Protein AF-A0A7S1D555-F1 (afdb_monomer_lite)

Foldseek 3Di:
DVVVVVVVVVVVVVVVVVVVVVVVVVVVVLVVVVVVLVVVVVVLVVVLVPDDDPPVCVVVVVVSVVVVVVSVVVVVVSVVVVVVVVVVVVVVVVVVVVVVVVVVVVVVVVVVVVVVVVVVVVVVVVVVVVVVVVVVVVVVVVVVVVVVVVVVVVVVVVVVVVVVVVVVVVVVVVVVVVVPDDDDDVPVVVVVVVVVVVVVVVVVVVVVVVVVVVVVVVVVVVVVVVVVVVVVVVVVVLVVVVVVLVVVLVVLVVVLVVLVVVLVVLVVVLVVLVVVLVVLVVVLVVLVVVLVVLVVVLVVLVVVLVVLVVVLVVLVVVLVVLVVVLVVCVVVVDDPVVNVVSVVVSVVSVVVSVVSVVVSVVSVVVSVVSVVVSVVSVVVSVVSVVVSVVSVVVSVVSVVVSVVSVVVVVVSVVVVVVSVVVVVVVVVVVVVVVVVVVVVVVVVVVVVVVVVVVVVVVVVVVVVVVVVVVVVVVVVVVVVVVVVVVVVVVVVVVVVVVVVVVVVVVVVVVVVVVVVVVVVVVVVVVVVVVVVVVVVVVVVVVVVVVVVVVVVVVVVVVVVVVVVVVVVVVVVVVVVVPPVVPDDDDDDPPPPPPVVVVVVVVVVVVVVVVVVVVVVVVVVVVVVVVVVVVVVVVVVVVVVVVVVVVVVPPPDDDD

Structure (mmCIF, N/CA/C/O backbone):
data_AF-A0A7S1D555-F1
#
_entry.id   AF-A0A7S1D555-F1
#
loop_
_atom_site.group_PDB
_atom_site.id
_atom_site.type_symbol
_atom_site.label_atom_id
_atom_site.label_alt_id
_atom_site.label_comp_id
_atom_site.label_asym_id
_atom_site.label_entity_id
_atom_site.label_seq_id
_atom_site.pdbx_PDB_ins_code
_atom_site.Cartn_x
_atom_site.Cartn_y
_atom_site.Cartn_z
_atom_site.occupancy
_atom_site.B_iso_or_equiv
_atom_site.auth_seq_id
_atom_site.auth_comp_id
_atom_site.auth_asym_id
_atom_site.auth_atom_id
_atom_site.pdbx_PDB_model_num
ATOM 1 N N . ASP A 1 1 ? -3.298 30.293 -10.293 1.00 52.56 1 ASP A N 1
ATOM 2 C CA . ASP A 1 1 ? -2.768 29.158 -11.080 1.00 52.56 1 ASP A CA 1
ATOM 3 C C . ASP A 1 1 ? -3.428 28.951 -12.444 1.00 52.56 1 ASP A C 1
ATOM 5 O O . ASP A 1 1 ? -2.694 28.779 -13.409 1.00 52.56 1 ASP A O 1
ATOM 9 N N . ASN A 1 2 ? -4.753 29.093 -12.602 1.00 42.31 2 ASN A N 1
ATOM 10 C CA . ASN A 1 2 ? -5.395 28.994 -13.931 1.00 42.31 2 ASN A CA 1
ATOM 11 C C . ASN A 1 2 ? -4.954 30.061 -14.965 1.00 42.31 2 ASN A C 1
ATOM 13 O O . ASN A 1 2 ? -4.858 29.750 -16.149 1.00 42.31 2 ASN A O 1
ATOM 17 N N . GLU A 1 3 ? -4.616 31.291 -14.555 1.00 51.00 3 GLU A N 1
ATOM 18 C CA . GLU A 1 3 ? -4.101 32.316 -15.491 1.00 51.00 3 GLU A CA 1
ATOM 19 C C . GLU A 1 3 ? -2.676 32.020 -15.989 1.00 51.00 3 GLU A C 1
ATOM 21 O O . GLU A 1 3 ? -2.351 32.311 -17.139 1.00 51.00 3 GLU A O 1
ATOM 26 N N . ALA A 1 4 ? -1.837 31.385 -15.165 1.00 55.16 4 ALA A N 1
ATOM 27 C CA . ALA A 1 4 ? -0.470 31.028 -15.547 1.00 55.16 4 ALA A CA 1
ATOM 28 C C . ALA A 1 4 ? -0.450 29.879 -16.572 1.00 55.16 4 ALA A C 1
ATOM 30 O O . ALA A 1 4 ? 0.319 29.913 -17.530 1.00 55.16 4 ALA A O 1
ATOM 31 N N . LEU A 1 5 ? -1.350 28.901 -16.423 1.00 53.78 5 LEU A N 1
ATOM 32 C CA . LEU A 1 5 ? -1.509 27.801 -17.380 1.00 53.78 5 LEU A CA 1
ATOM 33 C C . LEU A 1 5 ? -2.116 28.271 -18.711 1.00 53.78 5 LEU A C 1
ATOM 35 O O . LEU A 1 5 ? -1.695 27.808 -19.771 1.00 53.78 5 LEU A O 1
ATOM 39 N N . SER A 1 6 ? -3.037 29.243 -18.679 1.00 62.00 6 SER A N 1
ATOM 40 C CA . SER A 1 6 ? -3.586 29.859 -19.895 1.00 62.00 6 SER A CA 1
ATOM 41 C C . SER A 1 6 ? -2.532 30.631 -20.696 1.00 62.00 6 SER A C 1
ATOM 43 O O . SER A 1 6 ? -2.601 30.632 -21.925 1.00 62.00 6 SER A O 1
ATOM 45 N N . GLY A 1 7 ? -1.572 31.282 -20.030 1.00 65.38 7 GLY A N 1
ATOM 46 C CA . GLY A 1 7 ? -0.470 31.979 -20.701 1.00 65.38 7 GLY A CA 1
ATOM 47 C C . GLY A 1 7 ? 0.475 31.013 -21.417 1.00 65.38 7 GLY A C 1
ATOM 48 O O . GLY A 1 7 ? 0.781 31.203 -22.590 1.00 65.38 7 GLY A O 1
ATOM 49 N N . ILE A 1 8 ? 0.847 29.917 -20.748 1.00 68.00 8 ILE A N 1
ATOM 50 C CA . ILE A 1 8 ? 1.756 28.904 -21.306 1.00 68.00 8 ILE A CA 1
ATOM 51 C C . ILE A 1 8 ? 1.126 28.177 -22.502 1.00 68.00 8 ILE A C 1
ATOM 53 O O . ILE A 1 8 ? 1.821 27.901 -23.477 1.00 68.00 8 ILE A O 1
ATOM 57 N N . ALA A 1 9 ? -0.180 27.888 -22.459 1.00 66.44 9 ALA A N 1
ATOM 58 C CA . ALA A 1 9 ? -0.886 27.282 -23.589 1.00 66.44 9 ALA A CA 1
ATOM 59 C C . ALA A 1 9 ? -0.871 28.196 -24.828 1.00 66.44 9 ALA A C 1
ATOM 61 O O . ALA A 1 9 ? -0.586 27.737 -25.932 1.00 66.44 9 ALA A O 1
ATOM 62 N N . LYS A 1 10 ? -1.087 29.501 -24.631 1.00 74.81 10 LYS A N 1
ATOM 63 C CA . LYS A 1 10 ? -1.104 30.487 -25.715 1.00 74.81 10 LYS A CA 1
ATOM 64 C C . LYS A 1 10 ? 0.275 30.695 -26.349 1.00 74.81 10 LYS A C 1
ATOM 66 O O . LYS A 1 10 ? 0.386 30.698 -27.570 1.00 74.81 10 LYS A O 1
ATOM 71 N N . ASP A 1 11 ? 1.328 30.775 -25.538 1.00 72.00 11 ASP A N 1
ATOM 72 C CA . ASP A 1 11 ? 2.705 30.916 -26.037 1.00 72.00 11 ASP A CA 1
ATOM 73 C C . ASP A 1 11 ? 3.169 29.677 -26.828 1.00 72.00 11 ASP A C 1
ATOM 75 O O . ASP A 1 11 ? 3.977 29.774 -27.763 1.00 72.00 11 ASP A O 1
ATOM 79 N N . ARG A 1 12 ? 2.636 28.496 -26.482 1.00 73.56 12 ARG A N 1
ATOM 80 C CA . ARG A 1 12 ? 2.872 27.254 -27.226 1.00 73.56 12 ARG A CA 1
ATOM 81 C C . ARG A 1 12 ? 2.139 27.243 -28.564 1.00 73.56 12 ARG A C 1
ATOM 83 O O . ARG A 1 12 ? 2.769 26.923 -29.571 1.00 73.56 12 ARG A O 1
ATOM 90 N N . ASP A 1 13 ? 0.869 27.638 -28.593 1.00 74.62 13 ASP A N 1
ATOM 91 C CA . ASP A 1 13 ? 0.081 27.715 -29.831 1.00 74.62 13 ASP A CA 1
ATOM 92 C C . ASP A 1 13 ? 0.644 28.760 -30.809 1.00 74.62 13 ASP A C 1
ATOM 94 O O . ASP A 1 13 ? 0.722 28.511 -32.019 1.00 74.62 13 ASP A O 1
ATOM 98 N N . ASP A 1 14 ? 1.136 29.890 -30.294 1.00 75.88 14 ASP A N 1
ATOM 99 C CA . ASP A 1 14 ? 1.807 30.916 -31.097 1.00 75.88 14 ASP A CA 1
ATOM 100 C C . ASP A 1 14 ? 3.153 30.406 -31.654 1.00 75.88 14 ASP A C 1
ATOM 102 O O . ASP A 1 14 ? 3.489 30.661 -32.816 1.00 75.88 14 ASP A O 1
ATOM 106 N N . SER A 1 15 ? 3.905 29.614 -30.877 1.00 75.75 15 SER A N 1
ATOM 107 C CA . SER A 1 15 ? 5.146 28.976 -31.349 1.00 75.75 15 SER A CA 1
ATOM 108 C C . SER A 1 15 ? 4.895 27.911 -32.417 1.00 75.75 15 SER A C 1
ATOM 110 O O . SER A 1 15 ? 5.623 27.862 -33.410 1.00 75.75 15 SER A O 1
ATOM 112 N N . ILE A 1 16 ? 3.857 27.085 -32.255 1.00 72.19 16 ILE A N 1
ATOM 113 C CA . ILE A 1 16 ? 3.468 26.070 -33.246 1.00 72.19 16 ILE A CA 1
ATOM 114 C C . ILE A 1 16 ? 3.024 26.750 -34.546 1.00 72.19 16 ILE A C 1
ATOM 116 O O . ILE A 1 16 ? 3.472 26.368 -35.628 1.00 72.19 16 ILE A O 1
ATOM 120 N N . SER A 1 17 ? 2.215 27.807 -34.451 1.00 76.50 17 SER A N 1
ATOM 121 C CA . SER A 1 17 ? 1.748 28.571 -35.616 1.00 76.50 17 SER A CA 1
ATOM 122 C C . SER A 1 17 ? 2.904 29.204 -36.393 1.00 76.50 17 SER A C 1
ATOM 124 O O . SER A 1 17 ? 2.916 29.184 -37.626 1.00 76.50 17 SER A O 1
ATOM 126 N N . LYS A 1 18 ? 3.915 29.714 -35.682 1.00 79.44 18 LYS A N 1
ATOM 127 C CA . LYS A 1 18 ? 5.124 30.274 -36.292 1.00 79.44 18 LYS A CA 1
ATOM 128 C C . LYS A 1 18 ? 5.961 29.206 -37.000 1.00 79.44 18 LYS A C 1
ATOM 130 O O . LYS A 1 18 ? 6.375 29.418 -38.135 1.00 79.44 18 LYS A O 1
ATOM 135 N N . LEU A 1 19 ? 6.121 28.033 -36.385 1.00 76.25 19 LEU A N 1
ATOM 136 C CA . LEU A 1 19 ? 6.849 26.912 -36.985 1.00 76.2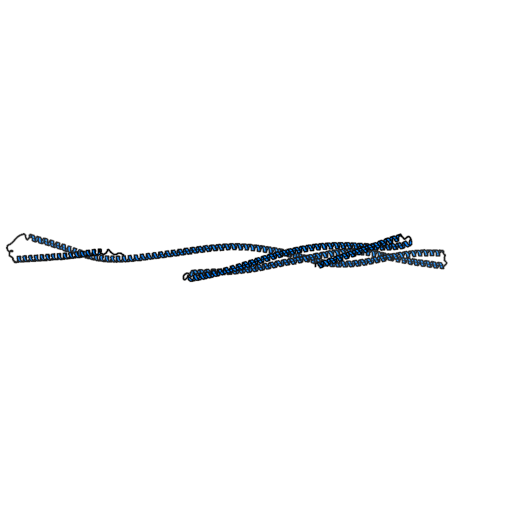5 19 LEU A CA 1
ATOM 137 C C . LEU A 1 19 ? 6.174 26.416 -38.277 1.00 76.25 19 LEU A C 1
ATOM 139 O O . LEU A 1 19 ? 6.846 26.156 -39.273 1.00 76.25 19 LEU A O 1
ATOM 143 N N . ILE A 1 20 ? 4.839 26.333 -38.285 1.00 73.50 20 ILE A N 1
ATOM 144 C CA . ILE A 1 20 ? 4.059 25.957 -39.475 1.00 73.50 20 ILE A CA 1
ATOM 145 C C . ILE A 1 20 ? 4.230 26.996 -40.593 1.00 73.50 20 ILE A C 1
ATOM 147 O O . ILE A 1 20 ? 4.342 26.628 -41.765 1.00 73.50 20 ILE A O 1
ATOM 151 N N . HIS A 1 21 ? 4.263 28.288 -40.259 1.00 79.50 21 HIS A N 1
ATOM 152 C CA . HIS A 1 21 ? 4.492 29.345 -41.244 1.00 79.50 21 HIS A CA 1
ATOM 153 C C . HIS A 1 21 ? 5.890 29.249 -41.874 1.00 79.50 21 HIS A C 1
ATOM 155 O O . HIS A 1 21 ? 6.007 29.260 -43.100 1.00 79.50 21 HIS A O 1
ATOM 161 N N . ASP A 1 22 ? 6.925 29.057 -41.053 1.00 75.62 22 ASP A N 1
ATOM 162 C CA . ASP A 1 22 ? 8.315 28.950 -41.510 1.00 75.62 22 ASP A CA 1
ATOM 163 C C . ASP A 1 22 ? 8.549 27.692 -42.373 1.00 75.62 22 ASP A C 1
ATOM 165 O O . ASP A 1 22 ? 9.278 27.736 -43.368 1.00 75.62 22 ASP A O 1
ATOM 169 N N . LEU A 1 23 ? 7.887 26.573 -42.049 1.00 73.06 23 LEU A N 1
ATOM 170 C CA . LEU A 1 23 ? 7.924 25.351 -42.863 1.00 73.06 23 LEU A CA 1
ATOM 171 C C . LEU A 1 23 ? 7.256 25.545 -44.231 1.00 73.06 23 LEU A C 1
ATOM 173 O O . LEU A 1 23 ? 7.789 25.097 -45.249 1.00 73.06 23 LEU A O 1
ATOM 177 N N . ASN A 1 24 ? 6.120 26.244 -44.280 1.00 74.19 24 ASN A N 1
ATOM 178 C CA . ASN A 1 24 ? 5.433 26.528 -45.540 1.00 74.19 24 ASN A CA 1
ATOM 179 C C . ASN A 1 24 ? 6.241 27.474 -46.440 1.00 74.19 24 ASN A C 1
ATOM 181 O O . ASN A 1 24 ? 6.320 27.235 -47.645 1.00 74.19 24 ASN A O 1
ATOM 185 N N . LEU A 1 25 ? 6.895 28.486 -45.860 1.00 78.25 25 LEU A N 1
ATOM 186 C CA . LEU A 1 25 ? 7.749 29.415 -46.602 1.00 78.25 25 LEU A CA 1
ATOM 187 C C . LEU A 1 25 ? 8.942 28.684 -47.246 1.00 78.25 25 LEU A C 1
ATOM 189 O O . LEU A 1 25 ? 9.183 28.811 -48.445 1.00 78.25 25 LEU A O 1
ATOM 193 N N . ASN A 1 26 ? 9.624 27.823 -46.485 1.00 71.06 26 ASN A N 1
ATOM 194 C CA . ASN A 1 26 ? 10.733 27.006 -46.996 1.00 71.06 26 ASN A CA 1
ATOM 195 C C . ASN A 1 26 ? 10.299 26.012 -48.089 1.00 71.06 26 ASN A C 1
ATOM 197 O O . ASN A 1 26 ? 11.055 25.720 -49.026 1.00 71.06 26 ASN A O 1
ATOM 201 N N . ARG A 1 27 ? 9.078 25.471 -47.985 1.00 74.19 27 ARG A N 1
ATOM 202 C CA . ARG A 1 27 ? 8.504 24.593 -49.011 1.00 74.19 27 ARG A CA 1
ATOM 203 C C . ARG A 1 27 ? 8.246 25.353 -50.312 1.00 74.19 27 ARG A C 1
ATOM 205 O O . ARG A 1 27 ? 8.573 24.839 -51.380 1.00 74.19 27 ARG A O 1
ATOM 212 N N . GLU A 1 28 ? 7.704 26.566 -50.239 1.00 77.19 28 GLU A N 1
ATOM 213 C CA . GLU A 1 28 ? 7.514 27.429 -51.412 1.00 77.19 28 GLU A CA 1
ATOM 214 C C . GLU A 1 28 ? 8.842 27.802 -52.075 1.00 77.19 28 GLU A C 1
ATOM 216 O O . GLU A 1 28 ? 8.953 27.725 -53.300 1.00 77.19 28 GLU A O 1
ATOM 221 N N . GLU A 1 29 ? 9.873 28.122 -51.292 1.00 76.44 29 GLU A N 1
ATOM 222 C CA . GLU A 1 29 ? 11.212 28.404 -51.819 1.00 76.44 29 GLU A CA 1
ATOM 223 C C . GLU A 1 29 ? 11.819 27.191 -52.542 1.00 76.44 29 GLU A C 1
ATOM 225 O O . GLU A 1 29 ? 12.373 27.333 -53.636 1.00 76.44 29 GLU A O 1
ATOM 230 N N . SER A 1 30 ? 11.639 25.983 -51.997 1.00 71.56 30 SER A N 1
ATOM 231 C CA . SER A 1 30 ? 12.105 24.737 -52.626 1.00 71.56 30 SER A CA 1
ATOM 232 C C . SER A 1 30 ? 11.363 24.432 -53.933 1.00 71.56 30 SER A C 1
ATOM 234 O O . SER A 1 30 ? 11.979 24.043 -54.927 1.00 71.56 30 SER A O 1
ATOM 236 N N . ILE A 1 31 ? 10.046 24.669 -53.979 1.00 73.81 31 ILE A N 1
ATOM 237 C CA . ILE A 1 31 ? 9.245 24.525 -55.207 1.00 73.81 31 ILE A CA 1
ATOM 238 C C . ILE A 1 31 ? 9.694 25.540 -56.266 1.00 73.81 31 ILE A C 1
ATOM 240 O O . ILE A 1 31 ? 9.842 25.188 -57.437 1.00 73.81 31 ILE A O 1
ATOM 244 N N . GLN A 1 32 ? 9.959 26.790 -55.877 1.00 77.75 32 GLN A N 1
ATOM 245 C CA . GLN A 1 32 ? 10.463 27.805 -56.804 1.00 77.75 32 GLN A CA 1
ATOM 246 C C . GLN A 1 32 ? 11.861 27.468 -57.337 1.00 77.75 32 GLN A C 1
ATOM 248 O O . GLN A 1 32 ? 12.139 27.729 -58.509 1.00 77.75 32 GLN A O 1
ATOM 253 N N . ALA A 1 33 ? 12.739 26.886 -56.515 1.00 69.81 33 ALA A N 1
ATOM 254 C CA . ALA A 1 33 ? 14.056 26.425 -56.950 1.00 69.81 33 ALA A CA 1
ATOM 255 C C . ALA A 1 33 ? 13.948 25.294 -57.987 1.00 69.81 33 ALA A C 1
ATOM 257 O O . ALA A 1 33 ? 14.587 25.372 -59.038 1.00 69.81 33 ALA A O 1
ATOM 258 N N . LEU A 1 34 ? 13.068 24.313 -57.754 1.00 70.00 34 LEU A N 1
ATOM 259 C CA . LEU A 1 34 ? 12.789 23.236 -58.710 1.00 70.00 34 LEU A CA 1
ATOM 260 C C . LEU A 1 34 ? 12.239 23.771 -60.040 1.00 70.00 34 LEU A C 1
ATOM 262 O O . LEU A 1 34 ? 12.720 23.388 -61.102 1.00 70.00 34 LEU A O 1
ATOM 266 N N . GLN A 1 35 ? 11.310 24.730 -60.001 1.00 79.25 35 GLN A N 1
ATOM 267 C CA . GLN A 1 35 ? 10.787 25.367 -61.217 1.00 79.25 35 GLN A CA 1
ATOM 268 C C . GLN A 1 35 ? 11.852 26.155 -61.996 1.00 79.25 35 GLN A C 1
ATOM 270 O O . GLN A 1 35 ? 11.745 26.292 -63.215 1.00 79.25 35 GLN A O 1
ATOM 275 N N . ARG A 1 36 ? 12.871 26.714 -61.327 1.00 75.88 36 ARG A N 1
ATOM 276 C CA . ARG A 1 36 ? 14.001 27.375 -62.008 1.00 75.88 36 ARG A CA 1
ATOM 277 C C . ARG A 1 36 ? 14.922 26.358 -62.674 1.00 75.88 36 ARG A C 1
ATOM 279 O O . ARG A 1 36 ? 15.332 26.598 -63.806 1.00 75.88 36 ARG A O 1
ATOM 286 N N . ALA A 1 37 ? 15.201 25.239 -62.006 1.00 69.56 37 ALA A N 1
ATOM 287 C CA . ALA A 1 37 ? 15.995 24.150 -62.570 1.00 69.56 37 ALA A CA 1
ATOM 288 C C . ALA A 1 37 ? 15.322 23.553 -63.818 1.00 69.56 37 ALA A C 1
ATOM 290 O O . ALA A 1 37 ? 15.959 23.437 -64.859 1.00 69.56 37 ALA A O 1
ATOM 291 N N . GLU A 1 38 ? 14.010 23.308 -63.761 1.00 75.75 38 GLU A N 1
ATOM 292 C CA . GLU A 1 38 ? 13.235 22.791 -64.897 1.00 75.75 38 GLU A CA 1
ATOM 293 C C . GLU A 1 38 ? 13.230 23.762 -66.096 1.00 75.75 38 GLU A C 1
ATOM 295 O O . GLU A 1 38 ? 13.299 23.351 -67.254 1.00 75.75 38 GLU A O 1
ATOM 300 N N . ARG A 1 39 ? 13.201 25.082 -65.858 1.00 76.38 39 ARG A N 1
ATOM 301 C CA . ARG A 1 39 ? 13.339 26.075 -66.943 1.00 76.38 39 ARG A CA 1
ATOM 302 C C . ARG A 1 39 ? 14.735 26.072 -67.562 1.00 76.38 39 ARG A C 1
ATOM 304 O O . ARG A 1 39 ? 14.834 26.165 -68.782 1.00 76.38 39 ARG A O 1
ATOM 311 N N . ALA A 1 40 ? 15.782 25.951 -66.747 1.00 72.81 40 ALA A N 1
ATOM 312 C CA . ALA A 1 40 ? 17.159 25.879 -67.230 1.00 72.81 40 ALA A CA 1
ATOM 313 C C . ALA A 1 40 ? 17.400 24.609 -68.065 1.00 72.81 40 ALA A C 1
ATOM 315 O O . ALA A 1 40 ? 18.040 24.674 -69.112 1.00 72.81 40 ALA A O 1
ATOM 316 N N . GLU A 1 41 ? 16.825 23.474 -67.659 1.00 73.19 41 GLU A N 1
ATOM 317 C CA . GLU A 1 41 ? 16.871 22.223 -68.424 1.00 73.19 41 GLU A CA 1
ATOM 318 C C . GLU A 1 41 ? 16.165 22.363 -69.783 1.00 73.19 41 GLU A C 1
ATOM 320 O O . GLU A 1 41 ? 16.711 21.976 -70.817 1.00 73.19 41 GLU A O 1
ATOM 325 N N . ASN A 1 42 ? 14.994 23.008 -69.814 1.00 76.38 42 ASN A N 1
ATOM 326 C CA . ASN A 1 42 ? 14.274 23.286 -71.059 1.00 76.38 42 ASN A CA 1
ATOM 327 C C . ASN A 1 42 ? 15.024 24.267 -71.986 1.00 76.38 42 ASN A C 1
ATOM 329 O O . ASN A 1 42 ? 14.969 24.121 -73.210 1.00 76.38 42 ASN A O 1
ATOM 333 N N . GLU A 1 43 ? 15.743 25.255 -71.442 1.00 75.69 43 GLU A N 1
ATOM 334 C CA . GLU A 1 43 ? 16.607 26.150 -72.229 1.00 75.69 43 GLU A CA 1
ATOM 335 C C . GLU A 1 43 ? 17.839 25.429 -72.789 1.00 75.69 43 GLU A C 1
ATOM 337 O O . GLU A 1 43 ? 18.183 25.632 -73.955 1.00 75.69 43 GLU A O 1
ATOM 342 N N . LEU A 1 44 ? 18.462 24.541 -72.008 1.00 68.38 44 LEU A N 1
ATOM 343 C CA . LEU A 1 44 ? 19.571 23.700 -72.467 1.00 68.38 44 LEU A CA 1
ATOM 344 C C . LEU A 1 44 ? 19.126 22.744 -73.578 1.00 68.38 44 LEU A C 1
ATOM 346 O O . LEU A 1 44 ? 19.797 22.647 -74.604 1.00 68.38 44 LEU A O 1
ATOM 350 N N . ALA A 1 45 ? 17.961 22.105 -73.433 1.00 70.19 45 ALA A N 1
ATOM 351 C CA . ALA A 1 45 ? 17.388 21.245 -74.468 1.00 70.19 45 ALA A CA 1
ATOM 352 C C . ALA A 1 45 ? 17.114 22.009 -75.777 1.00 70.19 45 ALA A C 1
ATOM 354 O O . ALA A 1 45 ? 17.293 21.466 -76.869 1.00 70.19 45 ALA A O 1
ATOM 355 N N . ARG A 1 46 ? 16.731 23.288 -75.682 1.00 71.62 46 ARG A N 1
ATOM 356 C CA . ARG A 1 46 ? 16.521 24.162 -76.842 1.00 71.62 46 ARG A CA 1
ATOM 357 C C . ARG A 1 46 ? 17.838 24.587 -77.503 1.00 71.62 46 ARG A C 1
ATOM 359 O O . ARG A 1 46 ? 17.928 24.546 -78.724 1.00 71.62 46 ARG A O 1
ATOM 366 N N . LEU A 1 47 ? 18.865 24.924 -76.720 1.00 66.69 47 LEU A N 1
ATOM 367 C CA . LEU A 1 47 ? 20.207 25.247 -77.228 1.00 66.69 47 LEU A CA 1
ATOM 368 C C . LEU A 1 47 ? 20.873 24.051 -77.924 1.00 66.69 47 LEU A C 1
ATOM 370 O O . LEU A 1 47 ? 21.547 24.229 -78.934 1.00 66.69 47 LEU A O 1
ATOM 374 N N . VAL A 1 48 ? 20.639 22.832 -77.430 1.00 62.97 48 VAL A N 1
ATOM 375 C CA . VAL A 1 48 ? 21.097 21.586 -78.070 1.00 62.97 48 VAL A CA 1
ATOM 376 C C . VAL A 1 48 ? 20.413 21.354 -79.425 1.00 62.97 48 VAL A C 1
ATOM 378 O O . VAL A 1 48 ? 21.035 20.806 -80.331 1.00 62.97 48 VAL A O 1
ATOM 381 N N . ALA A 1 49 ? 19.162 21.794 -79.600 1.00 63.75 49 ALA A N 1
ATOM 382 C CA . ALA A 1 49 ? 18.422 21.631 -80.854 1.00 63.75 49 ALA A CA 1
ATOM 383 C C . ALA A 1 49 ? 18.859 22.603 -81.973 1.00 63.75 49 ALA A C 1
ATOM 385 O O . ALA A 1 49 ? 18.681 22.282 -83.149 1.00 63.75 49 ALA A O 1
ATOM 386 N N . ASP A 1 50 ? 19.440 23.757 -81.628 1.00 60.03 50 ASP A N 1
ATOM 387 C CA . ASP A 1 50 ? 19.781 24.829 -82.580 1.00 60.03 50 ASP A CA 1
ATOM 388 C C . ASP A 1 50 ? 21.219 24.740 -83.147 1.00 60.03 50 ASP A C 1
ATOM 390 O O . ASP A 1 50 ? 21.584 25.507 -84.041 1.00 60.03 50 ASP A O 1
ATOM 394 N N . LEU A 1 51 ? 22.054 23.806 -82.678 1.00 56.00 51 LEU A N 1
ATOM 395 C CA . LEU A 1 51 ? 23.458 23.699 -83.091 1.00 56.00 51 LEU A CA 1
ATOM 396 C C . LEU A 1 51 ? 23.647 22.656 -84.208 1.00 56.00 51 LEU A C 1
ATOM 398 O O . LEU A 1 51 ? 23.487 21.459 -83.992 1.00 56.00 51 LEU A O 1
ATOM 402 N N . GLN A 1 52 ? 24.020 23.120 -85.409 1.00 52.50 52 GLN A N 1
ATOM 403 C CA . GLN A 1 52 ? 24.441 22.315 -86.568 1.00 52.50 52 GLN A CA 1
ATOM 404 C C . GLN A 1 52 ? 25.850 22.757 -87.020 1.00 52.50 52 GLN A C 1
ATOM 406 O O . GLN A 1 52 ? 26.009 23.828 -87.598 1.00 52.50 52 GLN A O 1
ATOM 411 N N . GLY A 1 53 ? 26.872 21.938 -86.753 1.00 55.31 53 GLY A N 1
ATOM 412 C CA . GLY A 1 53 ? 28.290 22.198 -87.054 1.00 55.31 53 GLY A CA 1
ATOM 413 C C . GLY A 1 53 ? 29.228 21.232 -86.310 1.00 55.31 53 GLY A C 1
ATOM 414 O O . GLY A 1 53 ? 29.489 21.424 -85.129 1.00 55.31 53 GLY A O 1
ATOM 415 N N . GLU A 1 54 ? 29.705 20.186 -86.995 1.00 53.50 54 GLU A N 1
ATOM 416 C CA . GLU A 1 54 ? 30.152 18.900 -86.412 1.00 53.50 54 GLU A CA 1
ATOM 417 C C . GLU A 1 54 ? 31.359 18.934 -85.446 1.00 53.50 54 GLU A C 1
ATOM 419 O O . GLU A 1 54 ? 31.404 18.097 -84.547 1.00 53.50 54 GLU A O 1
ATOM 424 N N . ASP A 1 55 ? 32.278 19.903 -85.528 1.00 54.47 55 ASP A N 1
ATOM 425 C CA . ASP A 1 55 ? 33.504 19.884 -84.699 1.00 54.47 55 ASP A CA 1
ATOM 426 C C . ASP A 1 55 ? 33.438 20.775 -83.443 1.00 54.47 55 ASP A C 1
ATOM 428 O O . ASP A 1 55 ? 33.937 20.395 -82.382 1.00 54.47 55 ASP A O 1
ATOM 432 N N . GLU A 1 56 ? 32.754 21.923 -83.499 1.00 56.03 56 GLU A N 1
ATOM 433 C CA . GLU A 1 56 ? 32.443 22.707 -82.290 1.00 56.03 56 GLU A CA 1
ATOM 434 C C . GLU A 1 56 ? 31.332 22.031 -81.466 1.00 56.03 56 GLU A C 1
ATOM 436 O O . GLU A 1 56 ? 31.305 22.155 -80.240 1.00 56.03 56 GLU A O 1
ATOM 441 N N . LEU A 1 57 ? 30.481 21.222 -82.116 1.00 55.84 57 LEU A N 1
ATOM 442 C CA . LEU A 1 57 ? 29.466 20.389 -81.469 1.00 55.84 57 LEU A CA 1
ATOM 443 C C . LEU A 1 57 ? 30.053 19.335 -80.540 1.00 55.84 57 LEU A C 1
ATOM 445 O O . LEU A 1 57 ? 29.447 19.077 -79.513 1.00 55.84 57 LEU A O 1
ATOM 449 N N . ALA A 1 58 ? 31.200 18.726 -80.848 1.00 61.53 58 ALA A N 1
ATOM 450 C CA . ALA A 1 58 ? 31.760 17.684 -79.985 1.00 61.53 58 ALA A CA 1
ATOM 451 C C . ALA A 1 58 ? 32.246 18.262 -78.643 1.00 61.53 58 ALA A C 1
ATOM 453 O O . ALA A 1 58 ? 31.949 17.716 -77.578 1.00 61.53 58 ALA A O 1
ATOM 454 N N . ALA A 1 59 ? 32.929 19.411 -78.684 1.00 65.19 59 ALA A N 1
ATOM 455 C CA . ALA A 1 59 ? 33.390 20.106 -77.485 1.00 65.19 59 ALA A CA 1
ATOM 456 C C . ALA A 1 59 ? 32.220 20.706 -76.687 1.00 65.19 59 ALA A C 1
ATOM 458 O O . ALA A 1 59 ? 32.175 20.571 -75.461 1.00 65.19 59 ALA A O 1
ATOM 459 N N . LEU A 1 60 ? 31.240 21.316 -77.369 1.00 65.06 60 LEU A N 1
ATOM 460 C CA . LEU A 1 60 ? 30.051 21.845 -76.703 1.00 65.06 60 LEU A CA 1
ATOM 461 C C . LEU A 1 60 ? 29.161 20.722 -76.154 1.00 65.06 60 LEU A C 1
ATOM 463 O O . LEU A 1 60 ? 28.646 20.861 -75.054 1.00 65.06 60 LEU A O 1
ATOM 467 N N . SER A 1 61 ? 29.032 19.596 -76.862 1.00 70.75 61 SER A N 1
ATOM 468 C CA . SER A 1 61 ? 28.285 18.411 -76.420 1.00 70.75 61 SER A CA 1
ATOM 469 C C . SER A 1 61 ? 28.930 17.762 -75.203 1.00 70.75 61 SER A C 1
ATOM 471 O O . SER A 1 61 ? 28.205 17.369 -74.299 1.00 70.75 61 SER A O 1
ATOM 473 N N . SER A 1 62 ? 30.264 17.678 -75.138 1.00 74.38 62 SER A N 1
ATOM 474 C CA . SER A 1 62 ? 30.961 17.179 -73.944 1.00 74.38 62 SER A CA 1
ATOM 475 C C . SER A 1 62 ? 30.750 18.112 -72.750 1.00 74.38 62 SER A C 1
ATOM 477 O O . SER A 1 62 ? 30.421 17.650 -71.663 1.00 74.38 62 SER A O 1
ATOM 479 N N . SER A 1 63 ? 30.870 19.428 -72.957 1.00 76.50 63 SER A N 1
ATOM 480 C CA . SER A 1 63 ? 30.619 20.435 -71.916 1.00 76.50 63 SER A CA 1
ATOM 481 C C . SER A 1 63 ? 29.160 20.418 -71.438 1.00 76.50 63 SER A C 1
ATOM 483 O O . SER A 1 63 ? 28.891 20.471 -70.239 1.00 76.50 63 SER A O 1
ATOM 485 N N . LEU A 1 64 ? 28.205 20.275 -72.362 1.00 75.25 64 LEU A N 1
ATOM 486 C CA . LEU A 1 64 ? 26.780 20.143 -72.060 1.00 75.25 64 LEU A CA 1
ATOM 487 C C . LEU A 1 64 ? 26.462 18.815 -71.368 1.00 75.25 64 LEU A C 1
ATOM 489 O O . LEU A 1 64 ? 25.631 18.806 -70.468 1.00 75.25 64 LEU A O 1
ATOM 493 N N . GLN A 1 65 ? 27.130 17.711 -71.721 1.00 74.81 65 GLN A N 1
ATOM 494 C CA . GLN A 1 65 ? 26.994 16.436 -71.011 1.00 74.81 65 GLN A CA 1
ATOM 495 C C . GLN A 1 65 ? 27.523 16.518 -69.581 1.00 74.81 65 GLN A C 1
ATOM 497 O O . GLN A 1 65 ? 26.856 16.017 -68.679 1.00 74.81 65 GLN A O 1
ATOM 502 N N . ASP A 1 66 ? 28.657 17.181 -69.355 1.00 76.81 66 ASP A N 1
ATOM 503 C CA . ASP A 1 66 ? 29.192 17.395 -68.007 1.00 76.81 66 ASP A CA 1
ATOM 504 C C . ASP A 1 66 ? 28.281 18.315 -67.182 1.00 76.81 66 ASP A C 1
ATOM 506 O O . ASP A 1 66 ? 28.005 18.036 -66.013 1.00 76.81 66 ASP A O 1
ATOM 510 N N . GLN A 1 67 ? 27.748 19.385 -67.785 1.00 77.31 67 GLN A N 1
ATOM 511 C CA . GLN A 1 67 ? 26.768 20.259 -67.132 1.00 77.31 67 GLN A CA 1
ATOM 512 C C . GLN A 1 67 ? 25.454 19.531 -66.829 1.00 77.31 67 GLN A C 1
ATOM 514 O O . GLN A 1 67 ? 24.905 19.704 -65.742 1.00 77.31 67 GLN A O 1
ATOM 519 N N . LEU A 1 68 ? 24.976 18.680 -67.738 1.00 77.50 68 LEU A N 1
ATOM 520 C CA . LEU A 1 68 ? 23.784 17.860 -67.537 1.00 77.50 68 LEU A CA 1
ATOM 521 C C . LEU A 1 68 ? 24.013 16.807 -66.448 1.00 77.50 68 LEU A C 1
ATOM 523 O O . LEU A 1 68 ? 23.154 16.622 -65.593 1.00 77.50 68 LEU A O 1
ATOM 527 N N . ALA A 1 69 ? 25.175 16.149 -66.427 1.00 77.75 69 ALA A N 1
ATOM 528 C CA . ALA A 1 69 ? 25.537 15.190 -65.387 1.00 77.75 69 ALA A CA 1
ATOM 529 C C . ALA A 1 69 ? 25.628 15.865 -64.013 1.00 77.75 69 ALA A C 1
ATOM 531 O O . ALA A 1 69 ? 25.120 15.328 -63.028 1.00 77.75 69 ALA A O 1
ATOM 532 N N . LYS A 1 70 ? 26.207 17.070 -63.953 1.00 82.81 70 LYS A N 1
ATOM 533 C CA . LYS A 1 70 ? 26.269 17.873 -62.729 1.00 82.81 70 LYS A CA 1
ATOM 534 C C . LYS A 1 70 ? 24.880 18.311 -62.264 1.00 82.81 70 LYS A C 1
ATOM 536 O O . LYS A 1 70 ? 24.546 18.108 -61.103 1.00 82.81 70 LYS A O 1
ATOM 541 N N . SER A 1 71 ? 24.054 18.839 -63.167 1.00 75.50 71 SER A N 1
ATOM 542 C CA . SER A 1 71 ? 22.675 19.236 -62.858 1.00 75.50 71 SER A CA 1
ATOM 543 C C . SER A 1 71 ? 21.827 18.041 -62.412 1.00 75.50 71 SER A C 1
ATOM 545 O O . SER A 1 71 ? 21.052 18.159 -61.466 1.00 75.50 71 SER A O 1
ATOM 547 N N . LYS A 1 72 ? 22.026 16.866 -63.017 1.00 82.38 72 LYS A N 1
ATOM 548 C CA . LYS A 1 72 ? 21.355 15.627 -62.619 1.00 82.38 72 LYS A CA 1
ATOM 549 C C . LYS A 1 72 ? 21.790 15.154 -61.231 1.00 82.38 72 LYS A C 1
ATOM 551 O O . LYS A 1 72 ? 20.935 14.782 -60.437 1.00 82.38 72 LYS A O 1
ATOM 556 N N . ALA A 1 73 ? 23.083 15.215 -60.912 1.00 81.31 73 ALA A N 1
ATOM 557 C CA . ALA A 1 73 ? 23.583 14.891 -59.576 1.00 81.31 73 ALA A CA 1
ATOM 558 C C . ALA A 1 73 ? 23.053 15.870 -58.511 1.00 81.31 73 ALA A C 1
ATOM 560 O O . ALA A 1 73 ? 22.676 15.454 -57.416 1.00 81.31 73 ALA A O 1
ATOM 561 N N . GLU A 1 74 ? 22.969 17.164 -58.837 1.00 82.94 74 GLU A N 1
ATOM 562 C CA . GLU A 1 74 ? 22.352 18.178 -57.975 1.00 82.94 74 GLU A CA 1
ATOM 563 C C . GLU A 1 74 ? 20.853 17.899 -57.772 1.00 82.94 74 GLU A C 1
ATOM 565 O O . GLU A 1 74 ? 20.373 17.933 -56.639 1.00 82.94 74 GLU A O 1
ATOM 570 N N . TYR A 1 75 ? 20.122 17.538 -58.831 1.00 81.75 75 TYR A N 1
ATOM 571 C CA . TYR A 1 75 ? 18.712 17.155 -58.744 1.00 81.75 75 TYR A CA 1
ATOM 572 C C . TYR A 1 75 ? 18.505 15.896 -57.892 1.00 81.75 75 TYR A C 1
ATOM 574 O O . TYR A 1 75 ? 17.647 15.890 -57.014 1.00 81.75 75 TYR A O 1
ATOM 582 N N . GLU A 1 76 ? 19.310 14.849 -58.093 1.00 84.81 76 GLU A N 1
ATOM 583 C CA . GLU A 1 76 ? 19.264 13.619 -57.291 1.00 84.81 76 GLU A CA 1
ATOM 584 C C . GLU A 1 76 ? 19.585 13.895 -55.812 1.00 84.81 76 GLU A C 1
ATOM 586 O O . GLU A 1 76 ? 18.918 13.355 -54.927 1.00 84.81 76 GLU A O 1
ATOM 591 N N . SER A 1 77 ? 20.531 14.798 -55.527 1.00 85.38 77 SER A N 1
ATOM 592 C CA . SER A 1 77 ? 20.833 15.253 -54.165 1.00 85.38 77 SER A CA 1
ATOM 593 C C . SER A 1 77 ? 19.653 15.994 -53.529 1.00 85.38 77 SER A C 1
ATOM 595 O O . SER A 1 77 ? 19.302 15.713 -52.382 1.00 85.38 77 SER A O 1
ATOM 597 N N . VAL A 1 78 ? 19.014 16.917 -54.257 1.00 82.38 78 VAL A N 1
ATOM 598 C CA . VAL A 1 78 ? 17.827 17.649 -53.777 1.00 82.38 78 VAL A CA 1
ATOM 599 C C . VAL A 1 78 ? 16.651 16.697 -53.557 1.00 82.38 78 VAL A C 1
ATOM 601 O O . VAL A 1 78 ? 15.931 16.826 -52.567 1.00 82.38 78 VAL A O 1
ATOM 604 N N . LEU A 1 79 ? 16.469 15.707 -54.433 1.00 82.94 79 LEU A N 1
ATOM 605 C CA . LEU A 1 79 ? 15.420 14.699 -54.298 1.00 82.94 79 LEU A CA 1
ATOM 606 C C . LEU A 1 79 ? 15.629 13.834 -53.046 1.00 82.94 79 LEU A C 1
ATOM 608 O O . LEU A 1 79 ? 14.679 13.586 -52.304 1.00 82.94 79 LEU A O 1
ATOM 612 N N . ALA A 1 80 ? 16.872 13.424 -52.774 1.00 84.00 80 ALA A N 1
ATOM 613 C CA . ALA A 1 80 ? 17.223 12.687 -51.563 1.00 84.00 80 ALA A CA 1
ATOM 614 C C . ALA A 1 80 ? 17.026 13.535 -50.293 1.00 84.00 80 ALA A C 1
ATOM 616 O O . ALA A 1 80 ? 16.563 13.026 -49.271 1.00 84.00 80 ALA A O 1
ATOM 617 N N . GLU A 1 81 ? 17.337 14.834 -50.342 1.00 85.38 81 GLU A N 1
ATOM 618 C CA . GLU A 1 81 ? 17.079 15.742 -49.221 1.00 85.38 81 GLU A CA 1
ATOM 619 C C . GLU A 1 81 ? 15.574 15.932 -48.980 1.00 85.38 81 GLU A C 1
ATOM 621 O O . GLU A 1 81 ? 15.126 15.876 -47.834 1.00 85.38 81 GLU A O 1
ATOM 626 N N . LEU A 1 82 ? 14.775 16.074 -50.043 1.00 81.69 82 LEU A N 1
ATOM 627 C CA . LEU A 1 82 ? 13.315 16.126 -49.953 1.00 81.69 82 LEU A CA 1
ATOM 628 C C . LEU A 1 82 ? 12.734 14.843 -49.354 1.00 81.69 82 LEU A C 1
ATOM 630 O O . LEU A 1 82 ? 11.869 14.936 -48.488 1.00 81.69 82 LEU A O 1
ATOM 634 N N . GLN A 1 83 ? 13.236 13.667 -49.745 1.00 88.69 83 GLN A N 1
ATOM 635 C CA . GLN A 1 83 ? 12.816 12.388 -49.162 1.00 88.69 83 GLN A CA 1
ATOM 636 C C . GLN A 1 83 ? 13.105 12.323 -47.658 1.00 88.69 83 GLN A C 1
ATOM 638 O O . GLN A 1 83 ? 12.203 12.040 -46.867 1.00 88.69 83 GLN A O 1
ATOM 643 N N . ARG A 1 84 ? 14.324 12.686 -47.239 1.00 86.56 84 ARG A N 1
ATOM 644 C CA . ARG A 1 84 ? 14.678 12.754 -45.811 1.00 86.56 84 ARG A CA 1
ATOM 645 C C . ARG A 1 84 ? 13.798 13.738 -45.046 1.00 86.56 84 ARG A C 1
ATOM 647 O O . ARG A 1 84 ? 13.407 13.457 -43.916 1.00 86.56 84 ARG A O 1
ATOM 654 N N . ARG A 1 85 ? 13.463 14.885 -45.650 1.00 84.06 85 ARG A N 1
ATOM 655 C CA . ARG A 1 85 ? 12.536 15.852 -45.044 1.00 84.06 85 ARG A CA 1
ATOM 656 C C . ARG A 1 85 ? 11.131 15.280 -44.917 1.00 84.06 85 ARG A C 1
ATOM 658 O O . ARG A 1 85 ? 10.547 15.420 -43.852 1.00 84.06 85 ARG A O 1
ATOM 665 N N . THR A 1 86 ? 10.607 14.597 -45.934 1.00 86.25 86 THR A N 1
ATOM 666 C CA . THR A 1 86 ? 9.278 13.970 -45.844 1.00 86.25 86 THR A CA 1
ATOM 667 C C . THR A 1 86 ? 9.218 12.871 -44.785 1.00 86.25 86 THR A C 1
ATOM 669 O O . THR A 1 86 ? 8.242 12.803 -44.045 1.00 86.25 86 THR A O 1
ATOM 672 N N . GLU A 1 87 ? 10.274 12.066 -44.639 1.00 88.94 87 GLU A N 1
ATOM 673 C CA . GLU A 1 87 ? 10.371 11.062 -43.570 1.00 88.94 87 GLU A CA 1
ATOM 674 C C . GLU A 1 87 ? 10.429 11.719 -42.183 1.00 88.94 87 GLU A C 1
ATOM 676 O O . GLU A 1 87 ? 9.763 11.272 -41.247 1.00 88.94 87 GLU A O 1
ATOM 681 N N . ALA A 1 88 ? 11.184 12.815 -42.048 1.00 86.56 88 ALA A N 1
ATOM 682 C CA . ALA A 1 88 ? 11.239 13.592 -40.814 1.00 86.56 88 ALA A CA 1
ATOM 683 C C . ALA A 1 88 ? 9.887 14.250 -40.480 1.00 86.56 88 ALA A C 1
ATOM 685 O O . ALA A 1 88 ? 9.470 14.223 -39.325 1.00 86.56 88 ALA A O 1
ATOM 686 N N . GLU A 1 89 ? 9.177 14.794 -41.472 1.00 85.12 89 GLU A N 1
ATOM 687 C CA . GLU A 1 89 ? 7.827 15.345 -41.304 1.00 85.12 89 GLU A CA 1
ATOM 688 C C . GLU A 1 89 ? 6.817 14.267 -40.896 1.00 85.12 89 GLU A C 1
ATOM 690 O O . GLU A 1 89 ? 5.987 14.509 -40.021 1.00 85.12 89 GLU A O 1
ATOM 695 N N . GLU A 1 90 ? 6.880 13.072 -41.488 1.00 90.00 90 GLU A N 1
ATOM 696 C CA . GLU A 1 90 ? 6.006 11.960 -41.108 1.00 90.00 90 GLU A CA 1
ATOM 697 C C . GLU A 1 90 ? 6.290 11.490 -39.677 1.00 90.00 90 GLU A C 1
ATOM 699 O O . GLU A 1 90 ? 5.358 11.222 -38.916 1.00 90.00 90 GLU A O 1
ATOM 704 N N . LYS A 1 91 ? 7.567 11.449 -39.279 1.00 90.06 91 LYS A N 1
ATOM 705 C CA . LYS A 1 91 ? 7.956 11.150 -37.899 1.00 90.06 91 LYS A CA 1
ATOM 706 C C . LYS A 1 91 ? 7.418 12.204 -36.928 1.00 90.06 91 LYS A C 1
ATOM 708 O O . LYS A 1 91 ? 6.773 11.841 -35.953 1.00 90.06 91 LYS A O 1
ATOM 713 N N . LEU A 1 92 ? 7.597 13.491 -37.234 1.00 88.12 92 LEU A N 1
ATOM 714 C CA . LEU A 1 92 ? 7.071 14.583 -36.409 1.00 88.12 92 LEU A CA 1
ATOM 715 C C . LEU A 1 92 ? 5.542 14.550 -36.307 1.00 88.12 92 LEU A C 1
ATOM 717 O O . LEU A 1 92 ? 5.005 14.829 -35.243 1.00 88.12 92 LEU A O 1
ATOM 721 N N . ARG A 1 93 ? 4.830 14.183 -37.380 1.00 89.19 93 ARG A N 1
ATOM 722 C CA . ARG A 1 93 ? 3.371 13.992 -37.334 1.00 89.19 93 ARG A CA 1
ATOM 723 C C . ARG A 1 93 ? 2.976 12.870 -36.378 1.00 89.19 93 ARG A C 1
ATOM 725 O O . ARG A 1 93 ? 2.096 13.084 -35.558 1.00 89.19 93 ARG A O 1
ATOM 732 N N . LYS A 1 94 ? 3.655 11.718 -36.439 1.00 90.31 94 LYS A N 1
ATOM 733 C CA . LYS A 1 94 ? 3.413 10.602 -35.507 1.00 90.31 94 LYS A CA 1
ATOM 734 C C . LYS A 1 94 ? 3.686 11.005 -34.058 1.00 90.31 94 LYS A C 1
ATOM 736 O O . LYS A 1 94 ? 2.894 10.668 -33.185 1.00 90.31 94 LYS A O 1
ATOM 741 N N . ASP A 1 95 ? 4.758 11.757 -33.819 1.00 88.81 95 ASP A N 1
ATOM 742 C CA . ASP A 1 95 ? 5.088 12.265 -32.484 1.00 88.81 95 ASP A CA 1
ATOM 743 C C . ASP A 1 95 ? 4.022 13.264 -31.987 1.00 88.81 95 ASP A C 1
ATOM 745 O O . ASP A 1 95 ? 3.614 13.205 -30.830 1.00 88.81 95 ASP A O 1
ATOM 749 N N . ILE A 1 96 ? 3.513 14.149 -32.856 1.00 88.06 96 ILE A N 1
ATOM 750 C CA . ILE A 1 96 ? 2.412 15.073 -32.528 1.00 88.06 96 ILE A CA 1
ATOM 751 C C . ILE A 1 96 ? 1.123 14.308 -32.205 1.00 88.06 96 ILE A C 1
ATOM 753 O O . ILE A 1 96 ? 0.477 14.625 -31.210 1.00 88.06 96 ILE A O 1
ATOM 757 N N . ASP A 1 97 ? 0.757 13.303 -33.002 1.00 89.75 97 ASP A N 1
ATOM 758 C CA . ASP A 1 97 ? -0.446 12.498 -32.766 1.00 89.75 97 ASP A CA 1
ATOM 759 C C . ASP A 1 97 ? -0.352 11.728 -31.437 1.00 89.75 97 ASP A C 1
ATOM 761 O O . ASP A 1 97 ? -1.318 11.692 -30.675 1.00 89.75 97 ASP A O 1
ATOM 765 N N . ALA A 1 98 ? 0.826 11.183 -31.110 1.00 87.50 98 ALA A N 1
ATOM 766 C CA . ALA A 1 98 ? 1.076 10.533 -29.824 1.00 87.50 98 ALA A CA 1
ATOM 767 C C . ALA A 1 98 ? 0.951 11.516 -28.645 1.00 87.50 98 ALA A C 1
ATOM 769 O O . ALA A 1 98 ? 0.304 11.203 -27.648 1.00 87.50 98 ALA A O 1
ATOM 770 N N . LEU A 1 99 ? 1.501 12.729 -28.773 1.00 87.25 99 LEU A N 1
ATOM 771 C CA . LEU A 1 99 ? 1.374 13.775 -27.751 1.00 87.25 99 LEU A CA 1
ATOM 772 C C . LEU A 1 99 ? -0.070 14.276 -27.593 1.00 87.25 99 LEU A C 1
ATOM 774 O O . LEU A 1 99 ? -0.474 14.660 -26.496 1.00 87.25 99 LEU A O 1
ATOM 778 N N . LEU A 1 100 ? -0.858 14.297 -28.671 1.00 88.31 100 LEU A N 1
ATOM 779 C CA . LEU A 1 100 ? -2.279 14.641 -28.604 1.00 88.31 100 LEU A CA 1
ATOM 780 C C . LEU A 1 100 ? -3.085 13.563 -27.876 1.00 88.31 100 LEU A C 1
ATOM 782 O O . LEU A 1 100 ? -3.925 13.921 -27.054 1.00 88.31 100 LEU A O 1
ATOM 786 N N . GLN A 1 101 ? -2.789 12.282 -28.115 1.00 89.94 101 GLN A N 1
ATOM 787 C CA . GLN A 1 101 ? -3.385 11.176 -27.358 1.00 89.94 101 GLN A CA 1
ATOM 788 C C . GLN A 1 101 ? -3.009 11.242 -25.875 1.00 89.94 101 GLN A C 1
ATOM 790 O O . GLN A 1 101 ? -3.888 11.151 -25.028 1.00 89.94 101 GLN A O 1
ATOM 795 N N . GLU A 1 102 ? -1.735 11.484 -25.551 1.00 88.44 102 GLU A N 1
ATOM 796 C CA . GLU A 1 102 ? -1.282 11.649 -24.160 1.00 88.44 102 GLU A CA 1
ATOM 797 C C . GLU A 1 102 ? -1.977 12.836 -23.470 1.00 88.44 102 GLU A C 1
ATOM 799 O O . GLU A 1 102 ? -2.367 12.773 -22.304 1.00 88.44 102 GLU A O 1
ATOM 804 N N . ARG A 1 103 ? -2.186 13.940 -24.195 1.00 88.06 103 ARG A N 1
ATOM 805 C CA . ARG A 1 103 ? -2.947 15.081 -23.678 1.00 88.06 103 ARG A CA 1
ATOM 806 C C . ARG A 1 103 ? -4.406 14.713 -23.407 1.00 88.06 103 ARG A C 1
ATOM 808 O O . ARG A 1 103 ? -4.949 15.181 -22.411 1.00 88.06 103 ARG A O 1
ATOM 815 N N . GLU A 1 104 ? -5.043 13.946 -24.287 1.00 91.38 104 GLU A N 1
ATOM 816 C CA . GLU A 1 104 ? -6.431 13.502 -24.121 1.00 91.38 104 GLU A CA 1
ATOM 817 C C . GLU A 1 104 ? -6.567 12.600 -22.888 1.00 91.38 104 GLU A C 1
ATOM 819 O O . GLU A 1 104 ? -7.399 12.886 -22.029 1.00 91.38 104 GLU A O 1
ATOM 824 N N . THR A 1 105 ? -5.658 11.635 -22.707 1.00 89.81 105 THR A N 1
ATOM 825 C CA . THR A 1 105 ? -5.643 10.773 -21.514 1.00 89.81 105 THR A CA 1
ATOM 826 C C . THR A 1 105 ? -5.424 11.569 -20.227 1.00 89.81 105 THR A C 1
ATOM 828 O O . THR A 1 105 ? -6.126 11.351 -19.247 1.00 89.81 105 THR A O 1
ATOM 831 N N . ILE A 1 106 ? -4.519 12.557 -20.225 1.00 86.56 106 ILE A N 1
ATOM 832 C CA . ILE A 1 106 ? -4.301 13.428 -19.053 1.00 86.56 106 ILE A CA 1
ATOM 833 C C . ILE A 1 106 ? -5.551 14.264 -18.728 1.00 86.56 106 ILE A C 1
ATOM 835 O O . ILE A 1 106 ? -5.832 14.536 -17.560 1.00 86.56 106 ILE A O 1
ATOM 839 N N . VAL A 1 107 ? -6.296 14.716 -19.741 1.00 89.06 107 VAL A N 1
ATOM 840 C CA . VAL A 1 107 ? -7.541 15.472 -19.533 1.00 89.06 107 VAL A CA 1
ATOM 841 C C . VAL A 1 107 ? -8.627 14.578 -18.935 1.00 89.06 107 VAL A C 1
ATOM 843 O O . VAL A 1 107 ? -9.300 15.016 -18.004 1.00 89.06 107 VAL A O 1
ATOM 846 N N . GLU A 1 108 ? -8.764 13.341 -19.414 1.00 90.62 108 GLU A N 1
ATOM 847 C CA . GLU A 1 108 ? -9.693 12.353 -18.852 1.00 90.62 108 GLU A CA 1
ATOM 848 C C . GLU A 1 108 ? -9.334 11.998 -17.402 1.00 90.62 108 GLU A C 1
ATOM 850 O O . GLU A 1 108 ? -10.192 12.066 -16.524 1.00 90.62 108 GLU A O 1
ATOM 855 N N . GLU A 1 109 ? -8.060 11.710 -17.116 1.00 88.19 109 GLU A N 1
ATOM 856 C CA . GLU A 1 109 ? -7.575 11.446 -15.753 1.00 88.19 109 GLU A CA 1
ATOM 857 C C . GLU A 1 109 ? -7.850 12.622 -14.815 1.00 88.19 109 GLU A C 1
ATOM 859 O O . GLU A 1 109 ? -8.301 12.441 -13.684 1.00 88.19 109 GLU A O 1
ATOM 864 N N . ARG A 1 110 ? -7.618 13.852 -15.285 1.00 90.06 110 ARG A N 1
ATOM 865 C CA . ARG A 1 110 ? -7.916 15.050 -14.504 1.00 90.06 110 ARG A CA 1
ATOM 866 C C . ARG A 1 110 ? -9.412 15.180 -14.217 1.00 90.06 110 ARG A C 1
ATOM 868 O O . ARG A 1 110 ? -9.759 15.565 -13.106 1.00 90.06 110 ARG A O 1
ATOM 875 N N . GLN A 1 111 ? -10.275 14.885 -15.187 1.00 91.06 111 GLN A N 1
ATOM 876 C CA . GLN A 1 111 ? -11.721 14.940 -14.986 1.00 91.06 111 GLN A CA 1
ATOM 877 C C . GLN A 1 111 ? -12.173 13.911 -13.941 1.00 91.06 111 GLN A C 1
ATOM 879 O O . GLN A 1 111 ? -12.930 14.261 -13.041 1.00 91.06 111 GLN A O 1
ATOM 884 N N . ILE A 1 112 ? -11.645 12.685 -13.998 1.00 89.31 112 ILE A N 1
ATOM 885 C CA . ILE A 1 112 ? -11.921 11.644 -12.996 1.00 89.31 112 ILE A CA 1
ATOM 886 C C . ILE A 1 112 ? -11.485 12.109 -11.602 1.00 89.31 112 ILE A C 1
ATOM 888 O O . ILE A 1 112 ? -12.248 12.002 -10.649 1.00 89.31 112 ILE A O 1
ATOM 892 N N . LEU A 1 113 ? -10.291 12.695 -11.476 1.00 87.94 113 LEU A N 1
ATOM 893 C CA . LEU A 1 113 ? -9.810 13.226 -10.196 1.00 87.94 113 LEU A CA 1
ATOM 894 C C . LEU A 1 113 ? -10.647 14.410 -9.684 1.00 87.94 113 LEU A C 1
ATOM 896 O O . LEU A 1 113 ? -10.769 14.598 -8.474 1.00 87.94 113 LEU A O 1
ATOM 900 N N . GLU A 1 114 ? -11.194 15.245 -10.570 1.00 88.88 114 GLU A N 1
ATOM 901 C CA . GLU A 1 114 ? -12.128 16.312 -10.189 1.00 88.88 114 GLU A CA 1
ATOM 902 C C . GLU A 1 114 ? -13.449 15.716 -9.664 1.00 88.88 114 GLU A C 1
ATOM 904 O O . GLU A 1 114 ? -13.903 16.126 -8.595 1.00 88.88 114 GLU A O 1
ATOM 909 N N . GLU A 1 115 ? -13.995 14.690 -10.326 1.00 90.50 115 GLU A N 1
ATOM 910 C CA . GLU A 1 115 ? -15.196 13.958 -9.887 1.00 90.50 115 GLU A CA 1
ATOM 911 C C . GLU A 1 115 ? -14.980 13.240 -8.536 1.00 90.50 115 GLU A C 1
ATOM 913 O O . GLU A 1 115 ? -15.801 13.368 -7.626 1.00 90.50 115 GLU A O 1
ATOM 918 N N . GLU A 1 116 ? -13.843 12.561 -8.345 1.00 89.50 116 GLU A N 1
ATOM 919 C CA . GLU A 1 116 ? -13.481 11.910 -7.075 1.00 89.50 116 GLU A CA 1
ATOM 920 C C . GLU A 1 116 ? -13.304 12.921 -5.929 1.00 89.50 116 GLU A C 1
ATOM 922 O O . GLU A 1 116 ? -13.702 12.663 -4.788 1.00 89.50 116 GLU A O 1
ATOM 927 N N . ASN A 1 117 ? -12.728 14.095 -6.210 1.00 88.38 117 ASN A N 1
ATOM 928 C CA . ASN A 1 117 ? -12.603 15.163 -5.216 1.00 88.38 117 ASN A CA 1
ATOM 929 C C . ASN A 1 117 ? -13.969 15.740 -4.820 1.00 88.38 117 ASN A C 1
ATOM 931 O O . ASN A 1 117 ? -14.186 16.024 -3.639 1.00 88.38 117 ASN A O 1
ATOM 935 N N . GLU A 1 118 ? -14.892 15.909 -5.771 1.00 91.56 118 GLU A N 1
ATOM 936 C CA . GLU A 1 118 ? -16.270 16.315 -5.473 1.00 91.56 118 GLU A CA 1
ATOM 937 C C . GLU A 1 118 ? -16.985 15.269 -4.607 1.00 91.56 118 GLU A C 1
ATOM 939 O O . GLU A 1 118 ? -17.607 15.630 -3.603 1.00 91.56 118 GLU A O 1
ATOM 944 N N . GLU A 1 119 ? -16.838 13.978 -4.917 1.00 89.81 119 GLU A N 1
ATOM 945 C CA . GLU A 1 119 ? -17.404 12.896 -4.105 1.00 89.81 119 GLU A CA 1
ATOM 946 C C . GLU A 1 119 ? -16.829 12.895 -2.680 1.00 89.81 119 GLU A C 1
ATOM 948 O O . GLU A 1 119 ? -17.576 12.809 -1.700 1.00 89.81 119 GLU A O 1
ATOM 953 N N . MET A 1 120 ? -15.514 13.072 -2.538 1.00 91.56 120 MET A N 1
ATOM 954 C CA . MET A 1 120 ? -14.856 13.145 -1.233 1.00 91.56 120 MET A CA 1
ATOM 955 C C . MET A 1 120 ? -15.338 14.348 -0.412 1.00 91.56 120 MET A C 1
ATOM 957 O O . MET A 1 120 ? -15.566 14.223 0.793 1.00 91.56 120 MET A O 1
ATOM 961 N N . LEU A 1 121 ? -15.541 15.509 -1.045 1.00 90.19 121 LEU A N 1
ATOM 962 C CA . LEU A 1 121 ? -16.103 16.691 -0.385 1.00 90.19 121 LEU A CA 1
ATOM 963 C C . LEU A 1 121 ? -17.538 16.450 0.096 1.00 90.19 121 LEU A C 1
ATOM 965 O O . LEU A 1 121 ? -17.886 16.874 1.201 1.00 90.19 121 LEU A O 1
ATOM 969 N N . ILE A 1 122 ? -18.356 15.740 -0.686 1.00 91.56 122 ILE A N 1
ATOM 970 C CA . ILE A 1 122 ? -19.712 15.347 -0.281 1.00 91.56 122 ILE A CA 1
ATOM 971 C C . ILE A 1 122 ? -19.657 14.393 0.918 1.00 91.56 122 ILE A C 1
ATOM 973 O O . ILE A 1 122 ? -20.365 14.613 1.902 1.00 91.56 122 ILE A O 1
ATOM 977 N N . GLN A 1 123 ? -18.791 13.374 0.885 1.00 87.75 123 GLN A N 1
ATOM 978 C CA . GLN A 1 123 ? -18.621 12.436 2.001 1.00 87.75 123 GLN A CA 1
ATOM 979 C C . GLN A 1 123 ? -18.139 13.137 3.279 1.00 87.75 123 GLN A C 1
ATOM 981 O O . GLN A 1 123 ? -18.655 12.866 4.363 1.00 87.75 123 GLN A O 1
ATOM 986 N N . LEU A 1 124 ? -17.197 14.080 3.171 1.00 88.00 124 LEU A N 1
ATOM 987 C CA . LEU A 1 124 ? -16.755 14.901 4.301 1.00 88.00 124 LEU A CA 1
ATOM 988 C C . LEU A 1 124 ? -17.885 15.783 4.848 1.00 88.00 124 LEU A C 1
ATOM 990 O O . LEU A 1 124 ? -18.008 15.920 6.065 1.00 88.00 124 LEU A O 1
ATOM 994 N N . GLY A 1 125 ? -18.725 16.344 3.974 1.00 91.56 125 GLY A N 1
ATOM 995 C CA . GLY A 1 125 ? -19.919 17.093 4.368 1.00 91.56 125 GLY A CA 1
ATOM 996 C C . GLY A 1 125 ? -20.912 16.241 5.163 1.00 91.56 125 GLY A C 1
ATOM 997 O O . GLY A 1 125 ? -21.341 16.653 6.238 1.00 91.56 125 GLY A O 1
ATOM 998 N N . LEU A 1 126 ? -21.209 15.029 4.685 1.00 88.75 126 LEU A N 1
ATOM 999 C CA . LEU A 1 126 ? -22.099 14.079 5.365 1.00 88.75 126 LEU A CA 1
ATOM 1000 C C . LEU A 1 126 ? -21.529 13.600 6.706 1.00 88.75 126 LEU A C 1
ATOM 1002 O O . LEU A 1 126 ? -22.254 13.543 7.695 1.00 88.75 126 LEU A O 1
ATOM 1006 N N . ASN A 1 127 ? -20.232 13.291 6.765 1.00 85.75 127 ASN A N 1
ATOM 1007 C CA . ASN A 1 127 ? -19.577 12.898 8.015 1.00 85.75 127 ASN A CA 1
ATOM 1008 C C . ASN A 1 127 ? -19.601 14.028 9.046 1.00 85.75 127 ASN A C 1
ATOM 1010 O O . ASN A 1 127 ? -19.799 13.772 10.231 1.00 85.75 127 ASN A O 1
ATOM 1014 N N . LYS A 1 128 ? -19.426 15.279 8.605 1.00 92.19 128 LYS A N 1
ATOM 1015 C CA . LYS A 1 128 ? -19.561 16.438 9.485 1.00 92.19 128 LYS A CA 1
ATOM 1016 C C . LYS A 1 128 ? -20.987 16.566 10.019 1.00 92.19 128 LYS A C 1
ATOM 1018 O O . LYS A 1 128 ? -21.154 16.740 11.216 1.00 92.19 128 LYS A O 1
ATOM 1023 N N . GLU A 1 129 ? -21.999 16.421 9.168 1.00 91.12 129 GLU A N 1
ATOM 1024 C CA . GLU A 1 129 ? -23.403 16.469 9.597 1.00 91.12 129 GLU A CA 1
ATOM 1025 C C . GLU A 1 129 ? -23.737 15.351 10.602 1.00 91.12 129 GLU A C 1
ATOM 1027 O O . GLU A 1 129 ? -24.438 15.589 11.583 1.00 91.12 129 GLU A O 1
ATOM 1032 N N . GLN A 1 130 ? -23.180 14.148 10.417 1.00 89.00 130 GLN A N 1
ATOM 1033 C CA . GLN A 1 130 ? -23.297 13.053 11.389 1.00 89.00 130 GLN A CA 1
ATOM 1034 C C . GLN A 1 130 ? -22.586 13.359 12.711 1.00 89.00 130 GLN A C 1
ATOM 1036 O O . GLN A 1 130 ? -23.125 13.052 13.773 1.00 89.00 130 GLN A O 1
ATOM 1041 N N . MET A 1 131 ? -21.395 13.963 12.665 1.00 88.31 131 MET A N 1
ATOM 1042 C CA . MET A 1 131 ? -20.694 14.406 13.871 1.00 88.31 131 MET A CA 1
ATOM 1043 C C . MET A 1 131 ? -21.487 15.473 14.622 1.00 88.31 131 MET A C 1
ATOM 1045 O O . MET A 1 131 ? -21.687 15.317 15.822 1.00 88.31 131 MET A O 1
ATOM 1049 N N . ASP A 1 132 ? -21.984 16.495 13.926 1.00 90.25 132 ASP A N 1
ATOM 1050 C CA . ASP A 1 132 ? -22.788 17.569 14.517 1.00 90.25 132 ASP A CA 1
ATOM 1051 C C . ASP A 1 132 ? -24.084 16.994 15.139 1.00 90.25 132 ASP A C 1
ATOM 1053 O O . ASP A 1 132 ? -24.500 17.398 16.227 1.00 90.25 132 ASP A O 1
ATOM 1057 N N . ALA A 1 133 ? -24.705 15.995 14.495 1.00 89.62 133 ALA A N 1
ATOM 1058 C CA . ALA A 1 133 ? -25.863 15.287 15.043 1.00 89.62 133 ALA A CA 1
ATOM 1059 C C . ALA A 1 133 ? -25.519 14.493 16.315 1.00 89.62 133 ALA A C 1
ATOM 1061 O O . ALA A 1 133 ? -26.251 14.575 17.301 1.00 89.62 133 ALA A O 1
ATOM 1062 N N . HIS A 1 134 ? -24.402 13.760 16.324 1.00 86.56 134 HIS A N 1
ATOM 1063 C CA . HIS A 1 134 ? -23.942 13.033 17.509 1.00 86.56 134 HIS A CA 1
ATOM 1064 C C . HIS A 1 134 ? -23.531 13.962 18.653 1.00 86.56 134 HIS A C 1
ATOM 1066 O O . HIS A 1 134 ? -23.810 13.652 19.810 1.00 86.56 134 HIS A O 1
ATOM 1072 N N . GLU A 1 135 ? -22.905 15.100 18.355 1.00 90.62 135 GLU A N 1
ATOM 1073 C CA . GLU A 1 135 ? -22.578 16.126 19.347 1.00 90.62 135 GLU A CA 1
ATOM 1074 C C . GLU A 1 135 ? -23.861 16.678 19.981 1.00 90.62 135 GLU A C 1
ATOM 1076 O O . GLU A 1 135 ? -23.979 16.699 21.205 1.00 90.62 135 GLU A O 1
ATOM 1081 N N . SER A 1 136 ? -24.879 16.982 19.169 1.00 91.75 136 SER A N 1
ATOM 1082 C CA . SER A 1 136 ? -26.188 17.423 19.664 1.00 91.75 136 SER A CA 1
ATOM 1083 C C . SER A 1 136 ? -26.913 16.353 20.497 1.00 91.75 136 SER A C 1
ATOM 1085 O O . SER A 1 136 ? -27.520 16.667 21.524 1.00 91.75 136 SER A O 1
ATOM 1087 N N . GLU A 1 137 ? -26.830 15.073 20.113 1.00 91.06 137 GLU A N 1
ATOM 1088 C CA . GLU A 1 137 ? -27.338 13.967 20.936 1.00 91.06 137 GLU A CA 1
ATOM 1089 C C . GLU A 1 137 ? -26.596 13.872 22.275 1.00 91.06 137 GLU A C 1
ATOM 1091 O O . GLU A 1 137 ? -27.225 13.667 23.315 1.00 91.06 137 GLU A O 1
ATOM 1096 N N . MET A 1 138 ? -25.272 14.044 22.271 1.00 87.56 138 MET A N 1
ATOM 1097 C CA . MET A 1 138 ? -24.452 13.995 23.480 1.00 87.56 138 MET A CA 1
ATOM 1098 C C . MET A 1 138 ? -24.773 15.154 24.430 1.00 87.56 138 MET A C 1
ATOM 1100 O O . MET A 1 138 ? -24.916 14.929 25.630 1.00 87.56 138 MET A O 1
ATOM 1104 N N . GLU A 1 139 ? -24.960 16.366 23.904 1.00 89.81 139 GLU A N 1
ATOM 1105 C CA . GLU A 1 139 ? -25.434 17.521 24.674 1.00 89.81 139 GLU A CA 1
ATOM 1106 C C . GLU A 1 139 ? -26.810 17.255 25.300 1.00 89.81 139 GLU A C 1
ATOM 1108 O O . GLU A 1 139 ? -27.027 17.552 26.475 1.00 89.81 139 GLU A O 1
ATOM 1113 N N . ALA A 1 140 ? -27.730 16.625 24.564 1.00 89.50 140 ALA A N 1
ATOM 1114 C CA . ALA A 1 140 ? -29.036 16.250 25.101 1.00 89.50 140 ALA A CA 1
ATOM 1115 C C . ALA A 1 140 ? -28.935 15.189 26.215 1.00 89.50 140 ALA A C 1
ATOM 1117 O O . ALA A 1 140 ? -29.696 15.241 27.185 1.00 89.50 140 ALA A O 1
ATOM 1118 N N . TYR A 1 141 ? -28.011 14.229 26.102 1.00 89.62 141 TYR A N 1
ATOM 1119 C CA . TYR A 1 141 ? -27.741 13.265 27.174 1.00 89.62 141 TYR A CA 1
ATOM 1120 C C . TYR A 1 141 ? -27.130 13.927 28.407 1.00 89.62 141 TYR A C 1
ATOM 1122 O O . TYR A 1 141 ? -27.534 13.586 29.517 1.00 89.62 141 TYR A O 1
ATOM 1130 N N . LEU A 1 142 ? -26.203 14.870 28.222 1.00 87.31 142 LEU A N 1
ATOM 1131 C CA . LEU A 1 142 ? -25.622 15.644 29.318 1.00 87.31 142 LEU A CA 1
ATOM 1132 C C . LEU A 1 142 ? -26.693 16.460 30.045 1.00 87.31 142 LEU A C 1
ATOM 1134 O O . LEU A 1 142 ? -26.779 16.361 31.263 1.00 87.31 142 LEU A O 1
ATOM 1138 N N . GLY A 1 143 ? -27.576 17.149 29.317 1.00 89.56 143 GLY A N 1
ATOM 1139 C CA . GLY A 1 143 ? -28.690 17.879 29.931 1.00 89.56 143 GLY A CA 1
ATOM 1140 C C . GLY A 1 143 ? -29.618 16.970 30.746 1.00 89.56 143 GLY A C 1
ATOM 1141 O O . GLY A 1 143 ? -29.955 17.283 31.881 1.00 89.56 143 GLY A O 1
ATOM 1142 N N . ARG A 1 144 ? -29.961 15.780 30.230 1.00 90.25 144 ARG A N 1
ATOM 1143 C CA . ARG A 1 144 ? -30.742 14.796 31.008 1.00 90.25 144 ARG A CA 1
ATOM 1144 C C . ARG A 1 144 ? -29.998 14.295 32.240 1.00 90.25 144 ARG A C 1
ATOM 1146 O O . ARG A 1 144 ? -30.633 13.993 33.243 1.00 90.25 144 ARG A O 1
ATOM 1153 N N . PHE A 1 145 ? -28.682 14.132 32.146 1.00 87.56 145 PHE A N 1
ATOM 1154 C CA . PHE A 1 145 ? -27.871 13.706 33.277 1.00 87.56 145 PHE A CA 1
ATOM 1155 C C . PHE A 1 145 ? -27.885 14.771 34.378 1.00 87.56 145 PHE A C 1
ATOM 1157 O O . PHE A 1 145 ? -28.140 14.426 35.529 1.00 87.56 145 PHE A O 1
ATOM 1164 N N . GLU A 1 146 ? -27.711 16.044 34.014 1.00 89.31 146 GLU A N 1
ATOM 1165 C CA . GLU A 1 146 ? -27.830 17.187 34.928 1.00 89.31 146 GLU A CA 1
ATOM 1166 C C . GLU A 1 146 ? -29.213 17.230 35.595 1.00 89.31 146 GLU A C 1
ATOM 1168 O O . GLU A 1 146 ? -29.287 17.284 36.822 1.00 89.31 146 GLU A O 1
ATOM 1173 N N . ASP A 1 147 ? -30.300 17.078 34.826 1.00 89.94 147 ASP A N 1
ATOM 1174 C CA . ASP A 1 147 ? -31.665 17.012 35.371 1.00 89.94 147 ASP A CA 1
ATOM 1175 C C . ASP A 1 147 ? -31.809 15.869 36.398 1.00 89.94 147 ASP A C 1
ATOM 1177 O O . ASP A 1 147 ? -32.338 16.056 37.494 1.00 89.94 147 ASP A O 1
ATOM 1181 N N . THR A 1 148 ? -31.305 14.669 36.079 1.00 87.50 148 THR A N 1
ATOM 1182 C CA . THR A 1 148 ? -31.366 13.528 37.010 1.00 87.50 148 THR A CA 1
ATOM 1183 C C . THR A 1 148 ? -30.481 13.711 38.240 1.00 87.50 148 THR A C 1
ATOM 1185 O O . THR A 1 148 ? -30.795 13.183 39.308 1.00 87.50 148 THR A O 1
ATOM 1188 N N . GLU A 1 149 ? -29.373 14.440 38.115 1.00 88.50 149 GLU A N 1
ATOM 1189 C CA . GLU A 1 149 ? -28.506 14.778 39.238 1.00 88.50 149 GLU A CA 1
ATOM 1190 C C . GLU A 1 149 ? -29.200 15.781 40.167 1.00 88.50 149 GLU A C 1
ATOM 1192 O O . GLU A 1 149 ? -29.183 15.584 41.384 1.00 88.50 149 GLU A O 1
ATOM 1197 N N . GLU A 1 150 ? -29.894 16.782 39.619 1.00 88.94 150 GLU A N 1
ATOM 1198 C CA . GLU A 1 150 ? -30.741 17.694 40.395 1.00 88.94 150 GLU A CA 1
ATOM 1199 C C . GLU A 1 150 ? -31.879 16.952 41.115 1.00 88.94 150 GLU A C 1
ATOM 1201 O O . GLU A 1 150 ? -32.080 17.156 42.316 1.00 88.94 150 GLU A O 1
ATOM 1206 N N . GLU A 1 151 ? -32.583 16.041 40.433 1.00 89.12 151 GLU A N 1
ATOM 1207 C CA . GLU A 1 151 ? -33.616 15.195 41.054 1.00 89.12 151 GLU A CA 1
ATOM 1208 C C . GLU A 1 151 ? -33.040 14.333 42.190 1.00 89.12 151 GLU A C 1
ATOM 1210 O O . GLU A 1 151 ? -33.652 14.187 43.252 1.00 89.12 151 GLU A O 1
ATOM 1215 N N . LEU A 1 152 ? -31.836 13.781 42.006 1.00 85.88 152 LEU A N 1
ATOM 1216 C CA . LEU A 1 152 ? -31.149 12.995 43.030 1.00 85.88 152 LEU A CA 1
ATOM 1217 C C . LEU A 1 152 ? -30.771 13.853 44.246 1.00 85.88 152 LEU A C 1
ATOM 1219 O O . LEU A 1 152 ? -30.858 13.381 45.382 1.00 85.88 152 LEU A O 1
ATOM 1223 N N . VAL A 1 153 ? -30.330 15.093 44.026 1.00 88.62 153 VAL A N 1
ATOM 1224 C CA . VAL A 1 153 ? -30.033 16.044 45.105 1.00 88.62 153 VAL A CA 1
ATOM 1225 C C . VAL A 1 153 ? -31.303 16.363 45.891 1.00 88.62 153 VAL A C 1
ATOM 1227 O O . VAL A 1 153 ? -31.286 16.232 47.114 1.00 88.62 153 VAL A O 1
ATOM 1230 N N . GLN A 1 154 ? -32.417 16.664 45.219 1.00 86.56 154 GLN A N 1
ATOM 1231 C CA . GLN A 1 154 ? -33.705 16.906 45.884 1.00 86.56 154 GLN A CA 1
ATOM 1232 C C . GLN A 1 154 ? -34.165 15.692 46.698 1.00 86.56 154 GLN A C 1
ATOM 1234 O O . GLN A 1 154 ? -34.521 15.826 47.867 1.00 86.56 154 GLN A O 1
ATOM 1239 N N . ALA A 1 155 ? -34.079 14.486 46.131 1.00 84.12 155 ALA A N 1
ATOM 1240 C CA . ALA A 1 155 ? -34.434 13.264 46.847 1.00 84.12 155 ALA A CA 1
ATOM 1241 C C . ALA A 1 155 ? -33.558 13.042 48.095 1.00 84.12 155 ALA A C 1
ATOM 1243 O O . ALA A 1 155 ? -34.045 12.572 49.123 1.00 84.12 155 ALA A O 1
ATOM 1244 N N . LYS A 1 156 ? -32.265 13.392 48.040 1.00 86.50 156 LYS A N 1
ATOM 1245 C CA . LYS A 1 156 ? -31.372 13.332 49.210 1.00 86.50 156 LYS A CA 1
ATOM 1246 C C . LYS A 1 156 ? -31.752 14.351 50.282 1.00 86.50 156 LYS A C 1
ATOM 1248 O O . LYS A 1 156 ? -31.684 14.016 51.461 1.00 86.50 156 LYS A O 1
ATOM 1253 N N . GLU A 1 157 ? -32.147 15.560 49.893 1.00 87.81 157 GLU A N 1
ATOM 1254 C CA . GLU A 1 157 ? -32.635 16.580 50.829 1.00 87.81 157 GLU A CA 1
ATOM 1255 C C . GLU A 1 157 ? -33.941 16.142 51.509 1.00 87.81 157 GLU A C 1
ATOM 1257 O O . GLU A 1 157 ? -34.071 16.278 52.725 1.00 87.81 157 GLU A O 1
ATOM 1262 N N . GLU A 1 158 ? -34.872 15.537 50.764 1.00 87.88 158 GLU A N 1
ATOM 1263 C CA . GLU A 1 158 ? -36.104 14.966 51.326 1.00 87.88 158 GLU A CA 1
ATOM 1264 C C . GLU A 1 158 ? -35.815 13.830 52.314 1.00 87.88 158 GLU A C 1
ATOM 1266 O O . GLU A 1 158 ? -36.400 13.784 53.396 1.00 87.88 158 GLU A O 1
ATOM 1271 N N . ILE A 1 159 ? -34.886 12.927 51.978 1.00 84.56 159 ILE A N 1
ATOM 1272 C CA . ILE A 1 159 ? -34.458 11.855 52.886 1.00 84.56 159 ILE A CA 1
ATOM 1273 C C . ILE A 1 159 ? -33.864 12.444 54.167 1.00 84.56 159 ILE A C 1
ATOM 1275 O O . ILE A 1 159 ? -34.248 12.014 55.252 1.00 84.56 159 ILE A O 1
ATOM 1279 N N . ALA A 1 160 ? -32.986 13.445 54.062 1.00 84.94 160 ALA A N 1
ATOM 1280 C CA . ALA A 1 160 ? -32.388 14.094 55.227 1.00 84.94 160 ALA A CA 1
ATOM 1281 C C . ALA A 1 160 ? -33.449 14.750 56.131 1.00 84.94 160 ALA A C 1
ATOM 1283 O O . ALA A 1 160 ? -33.380 14.626 57.353 1.00 84.94 160 ALA A O 1
ATOM 1284 N N . ALA A 1 161 ? -34.469 15.386 55.546 1.00 84.69 161 ALA A N 1
ATOM 1285 C CA . ALA A 1 161 ? -35.587 15.954 56.299 1.00 84.69 161 ALA A CA 1
ATOM 1286 C C . ALA A 1 161 ? -36.415 14.875 57.024 1.00 84.69 161 ALA A C 1
ATOM 1288 O O . ALA A 1 161 ? -36.792 15.053 58.183 1.00 84.69 161 ALA A O 1
ATOM 1289 N N . PHE A 1 162 ? -36.670 13.731 56.378 1.00 85.19 162 PHE A N 1
ATOM 1290 C CA . PHE A 1 162 ? -37.349 12.605 57.027 1.00 85.19 162 PHE A CA 1
ATOM 1291 C C . PHE A 1 162 ? -36.500 11.956 58.124 1.00 85.19 162 PHE A C 1
ATOM 1293 O O . PHE A 1 162 ? -37.045 11.517 59.137 1.00 85.19 162 PHE A O 1
ATOM 1300 N N . GLU A 1 163 ? -35.180 11.887 57.953 1.00 85.81 163 GLU A N 1
ATOM 1301 C CA . GLU A 1 163 ? -34.265 11.396 58.985 1.00 85.81 163 GLU A CA 1
ATOM 1302 C C . GLU A 1 163 ? -34.295 12.291 60.231 1.00 85.81 163 GLU A C 1
ATOM 1304 O O . GLU A 1 163 ? -34.372 11.767 61.344 1.00 85.81 163 GLU A O 1
ATOM 1309 N N . GLU A 1 164 ? -34.327 13.616 60.056 1.00 86.38 164 GLU A N 1
ATOM 1310 C CA . GLU A 1 164 ? -34.488 14.580 61.152 1.00 86.38 164 GLU A CA 1
ATOM 1311 C C . GLU A 1 164 ? -35.840 14.395 61.870 1.00 86.38 164 GLU A C 1
ATOM 1313 O O . GLU A 1 164 ? -35.882 14.304 63.098 1.00 86.38 164 GLU A O 1
ATOM 1318 N N . GLU A 1 165 ? -36.941 14.215 61.130 1.00 87.50 165 GLU A N 1
ATOM 1319 C CA . GLU A 1 165 ? -38.267 13.955 61.716 1.00 87.50 165 GLU A CA 1
ATOM 1320 C C . GLU A 1 165 ? -38.307 12.636 62.511 1.00 87.50 165 GLU A C 1
ATOM 1322 O O . GLU A 1 165 ? -38.874 12.562 63.607 1.00 87.50 165 GLU A O 1
ATOM 1327 N N . VAL A 1 166 ? -37.678 11.579 61.992 1.00 79.31 166 VAL A N 1
ATOM 1328 C CA . VAL A 1 166 ? -37.546 10.297 62.698 1.00 79.31 166 VAL A CA 1
ATOM 1329 C C . VAL A 1 166 ? -36.692 10.454 63.956 1.00 79.31 166 VAL A C 1
ATOM 1331 O O . VAL A 1 166 ? -37.002 9.845 64.984 1.00 79.31 166 VAL A O 1
ATOM 1334 N N . GLN A 1 167 ? -35.637 11.266 63.907 1.00 83.88 167 GLN A N 1
ATOM 1335 C CA . GLN A 1 167 ? -34.784 11.545 65.057 1.00 83.88 167 GLN A CA 1
ATOM 1336 C C . GLN A 1 167 ? -35.549 12.299 66.157 1.00 83.88 167 GLN A C 1
ATOM 1338 O O . GLN A 1 167 ? -35.505 11.878 67.315 1.00 83.88 167 GLN A O 1
ATOM 1343 N N . ASP A 1 168 ? -36.339 13.310 65.793 1.00 81.75 168 ASP A N 1
ATOM 1344 C CA . ASP A 1 168 ? -37.233 14.036 66.703 1.00 81.75 168 ASP A CA 1
ATOM 1345 C C . ASP A 1 168 ? -38.291 13.115 67.331 1.00 81.75 168 ASP A C 1
ATOM 1347 O O . ASP A 1 168 ? -38.543 13.154 68.541 1.00 81.75 168 ASP A O 1
ATOM 1351 N N . LEU A 1 169 ? -38.911 12.242 66.530 1.00 78.38 169 LEU A N 1
ATOM 1352 C CA . LEU A 1 169 ? -39.880 11.259 67.020 1.00 78.38 169 LEU A CA 1
ATOM 1353 C C . LEU A 1 169 ? -39.236 10.253 67.978 1.00 78.38 169 LEU A C 1
ATOM 1355 O O . LEU A 1 169 ? -39.839 9.919 69.000 1.00 78.38 169 LEU A O 1
ATOM 1359 N N . ASN A 1 170 ? -38.017 9.798 67.687 1.00 77.31 170 ASN A N 1
ATOM 1360 C CA . ASN A 1 170 ? -37.265 8.906 68.565 1.00 77.31 170 ASN A CA 1
ATOM 1361 C C . ASN A 1 170 ? -36.892 9.589 69.882 1.00 77.31 170 ASN A C 1
ATOM 1363 O O . ASN A 1 170 ? -37.086 8.989 70.938 1.00 77.31 170 ASN A O 1
ATOM 1367 N N . GLN A 1 171 ? -36.460 10.851 69.850 1.00 77.00 171 GLN A N 1
ATOM 1368 C CA . GLN A 1 171 ? -36.199 11.631 71.059 1.00 77.00 171 GLN A CA 1
ATOM 1369 C C . GLN A 1 171 ? -37.472 11.780 71.908 1.00 77.00 171 GLN A C 1
ATOM 1371 O O . GLN A 1 171 ? -37.450 11.611 73.126 1.00 77.00 171 GLN A O 1
ATOM 1376 N N . LYS A 1 172 ? -38.625 11.979 71.263 1.00 75.31 172 LYS A N 1
ATOM 1377 C CA . LYS A 1 172 ? -39.935 12.054 71.926 1.00 75.31 172 LYS A CA 1
ATOM 1378 C C . LYS A 1 172 ? -40.388 10.719 72.521 1.00 75.31 172 LYS A C 1
ATOM 1380 O O . LYS A 1 172 ? -41.008 10.689 73.584 1.00 75.31 172 LYS A O 1
ATOM 1385 N N . ILE A 1 173 ? -40.083 9.606 71.853 1.00 70.06 173 ILE A N 1
ATOM 1386 C CA . ILE A 1 173 ? -40.289 8.253 72.386 1.00 70.06 173 ILE A CA 1
ATOM 1387 C C . ILE A 1 173 ? -39.381 8.029 73.598 1.00 70.06 173 ILE A C 1
ATOM 1389 O O . ILE A 1 173 ? -39.842 7.495 74.604 1.00 70.06 173 ILE A O 1
ATOM 1393 N N . GLU A 1 174 ? -38.127 8.466 73.548 1.00 70.25 174 GLU A N 1
ATOM 1394 C CA . GLU A 1 174 ? -37.162 8.333 74.641 1.00 70.25 174 GLU A CA 1
ATOM 1395 C C . GLU A 1 174 ? -37.571 9.166 75.870 1.00 70.25 174 GLU A C 1
ATOM 1397 O O . GLU A 1 174 ? -37.559 8.657 76.994 1.00 70.25 174 GLU A O 1
ATOM 1402 N N . GLU A 1 175 ? -38.079 10.385 75.669 1.00 67.38 175 GLU A N 1
ATOM 1403 C CA . GLU A 1 175 ? -38.701 11.217 76.712 1.00 67.38 175 GLU A CA 1
ATOM 1404 C C . GLU A 1 175 ? -39.959 10.562 77.315 1.00 67.38 175 GLU A C 1
ATOM 1406 O O . GLU A 1 175 ? -40.163 10.581 78.533 1.00 67.38 175 GLU A O 1
ATOM 1411 N N . LEU A 1 176 ? -40.800 9.920 76.497 1.00 58.16 176 LEU A N 1
ATOM 1412 C CA . LEU A 1 176 ? -41.976 9.178 76.971 1.00 58.16 176 LEU A CA 1
ATOM 1413 C C . LEU A 1 176 ? -41.595 7.893 77.725 1.00 58.16 176 LEU A C 1
ATOM 1415 O O . LEU A 1 176 ? -42.263 7.525 78.695 1.00 58.16 176 LEU A O 1
ATOM 1419 N N . THR A 1 177 ? -40.507 7.237 77.322 1.00 55.50 177 THR A N 1
ATOM 1420 C CA . THR A 1 177 ? -40.021 5.983 77.918 1.00 55.50 177 THR A CA 1
ATOM 1421 C C . THR A 1 177 ? -39.319 6.244 79.254 1.00 55.50 177 THR A C 1
ATOM 1423 O O . THR A 1 177 ? -39.571 5.542 80.236 1.00 55.50 177 THR A O 1
ATOM 1426 N N . THR A 1 178 ? -38.546 7.329 79.354 1.00 52.06 178 THR A N 1
ATOM 1427 C CA . THR A 1 178 ? -37.936 7.791 80.616 1.00 52.06 178 THR A CA 1
ATOM 1428 C C . THR A 1 178 ? -38.959 8.355 81.611 1.00 52.06 178 THR A C 1
ATOM 1430 O O . THR A 1 178 ? -38.722 8.326 82.819 1.00 52.06 178 THR A O 1
ATOM 1433 N N . SER A 1 179 ? -40.143 8.770 81.148 1.00 48.62 179 SER A N 1
ATOM 1434 C CA . SER A 1 179 ? -41.224 9.284 82.004 1.00 48.62 179 SER A CA 1
ATOM 1435 C C . SER A 1 179 ? -42.152 8.211 82.603 1.00 48.62 179 SER A C 1
ATOM 1437 O O . SER A 1 179 ? -42.935 8.533 83.501 1.00 48.62 179 SER A O 1
ATOM 1439 N N . GLN A 1 180 ? -42.115 6.948 82.146 1.00 43.06 180 GLN A N 1
ATOM 1440 C CA . GLN A 1 180 ? -43.090 5.924 82.578 1.00 43.06 180 GLN A CA 1
ATOM 1441 C C . GLN A 1 180 ? -42.550 4.545 82.986 1.00 43.06 180 GLN A C 1
ATOM 1443 O O . GLN A 1 180 ? -43.350 3.705 83.398 1.00 43.06 180 GLN A O 1
ATOM 1448 N N . ALA A 1 181 ? -41.242 4.299 83.004 1.00 37.78 181 ALA A N 1
ATOM 1449 C CA . ALA A 1 181 ? -40.709 3.007 83.449 1.00 37.78 181 ALA A CA 1
ATOM 1450 C C . ALA A 1 181 ? -39.756 3.148 84.643 1.00 37.78 181 ALA A C 1
ATOM 1452 O O . ALA A 1 181 ? -38.558 2.906 84.559 1.00 37.78 181 ALA A O 1
ATOM 1453 N N . SER A 1 182 ? -40.322 3.500 85.799 1.00 45.00 182 SER A N 1
ATOM 1454 C CA . SER A 1 182 ? -39.703 3.195 87.088 1.00 45.00 182 SER A CA 1
ATOM 1455 C C . SER A 1 182 ? -40.094 1.769 87.490 1.00 45.00 182 SER A C 1
ATOM 1457 O O . SER A 1 182 ? -41.269 1.459 87.691 1.00 45.00 182 SER A O 1
ATOM 1459 N N . ASN A 1 183 ? -39.058 0.937 87.620 1.00 45.94 183 ASN A N 1
ATOM 1460 C CA . ASN A 1 183 ? -39.000 -0.370 88.273 1.00 45.94 183 ASN A CA 1
ATOM 1461 C C . ASN A 1 183 ? -39.666 -1.561 87.562 1.00 45.94 183 ASN A C 1
ATOM 1463 O O . ASN A 1 183 ? -40.868 -1.791 87.692 1.00 45.94 183 ASN A O 1
ATOM 1467 N N . GLY A 1 184 ? -38.829 -2.436 86.978 1.00 42.09 184 GLY A N 1
ATOM 1468 C CA . GLY A 1 184 ? -39.139 -3.871 86.999 1.00 42.09 184 GLY A CA 1
ATOM 1469 C C . GLY A 1 184 ? -38.589 -4.815 85.926 1.00 42.09 184 GLY A C 1
ATOM 1470 O O . GLY A 1 184 ? -39.030 -5.959 85.957 1.00 42.09 184 GLY A O 1
ATOM 1471 N N . PHE A 1 185 ? -37.689 -4.435 85.005 1.00 42.47 185 PHE A N 1
ATOM 1472 C CA . PHE A 1 185 ? -37.320 -5.334 83.884 1.00 42.47 185 PHE A CA 1
ATOM 1473 C C . PHE A 1 185 ? -35.829 -5.376 83.473 1.00 42.47 185 PHE A C 1
ATOM 1475 O O . PHE A 1 185 ? -35.503 -5.705 82.338 1.00 42.47 185 PHE A O 1
ATOM 1482 N N . HIS A 1 186 ? -34.901 -5.172 84.411 1.00 45.91 186 HIS A N 1
ATOM 1483 C CA . HIS A 1 186 ? -33.460 -5.083 84.114 1.00 45.91 186 HIS A CA 1
ATOM 1484 C C . HIS A 1 186 ? -32.756 -6.367 83.624 1.00 45.91 186 HIS A C 1
ATOM 1486 O O . HIS A 1 186 ? -31.595 -6.292 83.274 1.00 45.91 186 HIS A O 1
ATOM 1492 N N . HIS A 1 187 ? -33.393 -7.544 83.560 1.00 47.09 187 HIS A N 1
ATOM 1493 C CA . HIS A 1 187 ? -32.687 -8.765 83.112 1.00 47.09 187 HIS A CA 1
ATOM 1494 C C . HIS A 1 187 ? -32.983 -9.181 81.663 1.00 47.09 187 HIS A C 1
ATOM 1496 O O . HIS A 1 187 ? -32.146 -9.797 81.013 1.00 47.09 187 HIS A O 1
ATOM 1502 N N . THR A 1 188 ? -34.161 -8.844 81.137 1.00 51.91 188 THR A N 1
ATOM 1503 C CA . THR A 1 188 ? -34.497 -9.069 79.719 1.00 51.91 188 THR A CA 1
ATOM 1504 C C . THR A 1 188 ? -34.067 -7.902 78.841 1.00 51.91 188 THR A C 1
ATOM 1506 O O . THR A 1 188 ? -33.846 -8.088 77.652 1.00 51.91 188 THR A O 1
ATOM 1509 N N . GLU A 1 189 ? -33.951 -6.710 79.425 1.00 51.75 189 GLU A N 1
ATOM 1510 C CA . GLU A 1 189 ? -33.409 -5.527 78.764 1.00 51.75 189 GLU A CA 1
ATOM 1511 C C . GLU A 1 189 ? -31.914 -5.708 78.483 1.00 51.75 189 GLU A C 1
ATOM 1513 O O . GLU A 1 189 ? -31.530 -5.568 77.331 1.00 51.75 189 GLU A O 1
ATOM 1518 N N . ASP A 1 190 ? -31.135 -6.189 79.464 1.00 55.09 190 ASP A N 1
ATOM 1519 C CA . ASP A 1 190 ? -29.703 -6.500 79.311 1.00 55.09 190 ASP A CA 1
ATOM 1520 C C . ASP A 1 190 ? -29.425 -7.579 78.240 1.00 55.09 190 ASP A C 1
ATOM 1522 O O . ASP A 1 190 ? -28.482 -7.476 77.464 1.00 55.09 190 ASP A O 1
ATOM 1526 N N . GLN A 1 191 ? -30.281 -8.602 78.121 1.00 56.78 191 GLN A N 1
ATOM 1527 C CA . GLN A 1 191 ? -30.132 -9.631 77.076 1.00 56.78 191 GLN A CA 1
ATOM 1528 C C . GLN A 1 191 ? -30.507 -9.124 75.674 1.00 56.78 191 GLN A C 1
ATOM 1530 O O . GLN A 1 191 ? -29.967 -9.601 74.675 1.00 56.78 191 GLN A O 1
ATOM 1535 N N . LEU A 1 192 ? -31.441 -8.173 75.581 1.00 59.41 192 LEU A N 1
ATOM 1536 C CA . LEU A 1 192 ? -31.837 -7.556 74.315 1.00 59.41 192 LEU A CA 1
ATOM 1537 C C . LEU A 1 192 ? -30.869 -6.448 73.889 1.00 59.41 192 LEU A C 1
ATOM 1539 O O . LEU A 1 192 ? -30.678 -6.257 72.690 1.00 59.41 192 LEU A O 1
ATOM 1543 N N . THR A 1 193 ? -30.246 -5.734 74.827 1.00 69.88 193 THR A N 1
ATOM 1544 C CA . THR A 1 193 ? -29.179 -4.770 74.533 1.00 69.88 193 THR A CA 1
ATOM 1545 C C . THR A 1 193 ? -27.903 -5.474 74.101 1.00 69.88 193 THR A C 1
ATOM 1547 O O . THR A 1 193 ? -27.320 -5.042 73.110 1.00 69.88 193 THR A O 1
ATOM 1550 N N . ASP A 1 194 ? -27.527 -6.588 74.736 1.00 69.75 194 ASP A N 1
ATOM 1551 C CA . ASP A 1 194 ? -26.382 -7.401 74.304 1.00 69.75 194 ASP A CA 1
ATOM 1552 C C . ASP A 1 194 ? -26.614 -7.994 72.901 1.00 69.75 194 ASP A C 1
ATOM 1554 O O . ASP A 1 194 ? -25.761 -7.865 72.022 1.00 69.75 194 ASP A O 1
ATOM 1558 N N . GLY A 1 195 ? -27.805 -8.546 72.631 1.00 71.00 195 GLY A N 1
ATOM 1559 C CA . GLY A 1 195 ? -28.161 -9.047 71.296 1.00 71.00 195 GLY A CA 1
ATOM 1560 C C . GLY A 1 195 ? -28.253 -7.950 70.223 1.00 71.00 195 GLY A C 1
ATOM 1561 O O . GLY A 1 195 ? -27.850 -8.162 69.080 1.00 71.00 195 GLY A O 1
ATOM 1562 N N . ASN A 1 196 ? -28.735 -6.752 70.574 1.00 73.69 196 ASN A N 1
ATOM 1563 C CA . ASN A 1 196 ? -28.729 -5.598 69.665 1.00 73.69 196 ASN A CA 1
ATOM 1564 C C . ASN A 1 196 ? -27.320 -5.049 69.424 1.00 73.69 196 ASN A C 1
ATOM 1566 O O . ASN A 1 196 ? -27.047 -4.571 68.325 1.00 73.69 196 ASN A O 1
ATOM 1570 N N . ALA A 1 197 ? -26.434 -5.095 70.419 1.00 74.88 197 ALA A N 1
ATOM 1571 C CA . ALA A 1 197 ? -25.037 -4.715 70.249 1.00 74.88 197 ALA A CA 1
ATOM 1572 C C . ALA A 1 197 ? -24.331 -5.675 69.282 1.00 74.88 197 ALA A C 1
ATOM 1574 O O . ALA A 1 197 ? -23.633 -5.224 68.378 1.00 74.88 197 ALA A O 1
ATOM 1575 N N . GLU A 1 198 ? -24.594 -6.978 69.402 1.00 78.56 198 GLU A N 1
ATOM 1576 C CA . GLU A 1 198 ? -24.038 -8.005 68.517 1.00 78.56 198 GLU A CA 1
ATOM 1577 C C . GLU A 1 198 ? -24.572 -7.880 67.076 1.00 78.56 198 GLU A C 1
ATOM 1579 O O . GLU A 1 198 ? -23.803 -7.950 66.117 1.00 78.56 198 GLU A O 1
ATOM 1584 N N . LEU A 1 199 ? -25.868 -7.591 66.902 1.00 78.62 199 LEU A N 1
ATOM 1585 C CA . LEU A 1 199 ? -26.459 -7.314 65.586 1.00 78.62 199 LEU A CA 1
ATOM 1586 C C . LEU A 1 199 ? -25.943 -6.013 64.960 1.00 78.62 199 LEU A C 1
ATOM 1588 O O . LEU A 1 199 ? -25.713 -5.976 63.754 1.00 78.62 199 LEU A O 1
ATOM 1592 N N . ARG A 1 200 ? -25.745 -4.951 65.752 1.00 80.06 200 ARG A N 1
ATOM 1593 C CA . ARG A 1 200 ? -25.132 -3.700 65.272 1.00 80.06 200 ARG A CA 1
ATOM 1594 C C . ARG A 1 200 ? -23.699 -3.928 64.824 1.00 80.06 200 ARG A C 1
ATOM 1596 O O . ARG A 1 200 ? -23.330 -3.461 63.757 1.00 80.06 200 ARG A O 1
ATOM 1603 N N . GLN A 1 201 ? -22.938 -4.714 65.579 1.00 83.88 201 GLN A N 1
ATOM 1604 C CA . GLN A 1 201 ? -21.574 -5.061 65.210 1.00 83.88 201 GLN A CA 1
ATOM 1605 C C . GLN A 1 201 ? -21.522 -5.880 63.911 1.00 83.88 201 GLN A C 1
ATOM 1607 O O . GLN A 1 201 ? -20.720 -5.578 63.035 1.00 83.88 201 GLN A O 1
ATOM 1612 N N . GLN A 1 202 ? -22.441 -6.832 63.718 1.00 84.12 202 GLN A N 1
ATOM 1613 C CA . GLN A 1 202 ? -22.579 -7.535 62.435 1.00 84.12 202 GLN A CA 1
ATOM 1614 C C . GLN A 1 202 ? -22.983 -6.603 61.284 1.00 84.12 202 GLN A C 1
ATOM 1616 O O . GLN A 1 202 ? -22.539 -6.797 60.153 1.00 84.12 202 GLN A O 1
ATOM 1621 N N . LEU A 1 203 ? -23.827 -5.601 61.547 1.00 83.38 203 LEU A N 1
ATOM 1622 C CA . LEU A 1 203 ? -24.239 -4.617 60.548 1.00 83.38 203 LEU A CA 1
ATOM 1623 C C . LEU A 1 203 ? -23.074 -3.702 60.143 1.00 83.38 203 LEU A C 1
ATOM 1625 O O . LEU A 1 203 ? -22.908 -3.421 58.957 1.00 83.38 203 LEU A O 1
ATOM 1629 N N . ASP A 1 204 ? -22.259 -3.284 61.110 1.00 85.25 204 ASP A N 1
ATOM 1630 C CA . ASP A 1 204 ? -21.062 -2.471 60.890 1.00 85.25 204 ASP A CA 1
ATOM 1631 C C . ASP A 1 204 ? -19.993 -3.258 60.121 1.00 85.25 204 ASP A C 1
ATOM 1633 O O . ASP A 1 204 ? -19.421 -2.736 59.163 1.00 85.25 204 ASP A O 1
ATOM 1637 N N . ASP A 1 205 ? -19.786 -4.535 60.458 1.00 85.56 205 ASP A N 1
ATOM 1638 C CA . ASP A 1 205 ? -18.872 -5.426 59.734 1.00 85.56 205 ASP A CA 1
ATOM 1639 C C . ASP A 1 205 ? -19.335 -5.652 58.283 1.00 85.56 205 ASP A C 1
ATOM 1641 O O . ASP A 1 205 ? -18.532 -5.580 57.349 1.00 85.56 205 ASP A O 1
ATOM 1645 N N . LEU A 1 206 ? -20.639 -5.867 58.062 1.00 85.38 206 LEU A N 1
ATOM 1646 C CA . LEU A 1 206 ? -21.215 -5.987 56.717 1.00 85.38 206 LEU A CA 1
ATOM 1647 C C . LEU A 1 206 ? -21.136 -4.671 55.937 1.00 85.38 206 LEU A C 1
ATOM 1649 O O . LEU A 1 206 ? -20.855 -4.691 54.741 1.00 85.38 206 LEU A O 1
ATOM 1653 N N . SER A 1 207 ? -21.365 -3.533 56.591 1.00 89.44 207 SER A N 1
ATOM 1654 C CA . SER A 1 207 ? -21.224 -2.200 55.998 1.00 89.44 207 SER A CA 1
ATOM 1655 C C . SER A 1 207 ? -19.779 -1.937 55.568 1.00 89.44 207 SER A C 1
ATOM 1657 O O . SER A 1 207 ? -19.534 -1.500 54.440 1.00 89.44 207 SER A O 1
ATOM 1659 N N . ALA A 1 208 ? -18.810 -2.290 56.418 1.00 84.19 208 ALA A N 1
ATOM 1660 C CA . ALA A 1 208 ? -17.388 -2.183 56.122 1.00 84.19 208 ALA A CA 1
ATOM 1661 C C . ALA A 1 208 ? -16.968 -3.097 54.956 1.00 84.19 208 ALA A C 1
ATOM 1663 O O . ALA A 1 208 ? -16.271 -2.635 54.047 1.00 84.19 208 ALA A O 1
ATOM 1664 N N . ASP A 1 209 ? -17.435 -4.352 54.923 1.00 87.94 209 ASP A N 1
ATOM 1665 C CA . ASP A 1 209 ? -17.195 -5.278 53.803 1.00 87.94 209 ASP A CA 1
ATOM 1666 C C . ASP A 1 209 ? -17.811 -4.752 52.495 1.00 87.94 209 ASP A C 1
ATOM 1668 O O . ASP A 1 209 ? -17.182 -4.792 51.435 1.00 87.94 209 ASP A O 1
ATOM 1672 N N . ASN A 1 210 ? -19.012 -4.172 52.557 1.00 83.38 210 ASN A N 1
ATOM 1673 C CA . ASN A 1 210 ? -19.687 -3.616 51.385 1.00 83.38 210 ASN A CA 1
ATOM 1674 C C . ASN A 1 210 ? -18.980 -2.352 50.861 1.00 83.38 210 ASN A C 1
ATOM 1676 O O . ASN A 1 210 ? -18.783 -2.195 49.653 1.00 83.38 210 ASN A O 1
ATOM 1680 N N . ALA A 1 211 ? -18.504 -1.482 51.756 1.00 86.25 211 ALA A N 1
ATOM 1681 C CA . ALA A 1 211 ? -17.678 -0.329 51.398 1.00 86.25 211 ALA A CA 1
ATOM 1682 C C . ALA A 1 211 ? -16.338 -0.759 50.770 1.00 86.25 211 ALA A C 1
ATOM 1684 O O . ALA A 1 211 ? -15.881 -0.159 49.791 1.00 86.25 211 ALA A O 1
ATOM 1685 N N . GLN A 1 212 ? -15.723 -1.829 51.283 1.00 88.38 212 GLN A N 1
ATOM 1686 C CA . GLN A 1 212 ? -14.499 -2.403 50.725 1.00 88.38 212 GLN A CA 1
ATOM 1687 C C . GLN A 1 212 ? -14.725 -3.005 49.331 1.00 88.38 212 GLN A C 1
ATOM 1689 O O . GLN A 1 212 ? -13.936 -2.746 48.419 1.00 88.38 212 GLN A O 1
ATOM 1694 N N . LYS A 1 213 ? -15.814 -3.754 49.127 1.00 87.81 213 LYS A N 1
ATOM 1695 C CA . LYS A 1 213 ? -16.192 -4.285 47.807 1.00 87.81 213 LYS A CA 1
ATOM 1696 C C . LYS A 1 213 ? -16.507 -3.178 46.810 1.00 87.81 213 LYS A C 1
ATOM 1698 O O . LYS A 1 213 ? -16.072 -3.258 45.667 1.00 87.81 213 LYS A O 1
ATOM 1703 N N . THR A 1 214 ? -17.174 -2.111 47.244 1.00 87.31 214 THR A N 1
ATOM 1704 C CA . THR A 1 214 ? -17.446 -0.937 46.396 1.00 87.31 214 THR A CA 1
ATOM 1705 C C . THR A 1 214 ? -16.144 -0.277 45.935 1.00 87.31 214 THR A C 1
ATOM 1707 O O . THR A 1 214 ? -15.993 0.028 44.753 1.00 87.31 214 THR A O 1
ATOM 1710 N N . LYS A 1 215 ? -15.153 -0.140 46.830 1.00 88.81 215 LYS A N 1
ATOM 1711 C CA . LYS A 1 215 ? -13.803 0.312 46.450 1.00 88.81 215 LYS A CA 1
ATOM 1712 C C . LYS A 1 215 ? -13.133 -0.620 45.439 1.00 88.81 215 LYS A C 1
ATOM 1714 O O . LYS A 1 215 ? -12.559 -0.129 44.473 1.00 88.81 215 LYS A O 1
ATOM 1719 N N . GLN A 1 216 ? -13.220 -1.938 45.629 1.00 88.31 216 GLN A N 1
ATOM 1720 C CA . GLN A 1 216 ? -12.666 -2.902 44.671 1.00 88.31 216 GLN A CA 1
ATOM 1721 C C . GLN A 1 216 ? -13.343 -2.820 43.299 1.00 88.31 216 GLN A C 1
ATOM 1723 O O . GLN A 1 216 ? -12.652 -2.883 42.287 1.00 88.31 216 GLN A O 1
ATOM 1728 N N . ILE A 1 217 ? -14.667 -2.649 43.248 1.00 87.00 217 ILE A N 1
ATOM 1729 C CA . ILE A 1 217 ? -15.409 -2.459 41.993 1.00 87.00 217 ILE A CA 1
ATOM 1730 C C . ILE A 1 217 ? -14.919 -1.198 41.278 1.00 87.00 217 ILE A C 1
ATOM 1732 O O . ILE A 1 217 ? -14.608 -1.262 40.092 1.00 87.00 217 ILE A O 1
ATOM 1736 N N . PHE A 1 218 ? -14.771 -0.087 42.003 1.00 88.12 218 PHE A N 1
ATOM 1737 C CA . PHE A 1 218 ? -14.286 1.169 41.430 1.00 88.12 218 PHE A CA 1
ATOM 1738 C C . PHE A 1 218 ? -12.845 1.046 40.901 1.00 88.12 218 PHE A C 1
ATOM 1740 O O . PHE A 1 218 ? -12.549 1.474 39.789 1.00 88.12 218 PHE A O 1
ATOM 1747 N N . GLU A 1 219 ? -11.950 0.387 41.647 1.00 88.38 219 GLU A N 1
ATOM 1748 C CA . GLU A 1 219 ? -10.585 0.100 41.181 1.00 88.38 219 GLU A CA 1
ATOM 1749 C C . GLU A 1 219 ? -10.558 -0.803 39.940 1.00 88.38 219 GLU A C 1
ATOM 1751 O O . GLU A 1 219 ? -9.716 -0.617 39.059 1.00 88.38 219 GLU A O 1
ATOM 1756 N N . LEU A 1 220 ? -11.452 -1.792 39.860 1.00 86.25 220 LEU A N 1
ATOM 1757 C CA . LEU A 1 220 ? -11.578 -2.655 38.686 1.00 86.25 220 LEU A CA 1
ATOM 1758 C C . LEU A 1 220 ? -12.137 -1.893 37.479 1.00 86.25 220 LEU A C 1
ATOM 1760 O O . LEU A 1 220 ? -11.647 -2.107 36.373 1.00 86.25 220 LEU A O 1
ATOM 1764 N N . GLN A 1 221 ? -13.090 -0.980 37.683 1.00 87.00 221 GLN A N 1
ATOM 1765 C CA . GLN A 1 221 ? -13.608 -0.097 36.634 1.00 87.00 221 GLN A CA 1
ATOM 1766 C C . GLN A 1 221 ? -12.518 0.810 36.068 1.00 87.00 221 GLN A C 1
ATOM 1768 O O . GLN A 1 221 ? -12.341 0.839 34.854 1.00 87.00 221 GLN A O 1
ATOM 1773 N N . ILE A 1 222 ? -11.724 1.459 36.928 1.00 88.56 222 ILE A N 1
ATOM 1774 C CA . ILE A 1 222 ? -10.592 2.286 36.482 1.00 88.56 222 ILE A CA 1
ATOM 1775 C C . ILE A 1 222 ? -9.614 1.452 35.646 1.00 88.56 222 ILE A C 1
ATOM 1777 O O . ILE A 1 222 ? -9.225 1.860 34.555 1.00 88.56 222 ILE A O 1
ATOM 1781 N N . LYS A 1 223 ? -9.252 0.247 36.107 1.00 87.31 223 LYS A N 1
ATOM 1782 C CA . LYS A 1 223 ? -8.344 -0.643 35.361 1.00 87.31 223 LYS A CA 1
ATOM 1783 C C . LYS A 1 223 ? -8.925 -1.092 34.019 1.00 87.31 223 LYS A C 1
ATOM 1785 O O . LYS A 1 223 ? -8.182 -1.204 33.043 1.00 87.31 223 LYS A O 1
ATOM 1790 N N . LEU A 1 224 ? -10.226 -1.375 33.960 1.00 84.06 224 LEU A N 1
ATOM 1791 C CA . LEU A 1 224 ? -10.913 -1.753 32.724 1.00 84.06 224 LEU A CA 1
ATOM 1792 C C . LEU A 1 224 ? -10.936 -0.588 31.725 1.00 84.06 224 LEU A C 1
ATOM 1794 O O . LEU A 1 224 ? -10.739 -0.783 30.527 1.00 84.06 224 LEU A O 1
ATOM 1798 N N . GLU A 1 225 ? -11.140 0.628 32.216 1.00 88.69 225 GLU A N 1
ATOM 1799 C CA . GLU A 1 225 ? -11.174 1.822 31.382 1.00 88.69 225 GLU A CA 1
ATOM 1800 C C . GLU A 1 225 ? -9.777 2.203 30.874 1.00 88.69 225 GLU A C 1
ATOM 1802 O O . GLU A 1 225 ? -9.607 2.471 29.685 1.00 88.69 225 GLU A O 1
ATOM 1807 N N . ASP A 1 226 ? -8.751 2.114 31.724 1.00 86.44 226 ASP A N 1
ATOM 1808 C CA . ASP A 1 226 ? -7.353 2.312 31.323 1.00 86.44 226 ASP A CA 1
ATOM 1809 C C . ASP A 1 226 ? -6.907 1.285 30.273 1.00 86.44 226 ASP A C 1
ATOM 1811 O O . ASP A 1 226 ? -6.258 1.639 29.284 1.00 86.44 226 ASP A O 1
ATOM 1815 N N . THR A 1 227 ? -7.281 0.011 30.443 1.00 85.19 227 THR A N 1
ATOM 1816 C CA . THR A 1 227 ? -6.977 -1.034 29.452 1.00 85.19 227 THR A CA 1
ATOM 1817 C C . THR A 1 227 ? -7.732 -0.822 28.144 1.00 85.19 227 THR A C 1
ATOM 1819 O O . THR A 1 227 ? -7.126 -0.961 27.083 1.00 85.19 227 THR A O 1
ATOM 1822 N N . SER A 1 228 ? -9.001 -0.404 28.192 1.00 83.00 228 SER A N 1
ATOM 1823 C CA . SER A 1 228 ? -9.792 -0.084 26.993 1.00 83.00 228 SER A CA 1
ATOM 1824 C C . SER A 1 228 ? -9.193 1.092 26.218 1.00 83.00 228 SER A C 1
ATOM 1826 O O . SER A 1 228 ? -8.950 0.973 25.019 1.00 83.00 228 SER A O 1
ATOM 1828 N N . ARG A 1 229 ? -8.836 2.184 26.909 1.00 84.06 229 ARG A N 1
ATOM 1829 C CA . ARG A 1 229 ? -8.166 3.346 26.299 1.00 84.06 229 ARG A CA 1
ATOM 1830 C C . ARG A 1 229 ? -6.802 2.986 25.711 1.00 84.06 229 ARG A C 1
ATOM 1832 O O . ARG A 1 229 ? -6.431 3.498 24.658 1.00 84.06 229 ARG A O 1
ATOM 1839 N N . SER A 1 230 ? -6.030 2.120 26.373 1.00 81.69 230 SER A N 1
ATOM 1840 C CA . SER A 1 230 ? -4.740 1.666 25.835 1.00 81.69 230 SER A CA 1
ATOM 1841 C C . SER A 1 230 ? -4.913 0.792 24.591 1.00 81.69 230 SER A C 1
ATOM 1843 O O . SER A 1 230 ? -4.082 0.863 23.686 1.00 81.69 230 SER A O 1
ATOM 1845 N N . LEU A 1 231 ? -5.979 -0.011 24.532 1.00 80.81 231 LEU A N 1
ATOM 1846 C CA . LEU A 1 231 ? -6.297 -0.839 23.371 1.00 80.81 231 LEU A CA 1
ATOM 1847 C C . LEU A 1 231 ? -6.750 0.023 22.183 1.00 80.81 231 LEU A C 1
ATOM 1849 O O . LEU A 1 231 ? -6.298 -0.199 21.064 1.00 80.81 231 LEU A O 1
ATOM 1853 N N . GLU A 1 232 ? -7.584 1.038 22.428 1.00 80.62 232 GLU A N 1
ATOM 1854 C CA . GLU A 1 232 ? -8.011 1.998 21.401 1.00 80.62 232 GLU A CA 1
ATOM 1855 C C . GLU A 1 232 ? -6.822 2.748 20.801 1.00 80.62 232 GLU A C 1
ATOM 1857 O O . GLU A 1 232 ? -6.689 2.779 19.581 1.00 80.62 232 GLU A O 1
ATOM 1862 N N . ARG A 1 233 ? -5.904 3.254 21.638 1.00 82.25 233 ARG A N 1
ATOM 1863 C CA . ARG A 1 233 ? -4.664 3.897 21.165 1.00 82.25 233 ARG A CA 1
ATOM 1864 C C . ARG A 1 233 ? -3.803 2.950 20.327 1.00 82.25 233 ARG A C 1
ATOM 1866 O O . ARG A 1 233 ? -3.330 3.322 19.262 1.00 82.25 233 ARG A O 1
ATOM 1873 N N . SER A 1 234 ? -3.646 1.700 20.765 1.00 76.75 234 SER A N 1
ATOM 1874 C CA . SER A 1 234 ? -2.925 0.684 19.986 1.00 76.75 234 SER A CA 1
ATOM 1875 C C . SER A 1 234 ? -3.597 0.398 18.639 1.00 76.75 234 SER A C 1
ATOM 1877 O O . SER A 1 234 ? -2.905 0.142 17.654 1.00 76.75 234 SER A O 1
ATOM 1879 N N . SER A 1 235 ? -4.930 0.413 18.583 1.00 79.62 235 SER A N 1
ATOM 1880 C CA . SER A 1 235 ? -5.689 0.200 17.350 1.00 79.62 235 SER A CA 1
ATOM 1881 C C . SER A 1 235 ? -5.544 1.379 16.387 1.00 79.62 235 SER A C 1
ATOM 1883 O O . SER A 1 235 ? -5.386 1.167 15.183 1.00 79.62 235 SER A O 1
ATOM 1885 N N . THR A 1 236 ? -5.586 2.617 16.891 1.00 80.56 236 THR A N 1
ATOM 1886 C CA . THR A 1 236 ? -5.396 3.818 16.065 1.00 80.56 236 THR A CA 1
ATOM 1887 C C . THR A 1 236 ? -3.974 3.889 15.522 1.00 80.56 236 THR A C 1
ATOM 1889 O O . THR A 1 236 ? -3.806 4.054 14.313 1.00 80.56 236 THR A O 1
ATOM 1892 N N . ASP A 1 237 ? -2.970 3.640 16.367 1.00 78.62 237 ASP A N 1
ATOM 1893 C CA . ASP A 1 237 ? -1.559 3.621 15.970 1.00 78.62 237 ASP A CA 1
ATOM 1894 C C . ASP A 1 237 ? -1.292 2.519 14.929 1.00 78.62 237 ASP A C 1
ATOM 1896 O O . ASP A 1 237 ? -0.581 2.738 13.945 1.00 78.62 237 ASP A O 1
ATOM 1900 N N . GLY A 1 238 ? -1.914 1.343 15.088 1.00 78.38 238 GLY A N 1
ATOM 1901 C CA . GLY A 1 238 ? -1.845 0.251 14.112 1.00 78.38 238 GLY A CA 1
ATOM 1902 C C . GLY A 1 238 ? -2.468 0.610 12.756 1.00 78.38 238 GLY A C 1
ATOM 1903 O O . GLY A 1 238 ? -1.898 0.300 11.709 1.00 78.38 238 GLY A O 1
ATOM 1904 N N . SER A 1 239 ? -3.607 1.311 12.759 1.00 77.19 239 SER A N 1
ATOM 1905 C CA . SER A 1 239 ? -4.265 1.824 11.546 1.00 77.19 239 SER A CA 1
ATOM 1906 C C . SER A 1 239 ? -3.411 2.875 10.828 1.00 77.19 239 SER A C 1
ATOM 1908 O O . SER A 1 239 ? -3.227 2.804 9.609 1.00 77.19 239 SER A O 1
ATOM 1910 N N . GLU A 1 240 ? -2.852 3.838 11.565 1.00 78.38 240 GLU A N 1
ATOM 1911 C CA . GLU A 1 240 ? -1.976 4.866 10.996 1.00 78.38 240 GLU A CA 1
ATOM 1912 C C . GLU A 1 240 ? -0.682 4.263 10.444 1.00 78.38 240 GLU A C 1
ATOM 1914 O O . GLU A 1 240 ? -0.274 4.589 9.326 1.00 78.38 240 GLU A O 1
ATOM 1919 N N . SER A 1 241 ? -0.084 3.311 11.166 1.00 77.50 241 SER A N 1
ATOM 1920 C CA . SER A 1 241 ? 1.084 2.561 10.703 1.00 77.50 241 SER A CA 1
ATOM 1921 C C . SER A 1 241 ? 0.787 1.773 9.421 1.00 77.50 241 SER A C 1
ATOM 1923 O O . SER A 1 241 ? 1.578 1.823 8.477 1.00 77.50 241 SER A O 1
ATOM 1925 N N . LYS A 1 242 ? -0.386 1.128 9.313 1.00 75.38 242 LYS A N 1
ATOM 1926 C CA . LYS A 1 242 ? -0.839 0.472 8.072 1.00 75.38 242 LYS A CA 1
ATOM 1927 C C . LYS A 1 242 ? -0.978 1.446 6.911 1.00 75.38 242 LYS A C 1
ATOM 1929 O O . LYS A 1 242 ? -0.489 1.152 5.823 1.00 75.38 242 LYS A O 1
ATOM 1934 N N . LYS A 1 243 ? -1.609 2.606 7.120 1.00 78.31 243 LYS A N 1
ATOM 1935 C CA . LYS A 1 243 ? -1.733 3.633 6.071 1.00 78.31 243 LYS A CA 1
ATOM 1936 C C . LYS A 1 243 ? -0.360 4.129 5.616 1.00 78.31 243 LYS A C 1
ATOM 1938 O O . LYS A 1 243 ? -0.122 4.236 4.414 1.00 78.31 243 LYS A O 1
ATOM 1943 N N . ALA A 1 244 ? 0.561 4.361 6.552 1.00 77.31 244 ALA A N 1
ATOM 1944 C CA . ALA A 1 244 ? 1.928 4.771 6.244 1.00 77.31 244 ALA A CA 1
ATOM 1945 C C . ALA A 1 244 ? 2.699 3.693 5.456 1.00 77.31 244 ALA A C 1
ATOM 1947 O O . ALA A 1 244 ? 3.312 4.008 4.433 1.00 77.31 244 ALA A O 1
ATOM 1948 N N . MET A 1 245 ? 2.627 2.423 5.878 1.00 77.25 245 MET A N 1
ATOM 1949 C CA . MET A 1 245 ? 3.254 1.300 5.167 1.00 77.25 245 MET A CA 1
ATOM 1950 C C . MET A 1 245 ? 2.642 1.091 3.779 1.00 77.25 245 MET A C 1
ATOM 1952 O O . MET A 1 245 ? 3.379 0.951 2.808 1.00 77.25 245 MET A O 1
ATOM 1956 N N . SER A 1 246 ? 1.314 1.153 3.648 1.00 78.00 246 SER A N 1
ATOM 1957 C CA . SER A 1 246 ? 0.626 1.062 2.353 1.00 78.00 246 SER A CA 1
ATOM 1958 C C . SER A 1 246 ? 1.060 2.183 1.402 1.00 78.00 246 SER A C 1
ATOM 1960 O O . SER A 1 246 ? 1.299 1.931 0.221 1.00 78.00 246 SER A O 1
ATOM 1962 N N . GLY A 1 247 ? 1.217 3.412 1.907 1.00 79.75 247 GLY A N 1
ATOM 1963 C CA . GLY A 1 247 ? 1.748 4.533 1.129 1.00 79.75 247 GLY A CA 1
ATOM 1964 C C . GLY A 1 247 ? 3.195 4.309 0.675 1.00 79.75 247 GLY A C 1
ATOM 1965 O O . GLY A 1 247 ? 3.533 4.583 -0.478 1.00 79.75 247 GLY A O 1
ATOM 1966 N N . GLN A 1 248 ? 4.052 3.757 1.542 1.00 79.81 248 GLN A N 1
ATOM 1967 C CA . GLN A 1 248 ? 5.426 3.392 1.176 1.00 79.81 248 GLN A CA 1
ATOM 1968 C C . GLN A 1 248 ? 5.481 2.283 0.119 1.00 79.81 248 GLN A C 1
ATOM 1970 O O . GLN A 1 248 ? 6.236 2.419 -0.844 1.00 79.81 248 GLN A O 1
ATOM 1975 N N . VAL A 1 249 ? 4.663 1.234 0.250 1.00 76.38 249 VAL A N 1
ATOM 1976 C CA . VAL A 1 249 ? 4.560 0.155 -0.748 1.00 76.38 249 VAL A CA 1
ATOM 1977 C C . VAL A 1 249 ? 4.129 0.718 -2.105 1.00 76.38 249 VAL A C 1
ATOM 1979 O O . VAL A 1 249 ? 4.747 0.395 -3.120 1.00 76.38 249 VAL A O 1
ATOM 1982 N N . GLY A 1 250 ? 3.152 1.631 -2.137 1.00 79.88 250 GLY A N 1
ATOM 1983 C CA . GLY A 1 250 ? 2.734 2.307 -3.370 1.00 79.88 250 GLY A CA 1
ATOM 1984 C C . GLY A 1 250 ? 3.856 3.124 -4.025 1.00 79.88 250 GLY A C 1
ATOM 1985 O O . GLY A 1 250 ? 4.094 3.014 -5.228 1.00 79.88 250 GLY A O 1
ATOM 1986 N N . MET A 1 251 ? 4.611 3.901 -3.239 1.00 79.69 251 MET A N 1
ATOM 1987 C CA . MET A 1 251 ? 5.750 4.675 -3.756 1.00 79.69 251 MET A CA 1
ATOM 1988 C C . MET A 1 251 ? 6.880 3.789 -4.294 1.00 79.69 251 MET A C 1
ATOM 1990 O O . MET A 1 251 ? 7.457 4.102 -5.338 1.00 79.69 251 MET A O 1
ATOM 1994 N N . LEU A 1 252 ? 7.207 2.698 -3.595 1.00 75.44 252 LEU A N 1
ATOM 1995 C CA . LEU A 1 252 ? 8.239 1.755 -4.028 1.00 75.44 252 LEU A CA 1
ATOM 1996 C C . LEU A 1 252 ? 7.827 1.027 -5.312 1.00 75.44 252 LEU A C 1
ATOM 1998 O O . LEU A 1 252 ? 8.631 0.956 -6.237 1.00 75.44 252 LEU A O 1
ATOM 2002 N N . THR A 1 253 ? 6.567 0.602 -5.413 1.00 79.75 253 THR A N 1
ATOM 2003 C CA . THR A 1 253 ? 6.015 -0.044 -6.616 1.00 79.75 253 THR A CA 1
ATOM 2004 C C . THR A 1 253 ? 6.109 0.879 -7.835 1.00 79.75 253 THR A C 1
ATOM 2006 O O . THR A 1 253 ? 6.671 0.506 -8.863 1.00 79.75 253 THR A O 1
ATOM 2009 N N . ASN A 1 254 ? 5.674 2.137 -7.703 1.00 77.19 254 ASN A N 1
ATOM 2010 C CA . ASN A 1 254 ? 5.775 3.125 -8.784 1.00 77.19 254 ASN A CA 1
ATOM 2011 C C . ASN A 1 254 ? 7.226 3.394 -9.205 1.00 77.19 254 ASN A C 1
ATOM 2013 O O . ASN A 1 254 ? 7.517 3.615 -10.383 1.00 77.19 254 ASN A O 1
ATOM 2017 N N . ARG A 1 255 ? 8.155 3.389 -8.245 1.00 79.44 255 ARG A N 1
ATOM 2018 C CA . ARG A 1 255 ? 9.582 3.540 -8.530 1.00 79.44 255 ARG A CA 1
ATOM 2019 C C . ARG A 1 255 ? 10.144 2.321 -9.265 1.00 79.44 255 ARG A C 1
ATOM 2021 O O . ARG A 1 255 ? 10.958 2.527 -10.162 1.00 79.44 255 ARG A O 1
ATOM 2028 N N . CYS A 1 256 ? 9.712 1.103 -8.932 1.00 73.44 256 CYS A N 1
ATOM 2029 C CA . CYS A 1 256 ? 10.120 -0.102 -9.652 1.00 73.44 256 CYS A CA 1
ATOM 2030 C C . CYS A 1 256 ? 9.673 -0.064 -11.117 1.00 73.44 256 CYS A C 1
ATOM 2032 O O . CYS A 1 256 ? 10.514 -0.210 -12.001 1.00 73.44 256 CYS A O 1
ATOM 2034 N N . ASN A 1 257 ? 8.407 0.267 -11.375 1.00 78.88 257 ASN A N 1
ATOM 2035 C CA . ASN A 1 257 ? 7.869 0.341 -12.738 1.00 78.88 257 ASN A CA 1
ATOM 2036 C C . ASN A 1 257 ? 8.640 1.349 -13.609 1.00 78.88 257 ASN A C 1
ATOM 2038 O O . ASN A 1 257 ? 9.020 1.054 -14.740 1.00 78.88 257 ASN A O 1
ATOM 2042 N N . ARG A 1 258 ? 8.966 2.530 -13.061 1.00 81.94 258 ARG A N 1
ATOM 2043 C CA . ARG A 1 258 ? 9.765 3.540 -13.783 1.00 81.94 258 ARG A CA 1
ATOM 2044 C C . ARG A 1 258 ? 11.171 3.049 -14.127 1.00 81.94 258 ARG A C 1
ATOM 2046 O O . ARG A 1 258 ? 11.697 3.390 -15.183 1.00 81.94 258 ARG A O 1
ATOM 2053 N N . LEU A 1 259 ? 11.802 2.291 -13.233 1.00 77.12 259 LEU A N 1
ATOM 2054 C CA . LEU A 1 259 ? 13.134 1.735 -13.477 1.00 77.12 259 LEU A CA 1
ATOM 2055 C C . LEU A 1 259 ? 13.098 0.639 -14.551 1.00 77.12 259 LEU A C 1
ATOM 2057 O O . LEU A 1 259 ? 13.994 0.596 -15.394 1.00 77.12 259 LEU A O 1
ATOM 2061 N N . GLU A 1 260 ? 12.047 -0.184 -14.584 1.00 78.94 260 GLU A N 1
ATOM 2062 C CA . GLU A 1 260 ? 11.843 -1.177 -15.645 1.00 78.94 260 GLU A CA 1
ATOM 2063 C C . GLU A 1 260 ? 11.645 -0.533 -17.020 1.00 78.94 260 GLU A C 1
ATOM 2065 O O . GLU A 1 260 ? 12.273 -0.959 -17.992 1.00 78.94 260 GLU A O 1
ATOM 2070 N N . GLU A 1 261 ? 10.849 0.535 -17.112 1.00 81.38 261 GLU A N 1
ATOM 2071 C CA . GLU A 1 261 ? 10.667 1.276 -18.365 1.00 81.38 261 GLU A CA 1
ATOM 2072 C C . GLU A 1 261 ? 11.984 1.862 -18.891 1.00 81.38 261 GLU A C 1
ATOM 2074 O O . GLU A 1 261 ? 12.287 1.758 -20.083 1.00 81.38 261 GLU A O 1
ATOM 2079 N N . VAL A 1 262 ? 12.791 2.464 -18.009 1.00 79.38 262 VAL A N 1
ATOM 2080 C CA . VAL A 1 262 ? 14.108 3.010 -18.376 1.00 79.38 262 VAL A CA 1
ATOM 2081 C C . VAL A 1 262 ? 15.033 1.894 -18.863 1.00 79.38 262 VAL A C 1
ATOM 2083 O O . VAL A 1 262 ? 15.668 2.043 -19.909 1.00 79.38 262 VAL A O 1
ATOM 2086 N N . ARG A 1 263 ? 15.064 0.755 -18.160 1.00 77.62 263 ARG A N 1
ATOM 2087 C CA . ARG A 1 263 ? 15.852 -0.419 -18.556 1.00 77.62 263 ARG A CA 1
ATOM 2088 C C . ARG A 1 263 ? 15.436 -0.938 -19.933 1.00 77.62 263 ARG A C 1
ATOM 2090 O O . ARG A 1 263 ? 16.301 -1.193 -20.769 1.00 77.62 263 ARG A O 1
ATOM 2097 N N . ALA A 1 264 ? 14.134 -1.056 -20.195 1.00 79.25 264 ALA A N 1
ATOM 2098 C CA . ALA A 1 264 ? 13.615 -1.519 -21.480 1.00 79.25 264 ALA A CA 1
ATOM 2099 C C . ALA A 1 264 ? 14.022 -0.589 -22.637 1.00 79.25 264 ALA A C 1
ATOM 2101 O O . ALA A 1 264 ? 14.474 -1.064 -23.680 1.00 79.25 264 ALA A O 1
ATOM 2102 N N . ARG A 1 265 ? 13.937 0.736 -22.447 1.00 82.44 265 ARG A N 1
ATOM 2103 C CA . ARG A 1 265 ? 14.360 1.720 -23.462 1.00 82.44 265 ARG A CA 1
ATOM 2104 C C . ARG A 1 265 ? 15.849 1.604 -23.791 1.00 82.44 265 ARG A C 1
ATOM 2106 O O . ARG A 1 265 ? 16.214 1.577 -24.964 1.00 82.44 265 ARG A O 1
ATOM 2113 N N . GLN A 1 266 ? 16.701 1.486 -22.776 1.00 80.88 266 GLN A N 1
ATOM 2114 C CA . GLN A 1 266 ? 18.146 1.372 -22.982 1.00 80.88 266 GLN A CA 1
ATOM 2115 C C . GLN A 1 266 ? 18.562 0.039 -23.618 1.00 80.88 266 GLN A C 1
ATOM 2117 O O . GLN A 1 266 ? 19.489 0.004 -24.428 1.00 80.88 266 GLN A O 1
ATOM 2122 N N . GLN A 1 267 ? 17.863 -1.055 -23.304 1.00 83.88 267 GLN A N 1
ATOM 2123 C CA . GLN A 1 267 ? 18.070 -2.351 -23.957 1.00 83.88 267 GLN A CA 1
ATOM 2124 C C . GLN A 1 267 ? 17.846 -2.246 -25.478 1.00 83.88 267 GLN A C 1
ATOM 2126 O O . GLN A 1 267 ? 18.676 -2.707 -26.263 1.00 83.88 267 GLN A O 1
ATOM 2131 N N . ILE A 1 268 ? 16.765 -1.579 -25.897 1.00 83.50 268 ILE A N 1
ATOM 2132 C CA . ILE A 1 268 ? 16.445 -1.345 -27.315 1.00 83.50 268 ILE A CA 1
ATOM 2133 C C . ILE A 1 268 ? 17.522 -0.476 -27.987 1.00 83.50 268 ILE A C 1
ATOM 2135 O O . ILE A 1 268 ? 17.935 -0.743 -29.122 1.00 83.50 268 ILE A O 1
ATOM 2139 N N . GLU A 1 269 ? 18.013 0.553 -27.295 1.00 83.38 269 GLU A N 1
ATOM 2140 C CA . GLU A 1 269 ? 19.082 1.419 -27.801 1.00 83.38 269 GLU A CA 1
ATOM 2141 C C . GLU A 1 269 ? 20.394 0.643 -28.014 1.00 83.38 269 GLU A C 1
ATOM 2143 O O . GLU A 1 269 ? 21.027 0.766 -29.066 1.00 83.38 269 GLU A O 1
ATOM 2148 N N . LEU A 1 270 ? 20.760 -0.241 -27.080 1.00 78.38 270 LEU A N 1
ATOM 2149 C CA . LEU A 1 270 ? 21.921 -1.130 -27.201 1.00 78.38 270 LEU A CA 1
ATOM 2150 C C . LEU A 1 270 ? 21.823 -2.092 -28.382 1.00 78.38 270 LEU A C 1
ATOM 2152 O O . LEU A 1 270 ? 22.808 -2.299 -29.100 1.00 78.38 270 LEU A O 1
ATOM 2156 N N . GLU A 1 271 ? 20.654 -2.692 -28.594 1.00 86.12 271 GLU A N 1
ATOM 2157 C CA . GLU A 1 271 ? 20.409 -3.571 -29.738 1.00 86.12 271 GLU A CA 1
ATOM 2158 C C . GLU A 1 271 ? 20.540 -2.802 -31.058 1.00 86.12 271 GLU A C 1
ATOM 2160 O O . GLU A 1 271 ? 21.200 -3.269 -31.996 1.00 86.12 271 GLU A O 1
ATOM 2165 N N . THR A 1 272 ? 20.011 -1.577 -31.096 1.00 86.62 272 THR A N 1
ATOM 2166 C CA . THR A 1 272 ? 20.102 -0.685 -32.255 1.00 86.62 272 THR A CA 1
ATOM 2167 C C . T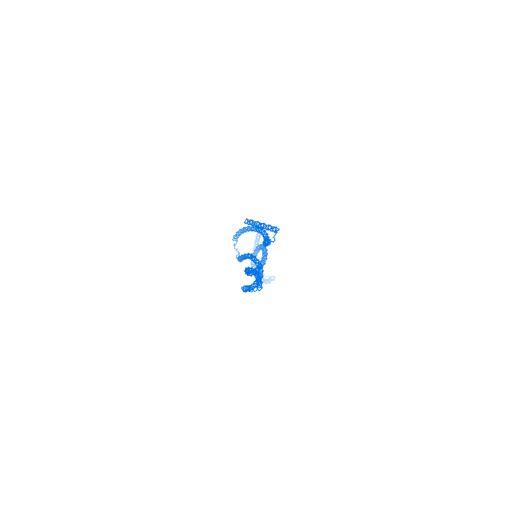HR A 1 272 ? 21.557 -0.314 -32.550 1.00 86.62 272 THR A C 1
ATOM 2169 O O . THR A 1 272 ? 22.026 -0.539 -33.669 1.00 86.62 272 THR A O 1
ATOM 2172 N N . LEU A 1 273 ? 22.315 0.155 -31.553 1.00 82.25 273 LEU A N 1
ATOM 2173 C CA . LEU A 1 273 ? 23.738 0.490 -31.697 1.00 82.25 273 LEU A CA 1
ATOM 2174 C C . LEU A 1 273 ? 24.571 -0.725 -32.126 1.00 82.25 273 LEU A C 1
ATOM 2176 O O . LEU A 1 273 ? 25.420 -0.621 -33.011 1.00 82.25 273 LEU A O 1
ATOM 2180 N N . THR A 1 274 ? 24.293 -1.904 -31.567 1.00 83.25 274 THR A N 1
ATOM 2181 C CA . THR A 1 274 ? 24.984 -3.148 -31.939 1.00 83.25 274 THR A CA 1
ATOM 2182 C C . THR A 1 274 ? 24.722 -3.528 -33.399 1.00 83.25 274 THR A C 1
ATOM 2184 O O . THR A 1 274 ? 25.634 -3.982 -34.096 1.00 83.25 274 THR A O 1
ATOM 2187 N N . SER A 1 275 ? 23.494 -3.335 -33.888 1.00 84.00 275 SER A N 1
ATOM 2188 C CA . SER A 1 275 ? 23.148 -3.589 -35.291 1.00 84.00 275 SER A CA 1
ATOM 2189 C C . SER A 1 275 ? 23.864 -2.623 -36.246 1.00 84.00 275 SER A C 1
ATOM 2191 O O . SER A 1 275 ? 24.440 -3.061 -37.245 1.00 84.00 275 SER A O 1
ATOM 2193 N N . GLN A 1 276 ? 23.932 -1.334 -35.892 1.00 85.62 276 GLN A N 1
ATOM 2194 C CA . GLN A 1 276 ? 24.642 -0.309 -36.664 1.00 85.62 276 GLN A CA 1
ATOM 2195 C C . GLN A 1 276 ? 26.151 -0.569 -36.709 1.00 85.62 276 GLN A C 1
ATOM 2197 O O . GLN A 1 276 ? 26.761 -0.462 -37.777 1.00 85.62 276 GLN A O 1
ATOM 2202 N N . LEU A 1 277 ? 26.740 -0.986 -35.581 1.00 81.06 277 LEU A N 1
ATOM 2203 C CA . LEU A 1 277 ? 28.147 -1.376 -35.497 1.00 81.06 277 LEU A CA 1
ATOM 2204 C C . LEU A 1 277 ? 28.463 -2.508 -36.483 1.00 81.06 277 LEU A C 1
ATOM 2206 O O . LEU A 1 277 ? 29.411 -2.403 -37.260 1.00 81.06 277 LEU A O 1
ATOM 2210 N N . ARG A 1 278 ? 27.631 -3.559 -36.509 1.00 86.75 278 ARG A N 1
ATOM 2211 C CA . ARG A 1 278 ? 27.794 -4.686 -37.443 1.00 86.75 278 ARG A CA 1
ATOM 2212 C C . ARG A 1 278 ? 27.710 -4.243 -38.904 1.00 86.75 278 ARG A C 1
ATOM 2214 O O . ARG A 1 278 ? 28.521 -4.701 -39.705 1.00 86.75 278 ARG A O 1
ATOM 2221 N N . SER A 1 279 ? 26.779 -3.347 -39.243 1.00 87.44 279 SER A N 1
ATOM 2222 C CA . SER A 1 279 ? 26.661 -2.803 -40.606 1.00 87.44 279 SER A CA 1
ATOM 2223 C C . SER A 1 279 ? 27.915 -2.030 -41.011 1.00 87.44 279 SER A C 1
ATOM 2225 O O . SER A 1 279 ? 28.532 -2.339 -42.028 1.00 87.44 279 SER A O 1
ATOM 2227 N N . SER A 1 280 ? 28.359 -1.084 -40.176 1.00 81.75 280 SER A N 1
ATOM 2228 C CA . SER A 1 280 ? 29.556 -0.280 -40.468 1.00 81.75 280 SER A CA 1
ATOM 2229 C C . SER A 1 280 ? 30.828 -1.133 -40.533 1.00 81.75 280 SER A C 1
ATOM 2231 O O . SER A 1 280 ? 31.718 -0.860 -41.335 1.00 81.75 280 SER A O 1
ATOM 2233 N N . GLN A 1 281 ? 30.916 -2.206 -39.743 1.00 84.69 281 GLN A N 1
ATOM 2234 C CA . GLN A 1 281 ? 32.037 -3.145 -39.796 1.00 84.69 281 GLN A CA 1
ATOM 2235 C C . GLN A 1 281 ? 32.044 -3.975 -41.094 1.00 84.69 281 GLN A C 1
ATOM 2237 O O . GLN A 1 281 ? 33.113 -4.228 -41.656 1.00 84.69 281 GLN A O 1
ATOM 2242 N N . ALA A 1 282 ? 30.871 -4.357 -41.609 1.00 85.06 282 ALA A N 1
ATOM 2243 C CA . ALA A 1 282 ? 30.740 -5.025 -42.906 1.00 85.06 282 ALA A CA 1
ATOM 2244 C C . ALA A 1 282 ? 31.098 -4.090 -44.079 1.00 85.06 282 ALA A C 1
ATOM 2246 O O . ALA A 1 282 ? 31.818 -4.491 -45.000 1.00 85.06 282 ALA A O 1
ATOM 2247 N N . GLU A 1 283 ? 30.664 -2.829 -44.021 1.00 84.94 283 GLU A N 1
ATOM 2248 C CA . GLU A 1 283 ? 31.033 -1.792 -44.994 1.00 84.94 283 GLU A CA 1
ATOM 2249 C C . GLU A 1 283 ? 32.550 -1.563 -45.005 1.00 84.94 283 GLU A C 1
ATOM 2251 O O . GLU A 1 283 ? 33.182 -1.637 -46.060 1.00 84.94 283 GLU A O 1
ATOM 2256 N N . LEU A 1 284 ? 33.171 -1.412 -43.831 1.00 83.88 284 LEU A N 1
ATOM 2257 C CA . LEU A 1 284 ? 34.618 -1.233 -43.703 1.00 83.88 284 LEU A CA 1
ATOM 2258 C C . LEU A 1 284 ? 35.415 -2.438 -44.223 1.00 83.88 284 LEU A C 1
ATOM 2260 O O . LEU A 1 284 ? 36.460 -2.260 -44.850 1.00 83.88 284 LEU A O 1
ATOM 2264 N N . SER A 1 285 ? 34.919 -3.663 -44.026 1.00 85.75 285 SER A N 1
ATOM 2265 C CA . SER A 1 285 ? 35.521 -4.862 -44.625 1.00 85.75 285 SER A CA 1
ATOM 2266 C C . SER A 1 285 ? 35.468 -4.823 -46.156 1.00 85.75 285 SER A C 1
ATOM 2268 O O . SER A 1 285 ? 36.456 -5.153 -46.817 1.00 85.75 285 SER A O 1
ATOM 2270 N N . THR A 1 286 ? 34.353 -4.353 -46.719 1.00 88.50 286 THR A N 1
ATOM 2271 C CA . THR A 1 286 ? 34.152 -4.238 -48.170 1.00 88.50 286 THR A CA 1
ATOM 2272 C C . THR A 1 286 ? 35.084 -3.190 -48.781 1.00 88.50 286 THR A C 1
ATOM 2274 O O . THR A 1 286 ? 35.816 -3.495 -49.727 1.00 88.50 286 THR A O 1
ATOM 2277 N N . VAL A 1 287 ? 35.132 -1.983 -48.206 1.00 84.00 287 VAL A N 1
ATOM 2278 C CA . VAL A 1 287 ? 36.030 -0.906 -48.663 1.00 84.00 287 VAL A CA 1
ATOM 2279 C C . VAL A 1 287 ? 37.498 -1.295 -48.449 1.00 84.00 287 VAL A C 1
ATOM 2281 O O . VAL A 1 287 ? 38.336 -1.070 -49.322 1.00 84.00 287 VAL A O 1
ATOM 2284 N N . GLY A 1 288 ? 37.822 -1.970 -47.341 1.00 82.50 288 GLY A N 1
ATOM 2285 C CA . GLY A 1 288 ? 39.149 -2.543 -47.096 1.00 82.50 288 GLY A CA 1
ATOM 2286 C C . GLY A 1 288 ? 39.575 -3.543 -48.176 1.00 82.50 288 GLY A C 1
ATOM 2287 O O . GLY A 1 288 ? 40.715 -3.504 -48.646 1.00 82.50 288 GLY A O 1
ATOM 2288 N N . GLY A 1 289 ? 38.650 -4.397 -48.625 1.00 85.81 289 GLY A N 1
ATOM 2289 C CA . GLY A 1 289 ? 38.853 -5.293 -49.764 1.00 85.81 289 GLY A CA 1
ATOM 2290 C C . GLY A 1 289 ? 39.150 -4.536 -51.061 1.00 85.81 289 GLY A C 1
ATOM 2291 O O . GLY A 1 289 ? 40.134 -4.841 -51.735 1.00 85.81 289 GLY A O 1
ATOM 2292 N N . GLN A 1 290 ? 38.364 -3.503 -51.375 1.00 84.56 290 GLN A N 1
ATOM 2293 C CA . GLN A 1 290 ? 38.574 -2.656 -52.557 1.00 84.56 290 GLN A CA 1
ATOM 2294 C C . GLN A 1 290 ? 39.923 -1.925 -52.523 1.00 84.56 290 GLN A C 1
ATOM 2296 O O . GLN A 1 290 ? 40.654 -1.935 -53.511 1.00 84.56 290 GLN A O 1
ATOM 2301 N N . ALA A 1 291 ? 40.311 -1.357 -51.378 1.00 81.75 291 ALA A N 1
ATOM 2302 C CA . ALA A 1 291 ? 41.599 -0.685 -51.219 1.00 81.75 291 ALA A CA 1
ATOM 2303 C C . ALA A 1 291 ? 42.792 -1.633 -51.440 1.00 81.75 291 ALA A C 1
ATOM 2305 O O . ALA A 1 291 ? 43.818 -1.213 -51.975 1.00 81.75 291 ALA A O 1
ATOM 2306 N N . ASN A 1 292 ? 42.671 -2.909 -51.059 1.00 86.12 292 ASN A N 1
ATOM 2307 C CA . ASN A 1 292 ? 43.699 -3.913 -51.341 1.00 86.12 292 ASN A CA 1
ATOM 2308 C C . ASN A 1 292 ? 43.773 -4.256 -52.836 1.00 86.12 292 ASN A C 1
ATOM 2310 O O . ASN A 1 292 ? 44.876 -4.397 -53.362 1.00 86.12 292 ASN A O 1
ATOM 2314 N N . ILE A 1 293 ? 42.629 -4.331 -53.525 1.00 90.12 293 ILE A N 1
ATOM 2315 C CA . ILE A 1 293 ? 42.580 -4.527 -54.983 1.00 90.12 293 ILE A CA 1
ATOM 2316 C C . ILE A 1 293 ? 43.257 -3.353 -55.697 1.00 90.12 293 ILE A C 1
ATOM 2318 O O . ILE A 1 293 ? 44.137 -3.581 -56.525 1.00 90.12 293 ILE A O 1
ATOM 2322 N N . TYR A 1 294 ? 42.916 -2.108 -55.346 1.00 86.06 294 TYR A N 1
ATOM 2323 C CA . TYR A 1 294 ? 43.554 -0.931 -55.943 1.00 86.06 294 TYR A CA 1
ATOM 2324 C C . TYR A 1 294 ? 45.056 -0.889 -55.665 1.00 86.06 294 TYR A C 1
ATOM 2326 O O . TYR A 1 294 ? 45.833 -0.613 -56.573 1.00 86.06 294 TYR A O 1
ATOM 2334 N N . ARG A 1 295 ? 45.492 -1.229 -54.445 1.00 88.06 295 ARG A N 1
ATOM 2335 C CA . ARG A 1 295 ? 46.921 -1.311 -54.111 1.00 88.06 295 ARG A CA 1
ATOM 2336 C C . ARG A 1 295 ? 47.663 -2.326 -54.983 1.00 88.06 295 ARG A C 1
ATOM 2338 O O . ARG A 1 295 ? 48.765 -2.031 -55.435 1.00 88.06 295 ARG A O 1
ATOM 2345 N N . GLN A 1 296 ? 47.065 -3.492 -55.230 1.00 89.81 296 GLN A N 1
ATOM 2346 C CA . GLN A 1 296 ? 47.652 -4.489 -56.125 1.00 89.81 296 GLN A CA 1
ATOM 2347 C C . GLN A 1 296 ? 47.717 -3.971 -57.568 1.00 89.81 296 GLN A C 1
ATOM 2349 O O . GLN A 1 296 ? 48.768 -4.057 -58.193 1.00 89.81 296 GLN A O 1
ATOM 2354 N N . GLN A 1 297 ? 46.636 -3.363 -58.069 1.00 89.06 297 GLN A N 1
ATOM 2355 C CA . GLN A 1 297 ? 46.602 -2.774 -59.414 1.00 89.06 297 GLN A CA 1
ATOM 2356 C C . GLN A 1 297 ? 47.652 -1.673 -59.601 1.00 89.06 297 GLN A C 1
ATOM 2358 O O . GLN A 1 297 ? 48.292 -1.620 -60.647 1.00 89.06 297 GLN A O 1
ATOM 2363 N N . ILE A 1 298 ? 47.854 -0.820 -58.592 1.00 85.44 298 ILE A N 1
ATOM 2364 C CA . ILE A 1 298 ? 48.910 0.200 -58.581 1.00 85.44 298 ILE A CA 1
ATOM 2365 C C . ILE A 1 298 ? 50.281 -0.465 -58.697 1.00 85.44 298 ILE A C 1
ATOM 2367 O O . ILE A 1 298 ? 51.046 -0.095 -59.580 1.00 85.44 298 ILE A O 1
ATOM 2371 N N . SER A 1 299 ? 50.563 -1.487 -57.881 1.00 89.75 299 SER A N 1
ATOM 2372 C CA . SER A 1 299 ? 51.836 -2.219 -57.936 1.00 89.75 299 SER A CA 1
ATOM 2373 C C . SER A 1 299 ? 52.088 -2.851 -59.311 1.00 89.75 299 SER A C 1
ATOM 2375 O O . SER A 1 299 ? 53.209 -2.793 -59.819 1.00 89.75 299 SER A O 1
ATOM 2377 N N . ASP A 1 300 ? 51.062 -3.447 -59.925 1.00 89.12 300 ASP A N 1
ATOM 2378 C CA . ASP A 1 300 ? 51.173 -4.081 -61.243 1.00 89.12 300 ASP A CA 1
ATOM 2379 C C . ASP A 1 300 ? 51.405 -3.031 -62.350 1.00 89.12 300 ASP A C 1
ATOM 2381 O O . ASP A 1 300 ? 52.229 -3.231 -63.247 1.00 89.12 300 ASP A O 1
ATOM 2385 N N . LEU A 1 301 ? 50.714 -1.886 -62.278 1.00 85.00 301 LEU A N 1
ATOM 2386 C CA . LEU A 1 301 ? 50.875 -0.773 -63.219 1.00 85.00 301 LEU A CA 1
ATOM 2387 C C . LEU A 1 301 ? 52.232 -0.073 -63.065 1.00 85.00 301 LEU A C 1
ATOM 2389 O O . LEU A 1 301 ? 52.857 0.241 -64.074 1.00 85.00 301 LEU A O 1
ATOM 2393 N N . GLU A 1 302 ? 52.723 0.135 -61.842 1.00 86.00 302 GLU A N 1
ATOM 2394 C CA . GLU A 1 302 ? 54.065 0.674 -61.580 1.00 86.00 302 GLU A CA 1
ATOM 2395 C C . GLU A 1 302 ? 55.150 -0.217 -62.189 1.00 86.00 302 GLU A C 1
ATOM 2397 O O . GLU A 1 302 ? 56.069 0.279 -62.849 1.00 86.00 302 GLU A O 1
ATOM 2402 N N . HIS A 1 303 ? 55.015 -1.538 -62.033 1.00 88.50 303 HIS A N 1
ATOM 2403 C CA . HIS A 1 303 ? 55.918 -2.498 -62.660 1.00 88.50 303 HIS A CA 1
ATOM 2404 C C . HIS A 1 303 ? 55.860 -2.405 -64.191 1.00 88.50 303 HIS A C 1
ATOM 2406 O O . HIS A 1 303 ? 56.900 -2.301 -64.842 1.00 88.50 303 HIS A O 1
ATOM 2412 N N . ALA A 1 304 ? 54.657 -2.374 -64.772 1.00 84.81 304 ALA A N 1
ATOM 2413 C CA . ALA A 1 304 ? 54.469 -2.267 -66.219 1.00 84.81 304 ALA A CA 1
ATOM 2414 C C . ALA A 1 304 ? 55.010 -0.946 -66.803 1.00 84.81 304 ALA A C 1
ATOM 2416 O O . ALA A 1 304 ? 55.558 -0.946 -67.909 1.00 84.81 304 ALA A O 1
ATOM 2417 N N . CYS A 1 305 ? 54.874 0.170 -66.079 1.00 82.56 305 CYS A N 1
ATOM 2418 C CA . CYS A 1 305 ? 55.481 1.454 -66.439 1.00 82.56 305 CYS A CA 1
ATOM 2419 C C . CYS A 1 305 ? 57.011 1.363 -66.402 1.00 82.56 305 CYS A C 1
ATOM 2421 O O . CYS A 1 305 ? 57.665 1.719 -67.377 1.00 82.56 305 CYS A O 1
ATOM 2423 N N . SER A 1 306 ? 57.584 0.807 -65.330 1.00 86.81 306 SER A N 1
ATOM 2424 C CA . SER A 1 306 ? 59.037 0.645 -65.176 1.00 86.81 306 SER A CA 1
ATOM 2425 C C . SER A 1 306 ? 59.659 -0.219 -66.284 1.00 86.81 306 SER A C 1
ATOM 2427 O O . SER A 1 306 ? 60.675 0.153 -66.882 1.00 86.81 306 SER A O 1
ATOM 2429 N N . GLU A 1 307 ? 59.027 -1.349 -66.624 1.00 86.75 307 GLU A N 1
ATOM 2430 C CA . GLU A 1 307 ? 59.458 -2.208 -67.734 1.00 86.75 307 GLU A CA 1
ATOM 2431 C C . GLU A 1 307 ? 59.413 -1.473 -69.077 1.00 86.75 307 GLU A C 1
ATOM 2433 O O . GLU A 1 307 ? 60.356 -1.565 -69.872 1.00 86.75 307 GLU A O 1
ATOM 2438 N N . ARG A 1 308 ? 58.336 -0.718 -69.333 1.00 83.94 308 ARG A N 1
ATOM 2439 C CA . ARG A 1 308 ? 58.197 0.062 -70.567 1.00 83.94 308 ARG A CA 1
ATOM 2440 C C . ARG A 1 308 ? 59.205 1.192 -70.654 1.00 83.94 308 ARG A C 1
ATOM 2442 O O . ARG A 1 308 ? 59.816 1.340 -71.706 1.00 83.94 308 ARG A O 1
ATOM 2449 N N . ASP A 1 309 ? 59.432 1.935 -69.581 1.00 85.62 309 ASP A N 1
ATOM 2450 C CA . ASP A 1 309 ? 60.424 3.010 -69.555 1.00 85.62 309 ASP A CA 1
ATOM 2451 C C . ASP A 1 309 ? 61.836 2.469 -69.812 1.00 85.62 309 ASP A C 1
ATOM 2453 O O . ASP A 1 309 ? 62.632 3.100 -70.507 1.00 85.62 309 ASP A O 1
ATOM 2457 N N . SER A 1 310 ? 62.152 1.273 -69.306 1.00 86.62 310 SER A N 1
ATOM 2458 C CA . SER A 1 310 ? 63.404 0.579 -69.626 1.00 86.62 310 SER A CA 1
ATOM 2459 C C . SER A 1 310 ? 63.485 0.205 -71.113 1.00 86.62 310 SER A C 1
ATOM 2461 O O . SER A 1 310 ? 64.509 0.440 -71.759 1.00 86.62 310 SER A O 1
ATOM 2463 N N . ALA A 1 311 ? 62.395 -0.313 -71.691 1.00 86.69 311 ALA A N 1
ATOM 2464 C CA . ALA A 1 311 ? 62.321 -0.645 -73.114 1.00 86.69 311 ALA A CA 1
ATOM 2465 C C . ALA A 1 311 ? 62.413 0.594 -74.024 1.00 86.69 311 ALA A C 1
ATOM 2467 O O . ALA A 1 311 ? 63.080 0.531 -75.058 1.00 86.69 311 ALA A O 1
ATOM 2468 N N . ILE A 1 312 ? 61.788 1.714 -73.644 1.00 85.56 312 ILE A N 1
ATOM 2469 C CA . ILE A 1 312 ? 61.904 3.003 -74.340 1.00 85.56 312 ILE A CA 1
ATOM 2470 C C . ILE A 1 312 ? 63.368 3.436 -74.342 1.00 85.56 312 ILE A C 1
ATOM 2472 O O . ILE A 1 312 ? 63.930 3.594 -75.420 1.00 85.56 312 ILE A O 1
ATOM 2476 N N . ARG A 1 313 ? 64.036 3.478 -73.179 1.00 87.75 313 ARG A N 1
ATOM 2477 C CA . ARG A 1 313 ? 65.466 3.834 -73.095 1.00 87.75 313 ARG A CA 1
ATOM 2478 C C . ARG A 1 313 ? 66.353 2.944 -73.965 1.00 87.75 313 ARG A C 1
ATOM 2480 O O . ARG A 1 313 ? 67.271 3.433 -74.618 1.00 87.75 313 ARG A O 1
ATOM 2487 N N . GLN A 1 314 ? 66.098 1.633 -74.006 1.00 88.75 314 GLN A N 1
ATOM 2488 C CA . GLN A 1 314 ? 66.839 0.721 -74.888 1.00 88.75 314 GLN A CA 1
ATOM 2489 C C . GLN A 1 314 ? 66.619 1.045 -76.374 1.00 88.75 314 GLN A C 1
ATOM 2491 O O . GLN A 1 314 ? 67.571 1.001 -77.155 1.00 88.75 314 GLN A O 1
ATOM 2496 N N . ARG A 1 315 ? 65.385 1.389 -76.769 1.00 86.62 315 ARG A N 1
ATOM 2497 C CA . ARG A 1 315 ? 65.051 1.794 -78.144 1.00 86.62 315 ARG A CA 1
ATOM 2498 C C . ARG A 1 315 ? 65.652 3.151 -78.507 1.00 86.62 315 ARG A C 1
ATOM 2500 O O . ARG A 1 315 ? 66.179 3.262 -79.607 1.00 86.62 315 ARG A O 1
ATOM 2507 N N . GLU A 1 316 ? 65.650 4.132 -77.604 1.00 88.06 316 GLU A N 1
ATOM 2508 C CA . GLU A 1 316 ? 66.326 5.427 -77.795 1.00 88.06 316 GLU A CA 1
ATOM 2509 C C . GLU A 1 316 ? 67.827 5.238 -78.026 1.00 88.06 316 GLU A C 1
ATOM 2511 O O . GLU A 1 316 ? 68.393 5.803 -78.958 1.00 88.06 316 GLU A O 1
ATOM 2516 N N . LEU A 1 317 ? 68.480 4.401 -77.211 1.00 89.00 317 LEU A N 1
ATOM 2517 C CA . LEU A 1 317 ? 69.900 4.083 -77.375 1.00 89.00 317 LEU A CA 1
ATOM 2518 C C . LEU A 1 317 ? 70.183 3.411 -78.726 1.00 89.00 317 LEU A C 1
ATOM 2520 O O . LEU A 1 317 ? 71.147 3.779 -79.397 1.00 89.00 317 LEU A O 1
ATOM 2524 N N . ALA A 1 318 ? 69.343 2.459 -79.144 1.00 86.75 318 ALA A N 1
ATOM 2525 C CA . ALA A 1 318 ? 69.467 1.811 -80.449 1.00 86.75 318 ALA A CA 1
ATOM 2526 C C . ALA A 1 318 ? 69.247 2.799 -81.607 1.00 86.75 318 ALA A C 1
ATOM 2528 O O . ALA A 1 318 ? 70.017 2.795 -82.567 1.00 86.75 318 ALA A O 1
ATOM 2529 N N . LEU A 1 319 ? 68.239 3.670 -81.501 1.00 86.69 319 LEU A N 1
ATOM 2530 C CA . LEU A 1 319 ? 67.955 4.724 -82.473 1.00 86.69 319 LEU A CA 1
ATOM 2531 C C . LEU A 1 319 ? 69.151 5.675 -82.613 1.00 86.69 319 LEU A C 1
ATOM 2533 O O . LEU A 1 319 ? 69.602 5.916 -83.731 1.00 86.69 319 LEU A O 1
ATOM 2537 N N . 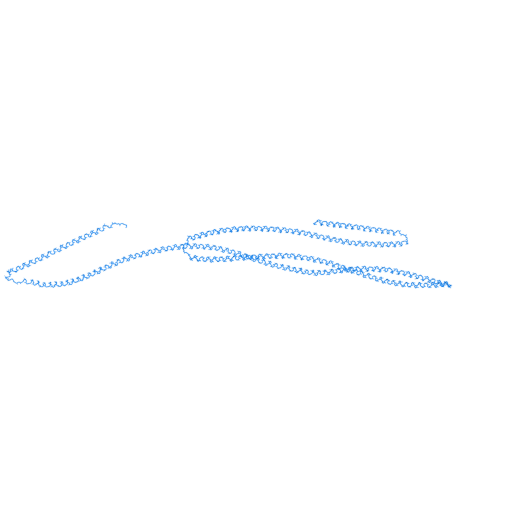ASN A 1 320 ? 69.702 6.147 -81.491 1.00 87.56 320 ASN A N 1
ATOM 2538 C CA . ASN A 1 320 ? 70.869 7.029 -81.457 1.00 87.56 320 ASN A CA 1
ATOM 2539 C C . ASN A 1 320 ? 72.109 6.369 -82.084 1.00 87.56 320 ASN A C 1
ATOM 2541 O O . ASN A 1 320 ? 72.848 7.019 -82.820 1.00 87.56 320 ASN A O 1
ATOM 2545 N N . GLU A 1 321 ? 72.340 5.075 -81.841 1.00 89.62 321 GLU A N 1
ATOM 2546 C CA . GLU A 1 321 ? 73.471 4.359 -82.444 1.00 89.62 321 GLU A CA 1
ATOM 2547 C C . GLU A 1 321 ? 73.292 4.171 -83.959 1.00 89.62 321 GLU A C 1
ATOM 2549 O O . GLU A 1 321 ? 74.239 4.396 -84.713 1.00 89.62 321 GLU A O 1
ATOM 2554 N N . VAL A 1 322 ? 72.087 3.832 -84.436 1.00 85.06 322 VAL A N 1
ATOM 2555 C CA . VAL A 1 322 ? 71.803 3.738 -85.881 1.00 85.06 322 VAL A CA 1
ATOM 2556 C C . VAL A 1 322 ? 71.921 5.110 -86.551 1.00 85.06 322 VAL A C 1
ATOM 2558 O O . VAL A 1 322 ? 72.481 5.202 -87.644 1.00 85.06 322 VAL A O 1
ATOM 2561 N N . GLN A 1 323 ? 71.450 6.180 -85.903 1.00 85.06 323 GLN A N 1
ATOM 2562 C CA . GLN A 1 323 ? 71.628 7.558 -86.373 1.00 85.06 323 GLN A CA 1
ATOM 2563 C C . GLN A 1 323 ? 73.112 7.912 -86.502 1.00 85.06 323 GLN A C 1
ATOM 2565 O O . GLN A 1 323 ? 73.538 8.345 -87.571 1.00 85.06 323 GLN A O 1
ATOM 2570 N N . ARG A 1 324 ? 73.917 7.625 -85.472 1.00 86.00 324 ARG A N 1
ATOM 2571 C CA . ARG A 1 324 ? 75.369 7.855 -85.477 1.00 86.00 324 ARG A CA 1
ATOM 2572 C C . ARG A 1 324 ? 76.079 7.079 -86.589 1.00 86.00 324 ARG A C 1
ATOM 2574 O O . ARG A 1 324 ? 76.951 7.620 -87.267 1.00 86.00 324 ARG A O 1
ATOM 2581 N N . GLN A 1 325 ? 75.700 5.818 -86.805 1.00 85.12 325 GLN A N 1
ATOM 2582 C CA . GLN A 1 325 ? 76.231 4.998 -87.898 1.00 85.12 325 GLN A CA 1
ATOM 2583 C C . GLN A 1 325 ? 75.828 5.542 -89.276 1.00 85.12 325 GLN A C 1
ATOM 2585 O O . GLN A 1 325 ? 76.641 5.530 -90.200 1.00 85.12 325 GLN A O 1
ATOM 2590 N N . LEU A 1 326 ? 74.598 6.044 -89.421 1.00 83.50 326 LEU A N 1
ATOM 2591 C CA . LEU A 1 326 ? 74.123 6.663 -90.658 1.00 83.50 326 LEU A CA 1
ATOM 2592 C C . LEU A 1 326 ? 74.912 7.943 -90.961 1.00 83.50 326 LEU A C 1
ATOM 2594 O O . LEU A 1 326 ? 75.311 8.159 -92.105 1.00 83.50 326 LEU A O 1
ATOM 2598 N N . GLU A 1 327 ? 75.180 8.760 -89.946 1.00 84.25 327 GLU A N 1
ATOM 2599 C CA . GLU A 1 327 ? 75.980 9.983 -90.056 1.00 84.25 327 GLU A CA 1
ATOM 2600 C C . GLU A 1 327 ? 77.421 9.674 -90.491 1.00 84.25 327 GLU A C 1
ATOM 2602 O O . GLU A 1 327 ? 77.898 10.231 -91.480 1.00 84.25 327 GLU A O 1
ATOM 2607 N N . ALA A 1 328 ? 78.057 8.667 -89.883 1.00 82.69 328 ALA A N 1
ATOM 2608 C CA . ALA A 1 328 ? 79.376 8.183 -90.298 1.00 82.69 328 ALA A CA 1
ATOM 2609 C C . ALA A 1 328 ? 79.399 7.636 -91.745 1.00 82.69 328 ALA A C 1
ATOM 2611 O O . ALA A 1 328 ? 80.380 7.799 -92.478 1.00 82.69 328 ALA A O 1
ATOM 2612 N N . LEU A 1 329 ? 78.318 6.989 -92.196 1.00 79.44 329 LEU A N 1
ATOM 2613 C CA . LEU A 1 329 ? 78.185 6.507 -93.578 1.00 79.44 329 LEU A CA 1
ATOM 2614 C C . LEU A 1 329 ? 77.957 7.641 -94.587 1.00 79.44 329 LEU A C 1
ATOM 2616 O O . LEU A 1 329 ? 78.476 7.574 -95.703 1.00 79.44 329 LEU A O 1
ATOM 2620 N N . ARG A 1 330 ? 77.236 8.699 -94.192 1.00 81.94 330 ARG A N 1
ATOM 2621 C CA . ARG A 1 330 ? 77.094 9.930 -94.987 1.00 81.94 330 ARG A CA 1
ATOM 2622 C C . ARG A 1 330 ? 78.431 10.651 -95.148 1.00 81.94 330 ARG A C 1
ATOM 2624 O O . ARG A 1 330 ? 78.728 11.122 -96.242 1.00 81.94 330 ARG A O 1
ATOM 2631 N N . GLU A 1 331 ? 79.249 10.692 -94.099 1.00 81.12 331 GLU A N 1
ATOM 2632 C CA . GLU A 1 331 ? 80.581 11.313 -94.125 1.00 81.12 331 GLU A CA 1
ATOM 2633 C C . GLU A 1 331 ? 81.614 10.511 -94.938 1.00 81.12 331 GLU A C 1
ATOM 2635 O O . GLU A 1 331 ? 82.518 11.093 -95.535 1.00 81.12 331 GLU A O 1
ATOM 2640 N N . SER A 1 332 ? 81.476 9.182 -95.011 1.00 78.75 332 SER A N 1
ATOM 2641 C CA . SER A 1 332 ? 82.412 8.290 -95.721 1.00 78.75 332 SER A CA 1
ATOM 2642 C C . SER A 1 332 ? 82.095 8.054 -97.208 1.00 78.75 332 SER A C 1
ATOM 2644 O O . SER A 1 332 ? 82.861 7.372 -97.890 1.00 78.75 332 SER A O 1
ATOM 2646 N N . GLY A 1 333 ? 81.012 8.636 -97.745 1.00 70.44 333 GLY A N 1
ATOM 2647 C CA . GLY A 1 333 ? 80.692 8.610 -99.182 1.00 70.44 333 GLY A CA 1
ATOM 2648 C C . GLY A 1 333 ? 80.211 7.256 -99.726 1.00 70.44 333 GLY A C 1
ATOM 2649 O O . GLY A 1 333 ? 80.380 6.971 -100.912 1.00 70.44 333 GLY A O 1
ATOM 2650 N N . VAL A 1 334 ? 79.643 6.402 -98.869 1.00 63.53 334 VAL A N 1
ATOM 2651 C CA . VAL A 1 334 ? 79.158 5.052 -99.216 1.00 63.53 334 VAL A CA 1
ATOM 2652 C C . VAL A 1 334 ? 77.818 5.105 -99.986 1.00 63.53 334 VAL A C 1
ATOM 2654 O O . VAL A 1 334 ? 77.070 6.072 -99.885 1.00 63.53 334 VAL A O 1
ATOM 2657 N N . ASN A 1 335 ? 77.515 4.057 -100.770 1.00 70.31 335 ASN A N 1
ATOM 2658 C CA . ASN A 1 335 ? 76.329 3.890 -101.633 1.00 70.31 335 ASN A CA 1
ATOM 2659 C C . ASN A 1 335 ? 74.996 4.428 -101.051 1.00 70.31 335 ASN A C 1
ATOM 2661 O O . ASN A 1 335 ? 74.609 4.123 -99.920 1.00 70.31 335 ASN A O 1
ATOM 2665 N N . ASN A 1 336 ? 74.216 5.124 -101.888 1.00 76.06 336 ASN A N 1
ATOM 2666 C CA . ASN A 1 336 ? 72.906 5.686 -101.519 1.00 76.06 336 ASN A CA 1
ATOM 2667 C C . ASN A 1 336 ? 71.882 4.633 -101.057 1.00 76.06 336 ASN A C 1
ATOM 2669 O O . ASN A 1 336 ? 71.055 4.927 -100.196 1.00 76.06 336 ASN A O 1
ATOM 2673 N N . ASP A 1 337 ? 71.955 3.400 -101.562 1.00 76.06 337 ASP A N 1
ATOM 2674 C CA . ASP A 1 337 ? 71.021 2.331 -101.182 1.00 76.06 337 ASP A CA 1
ATOM 2675 C C . ASP A 1 337 ? 71.194 1.892 -99.719 1.00 76.06 337 ASP A C 1
ATOM 2677 O O . ASP A 1 337 ? 70.213 1.625 -99.020 1.00 76.06 337 ASP A O 1
ATOM 2681 N N . THR A 1 338 ? 72.435 1.865 -99.217 1.00 78.31 338 THR A N 1
ATOM 2682 C CA . THR A 1 338 ? 72.719 1.575 -97.802 1.00 78.31 338 THR A CA 1
ATOM 2683 C C . THR A 1 338 ? 72.229 2.693 -96.886 1.00 78.31 338 THR A C 1
ATOM 2685 O O . THR A 1 338 ? 71.627 2.408 -95.852 1.00 78.31 338 THR A O 1
ATOM 2688 N N . ILE A 1 339 ? 72.383 3.953 -97.305 1.00 78.94 339 ILE A N 1
ATOM 2689 C CA . ILE A 1 339 ? 71.859 5.114 -96.575 1.00 78.94 339 ILE A CA 1
ATOM 2690 C C . ILE A 1 339 ? 70.324 5.065 -96.538 1.00 78.94 339 ILE A C 1
ATOM 2692 O O . ILE A 1 339 ? 69.733 5.224 -95.473 1.00 78.94 339 ILE A O 1
ATOM 2696 N N . GLY A 1 340 ? 69.671 4.760 -97.665 1.00 81.38 340 GLY A N 1
ATOM 2697 C CA . GLY A 1 340 ? 68.212 4.639 -97.745 1.00 81.38 340 GLY A CA 1
ATOM 2698 C C . GLY A 1 340 ? 67.637 3.499 -96.895 1.00 81.38 340 GLY A C 1
ATOM 2699 O O . GLY A 1 340 ? 66.582 3.662 -96.282 1.00 81.38 340 GLY A O 1
ATOM 2700 N N . ASN A 1 341 ? 68.329 2.357 -96.809 1.00 83.69 341 ASN A N 1
ATOM 2701 C CA . ASN A 1 341 ? 67.933 1.260 -95.919 1.00 83.69 341 ASN A CA 1
ATOM 2702 C C . ASN A 1 341 ? 68.050 1.649 -94.435 1.00 83.69 341 ASN A C 1
ATOM 2704 O O . ASN A 1 341 ? 67.160 1.318 -93.655 1.00 83.69 341 ASN A O 1
ATOM 2708 N N . MET A 1 342 ? 69.098 2.381 -94.044 1.00 83.31 342 MET A N 1
ATOM 2709 C CA . MET A 1 342 ? 69.245 2.855 -92.664 1.00 83.31 342 MET A CA 1
ATOM 2710 C C . MET A 1 342 ? 68.261 3.970 -92.311 1.00 83.31 342 MET A C 1
ATOM 2712 O O . MET A 1 342 ? 67.745 3.975 -91.199 1.00 83.31 342 MET A O 1
ATOM 2716 N N . SER A 1 343 ? 67.927 4.866 -93.244 1.00 85.12 343 SER A N 1
ATOM 2717 C CA . SER A 1 343 ? 66.870 5.863 -93.029 1.00 85.12 343 SER A CA 1
ATOM 2718 C C . SER A 1 343 ? 65.510 5.203 -92.794 1.00 85.12 343 SER A C 1
ATOM 2720 O O . SER A 1 343 ? 64.835 5.555 -91.833 1.00 85.12 343 SER A O 1
ATOM 2722 N N . ARG A 1 344 ? 65.157 4.170 -93.574 1.00 85.50 344 ARG A N 1
ATOM 2723 C CA . ARG A 1 344 ? 63.948 3.364 -93.319 1.00 85.50 344 ARG A CA 1
ATOM 2724 C C . ARG A 1 344 ? 63.989 2.650 -91.965 1.00 85.50 344 ARG A C 1
ATOM 2726 O O . ARG A 1 344 ? 62.961 2.529 -91.309 1.00 85.50 344 ARG A O 1
ATOM 2733 N N . HIS A 1 345 ? 65.165 2.194 -91.528 1.00 86.06 345 HIS A N 1
ATOM 2734 C CA . HIS A 1 345 ? 65.313 1.584 -90.205 1.00 86.06 345 HIS A CA 1
ATOM 2735 C C . HIS A 1 345 ? 65.132 2.599 -89.065 1.00 86.06 345 HIS A C 1
ATOM 2737 O O . HIS A 1 345 ? 64.496 2.275 -88.067 1.00 86.06 345 HIS A O 1
ATOM 2743 N N . ILE A 1 346 ? 65.628 3.829 -89.227 1.00 85.88 346 ILE A N 1
ATOM 2744 C CA . ILE A 1 346 ? 65.400 4.933 -88.283 1.00 85.88 346 ILE A CA 1
ATOM 2745 C C . ILE A 1 346 ? 63.916 5.299 -88.230 1.00 85.88 346 ILE A C 1
ATOM 2747 O O . ILE A 1 346 ? 63.391 5.484 -87.142 1.00 85.88 346 ILE A O 1
ATOM 2751 N N . GLU A 1 347 ? 63.225 5.370 -89.369 1.00 86.75 347 GLU A N 1
ATOM 2752 C CA . GLU A 1 347 ? 61.780 5.639 -89.405 1.00 86.75 347 GLU A CA 1
ATOM 2753 C C . GLU A 1 347 ? 60.972 4.552 -88.676 1.00 86.75 347 GLU A C 1
ATOM 2755 O O . GLU A 1 347 ? 60.115 4.882 -87.859 1.00 86.75 347 GLU A O 1
ATOM 2760 N N . ASP A 1 348 ? 61.283 3.268 -88.894 1.00 87.75 348 ASP A N 1
ATOM 2761 C CA . ASP A 1 348 ? 60.645 2.146 -88.182 1.00 87.75 348 ASP A CA 1
ATOM 2762 C C . ASP A 1 348 ? 60.951 2.172 -86.672 1.00 87.75 348 ASP A C 1
ATOM 2764 O O . ASP A 1 348 ? 60.051 1.993 -85.851 1.00 87.75 348 ASP A O 1
ATOM 2768 N N . LEU A 1 349 ? 62.200 2.450 -86.273 1.00 85.88 349 LEU A N 1
ATOM 2769 C CA . LEU A 1 349 ? 62.563 2.579 -84.857 1.00 85.88 349 LEU A CA 1
ATOM 2770 C C . LEU A 1 349 ? 61.888 3.787 -84.192 1.00 85.88 349 LEU A C 1
ATOM 2772 O O . LEU A 1 349 ? 61.404 3.648 -83.072 1.00 85.88 349 LEU A O 1
ATOM 2776 N N . SER A 1 350 ? 61.798 4.930 -84.876 1.00 86.94 350 SER A N 1
ATOM 2777 C CA . SER A 1 350 ? 61.100 6.126 -84.389 1.00 86.94 350 SER A CA 1
ATOM 2778 C C . SER A 1 350 ? 59.596 5.893 -84.244 1.00 86.94 350 SER A C 1
ATOM 2780 O O . SER A 1 350 ? 59.021 6.267 -83.226 1.00 86.94 350 SER A O 1
ATOM 2782 N N . ALA A 1 351 ? 58.954 5.219 -85.204 1.00 85.44 351 ALA A N 1
ATOM 2783 C CA . ALA A 1 351 ? 57.535 4.873 -85.106 1.00 85.44 351 ALA A CA 1
ATOM 2784 C C . ALA A 1 351 ? 57.263 3.939 -83.912 1.00 85.44 351 ALA A C 1
ATOM 2786 O O . ALA A 1 351 ? 56.338 4.167 -83.133 1.00 85.44 351 ALA A O 1
ATOM 2787 N N . ARG A 1 352 ? 58.119 2.927 -83.707 1.00 86.81 352 ARG A N 1
ATOM 2788 C CA . ARG A 1 352 ? 58.030 2.018 -82.549 1.00 86.81 352 ARG A CA 1
ATOM 2789 C C . ARG A 1 352 ? 58.369 2.690 -81.221 1.00 86.81 352 ARG A C 1
ATOM 2791 O O . ARG A 1 352 ? 57.927 2.209 -80.175 1.00 86.81 352 ARG A O 1
ATOM 2798 N N . LEU A 1 353 ? 59.199 3.731 -81.233 1.00 86.12 353 LEU A N 1
ATOM 2799 C CA . LEU A 1 353 ? 59.475 4.556 -80.060 1.00 86.12 353 LEU A CA 1
ATOM 2800 C C . LEU A 1 353 ? 58.224 5.352 -79.685 1.00 86.12 353 LEU A C 1
ATOM 2802 O O . LEU A 1 353 ? 57.749 5.232 -78.562 1.00 86.12 353 LEU A O 1
ATOM 2806 N N . GLN A 1 354 ? 57.636 6.056 -80.652 1.00 87.94 354 GLN A N 1
ATOM 2807 C CA . GLN A 1 354 ? 56.432 6.859 -80.457 1.00 87.94 354 GLN A CA 1
ATOM 2808 C C . GLN A 1 354 ? 55.238 6.009 -79.985 1.00 87.94 354 GLN A C 1
ATOM 2810 O O . GLN A 1 354 ? 54.497 6.413 -79.092 1.00 87.94 354 GLN A O 1
ATOM 2815 N N . GLU A 1 355 ? 55.070 4.799 -80.527 1.00 86.75 355 GLU A N 1
ATOM 2816 C CA . GLU A 1 355 ? 54.056 3.844 -80.060 1.00 86.75 355 GLU A CA 1
ATOM 2817 C C . GLU A 1 355 ? 54.313 3.395 -78.607 1.00 86.75 355 GLU A C 1
ATOM 2819 O O . GLU A 1 355 ? 53.384 3.285 -77.803 1.00 86.75 355 GLU A O 1
ATOM 2824 N N . ALA A 1 356 ? 55.578 3.172 -78.229 1.00 84.38 356 ALA A N 1
ATOM 2825 C CA . ALA A 1 356 ? 55.934 2.816 -76.856 1.00 84.38 356 ALA A CA 1
ATOM 2826 C C . ALA A 1 356 ? 55.717 3.969 -75.869 1.00 84.38 356 ALA A C 1
ATOM 2828 O O . ALA A 1 356 ? 55.194 3.728 -74.781 1.00 84.38 356 ALA A O 1
ATOM 2829 N N . GLU A 1 357 ? 56.066 5.198 -76.250 1.00 85.19 357 GLU A N 1
ATOM 2830 C CA . GLU A 1 357 ? 55.812 6.415 -75.471 1.00 85.19 357 GLU A CA 1
ATOM 2831 C C . GLU A 1 357 ? 54.312 6.650 -75.282 1.00 85.19 357 GLU A C 1
ATOM 2833 O O . GLU A 1 357 ? 53.864 6.901 -74.163 1.00 85.19 357 GLU A O 1
ATOM 2838 N N . TYR A 1 358 ? 53.516 6.477 -76.342 1.00 88.06 358 TYR A N 1
ATOM 2839 C CA . TYR A 1 358 ? 52.060 6.569 -76.271 1.00 88.06 358 TYR A CA 1
ATOM 2840 C C . TYR A 1 358 ? 51.477 5.559 -75.275 1.00 88.06 358 TYR A C 1
ATOM 2842 O O . TYR A 1 358 ? 50.683 5.917 -74.402 1.00 88.06 358 TYR A O 1
ATOM 2850 N N . HIS A 1 359 ? 51.911 4.298 -75.344 1.00 84.69 359 HIS A N 1
ATOM 2851 C CA . HIS A 1 359 ? 51.479 3.291 -74.381 1.00 84.69 359 HIS A CA 1
ATOM 2852 C C . HIS A 1 359 ? 51.977 3.572 -72.957 1.00 84.69 359 HIS A C 1
ATOM 2854 O O . HIS A 1 359 ? 51.208 3.360 -72.022 1.00 84.69 359 HIS A O 1
ATOM 2860 N N . SER A 1 360 ? 53.214 4.049 -72.766 1.00 85.38 360 SER A N 1
ATOM 2861 C CA . SER A 1 360 ? 53.716 4.442 -71.438 1.00 85.38 360 SER A CA 1
ATOM 2862 C C . SER A 1 360 ? 52.868 5.573 -70.849 1.00 85.38 360 SER A C 1
ATOM 2864 O O . SER A 1 360 ? 52.407 5.472 -69.712 1.00 85.38 360 SER A O 1
ATOM 2866 N N . SER A 1 361 ? 52.518 6.577 -71.660 1.00 86.81 361 SER A N 1
ATOM 2867 C CA . SER A 1 361 ? 51.627 7.660 -71.239 1.00 86.81 361 SER A CA 1
ATOM 2868 C C . SER A 1 361 ? 50.231 7.162 -70.842 1.00 86.81 361 SER A C 1
ATOM 2870 O O . SER A 1 361 ? 49.708 7.589 -69.814 1.00 86.81 361 SER A O 1
ATOM 2872 N N . GLN A 1 362 ? 49.636 6.222 -71.590 1.00 87.75 362 GLN A N 1
ATOM 2873 C CA . GLN A 1 362 ? 48.351 5.619 -71.205 1.00 87.75 362 GLN A CA 1
ATOM 2874 C C . GLN A 1 362 ? 48.428 4.841 -69.880 1.00 87.75 362 GLN A C 1
ATOM 2876 O O . GLN A 1 362 ? 47.483 4.871 -69.089 1.00 87.75 362 GLN A O 1
ATOM 2881 N N . HIS A 1 363 ? 49.524 4.117 -69.626 1.00 83.94 363 HIS A N 1
ATOM 2882 C CA . HIS A 1 363 ? 49.706 3.404 -68.353 1.00 83.94 363 HIS A CA 1
ATOM 2883 C C . HIS A 1 363 ? 49.932 4.368 -67.192 1.00 83.94 363 HIS A C 1
ATOM 2885 O O . HIS A 1 363 ? 49.359 4.158 -66.126 1.00 83.94 363 HIS A O 1
ATOM 2891 N N . ALA A 1 364 ? 50.663 5.463 -67.406 1.00 81.75 364 ALA A N 1
ATOM 2892 C CA . ALA A 1 364 ? 50.825 6.523 -66.417 1.00 81.75 364 ALA A CA 1
ATOM 2893 C C . ALA A 1 364 ? 49.490 7.208 -66.066 1.00 81.75 364 ALA A C 1
ATOM 2895 O O . ALA A 1 364 ? 49.233 7.498 -64.897 1.00 81.75 364 ALA A O 1
ATOM 2896 N N . GLU A 1 365 ? 48.608 7.434 -67.044 1.00 86.75 365 GLU A N 1
ATOM 2897 C CA . GLU A 1 365 ? 47.261 7.962 -66.792 1.00 86.75 365 GLU A CA 1
ATOM 2898 C C . GLU A 1 365 ? 46.386 6.977 -66.016 1.00 86.75 365 GLU A C 1
ATOM 2900 O O . GLU A 1 365 ? 45.758 7.362 -65.028 1.00 86.75 365 GLU A O 1
ATOM 2905 N N . LYS A 1 366 ? 46.393 5.692 -66.398 1.00 87.75 366 LYS A N 1
ATOM 2906 C CA . LYS A 1 366 ? 45.696 4.642 -65.641 1.00 87.75 366 LYS A CA 1
ATOM 2907 C C . LYS A 1 366 ? 46.209 4.552 -64.207 1.00 87.75 366 LYS A C 1
ATOM 2909 O O . LYS A 1 366 ? 45.395 4.498 -63.292 1.00 87.75 366 LYS A O 1
ATOM 2914 N N . LEU A 1 367 ? 47.526 4.616 -64.011 1.00 85.12 367 LEU A N 1
ATOM 2915 C CA . LEU A 1 367 ? 48.162 4.607 -62.696 1.00 85.12 367 LEU A CA 1
ATOM 2916 C C . LEU A 1 367 ? 47.713 5.803 -61.842 1.00 85.12 367 LEU A C 1
ATOM 2918 O O . LEU A 1 367 ? 47.385 5.637 -60.666 1.00 85.12 367 LEU A O 1
ATOM 2922 N N . ARG A 1 368 ? 47.640 7.008 -62.427 1.00 88.31 368 ARG A N 1
ATOM 2923 C CA . ARG A 1 368 ? 47.098 8.195 -61.743 1.00 88.31 368 ARG A CA 1
ATOM 2924 C C . ARG A 1 368 ? 45.638 7.998 -61.342 1.00 88.31 368 ARG A C 1
ATOM 2926 O O . ARG A 1 368 ? 45.302 8.256 -60.190 1.00 88.31 368 ARG A O 1
ATOM 2933 N N . ALA A 1 369 ? 44.792 7.505 -62.246 1.00 86.50 369 ALA A N 1
ATOM 2934 C CA . ALA A 1 369 ? 43.383 7.251 -61.949 1.00 86.50 369 ALA A CA 1
ATOM 2935 C C . ALA A 1 369 ? 43.208 6.212 -60.825 1.00 86.50 369 ALA A C 1
ATOM 2937 O O . ALA A 1 369 ? 42.427 6.431 -59.899 1.00 86.50 369 ALA A O 1
ATOM 2938 N N . THR A 1 370 ? 43.978 5.117 -60.848 1.00 85.69 370 THR A N 1
ATOM 2939 C CA . THR A 1 370 ? 43.945 4.100 -59.784 1.00 85.69 370 THR A CA 1
ATOM 2940 C C . THR A 1 370 ? 44.478 4.621 -58.451 1.00 85.69 370 THR A C 1
ATOM 2942 O O . THR A 1 370 ? 43.946 4.250 -57.409 1.00 85.69 370 THR A O 1
ATOM 2945 N N . ASN A 1 371 ? 45.478 5.510 -58.457 1.00 82.81 371 ASN A N 1
ATOM 2946 C CA . ASN A 1 371 ? 45.983 6.154 -57.241 1.00 82.81 371 ASN A CA 1
ATOM 2947 C C . ASN A 1 371 ? 44.932 7.064 -56.598 1.00 82.81 371 ASN A C 1
ATOM 2949 O O . ASN A 1 371 ? 44.704 6.959 -55.396 1.00 82.81 371 ASN A O 1
ATOM 2953 N N . ILE A 1 372 ? 44.230 7.875 -57.396 1.00 88.06 372 ILE A N 1
ATOM 2954 C CA . ILE A 1 372 ? 43.119 8.710 -56.911 1.00 88.06 372 ILE A CA 1
ATOM 2955 C C . ILE A 1 372 ? 42.015 7.830 -56.302 1.00 88.06 372 ILE A C 1
ATOM 2957 O O . ILE A 1 372 ? 41.533 8.108 -55.204 1.00 88.06 372 ILE A O 1
ATOM 2961 N N . ALA A 1 373 ? 41.651 6.727 -56.967 1.00 83.69 373 ALA A N 1
ATOM 2962 C CA . ALA A 1 373 ? 40.670 5.779 -56.437 1.00 83.69 373 ALA A CA 1
ATOM 2963 C C . ALA A 1 373 ? 41.145 5.099 -55.136 1.00 83.69 373 ALA A C 1
ATOM 2965 O O . ALA A 1 373 ? 40.355 4.927 -54.204 1.00 83.69 373 ALA A O 1
ATOM 2966 N N . HIS A 1 374 ? 42.434 4.750 -55.027 1.00 84.06 374 HIS A N 1
ATOM 2967 C CA . HIS A 1 374 ? 42.996 4.199 -53.794 1.00 84.06 374 HIS A CA 1
ATOM 2968 C C . HIS A 1 374 ? 42.965 5.222 -52.647 1.00 84.06 374 HIS A C 1
ATOM 2970 O O . HIS A 1 374 ? 42.614 4.854 -51.522 1.00 84.06 374 HIS A O 1
ATOM 2976 N N . GLU A 1 375 ? 43.318 6.481 -52.904 1.00 85.88 375 GLU A N 1
ATOM 2977 C CA . GLU A 1 375 ? 43.273 7.554 -51.905 1.00 85.88 375 GLU A CA 1
ATOM 2978 C C . GLU A 1 375 ? 41.848 7.815 -51.414 1.00 85.88 375 GLU A C 1
ATOM 2980 O O . GLU A 1 375 ? 41.635 7.871 -50.202 1.00 85.88 375 GLU A O 1
ATOM 2985 N N . ALA A 1 376 ? 40.864 7.856 -52.317 1.00 84.81 376 ALA A N 1
ATOM 2986 C CA . ALA A 1 376 ? 39.453 7.967 -51.950 1.00 84.81 376 ALA A CA 1
ATOM 2987 C C . ALA A 1 376 ? 38.997 6.790 -51.06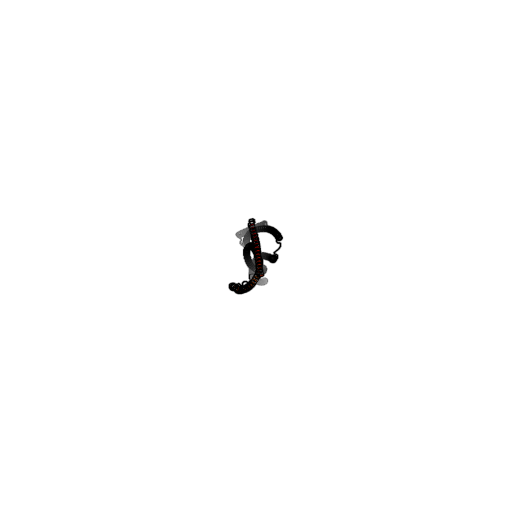6 1.00 84.81 376 ALA A C 1
ATOM 2989 O O . ALA A 1 376 ? 38.392 6.995 -50.014 1.00 84.81 376 ALA A O 1
ATOM 2990 N N . ALA A 1 377 ? 39.364 5.553 -51.425 1.00 82.56 377 ALA A N 1
ATOM 2991 C CA . ALA A 1 377 ? 39.064 4.378 -50.603 1.00 82.56 377 ALA A CA 1
ATOM 2992 C C . ALA A 1 377 ? 39.762 4.428 -49.228 1.00 82.56 377 ALA A C 1
ATOM 2994 O O . ALA A 1 377 ? 39.196 3.995 -48.227 1.00 82.56 377 ALA A O 1
ATOM 2995 N N . ARG A 1 378 ? 40.983 4.978 -49.140 1.00 84.50 378 ARG A N 1
ATOM 2996 C CA . ARG A 1 378 ? 41.683 5.186 -47.858 1.00 84.50 378 ARG A CA 1
ATOM 2997 C C . ARG A 1 378 ? 40.989 6.222 -46.979 1.00 84.50 378 ARG A C 1
ATOM 2999 O O . ARG A 1 378 ? 40.900 5.997 -45.775 1.00 84.50 378 ARG A O 1
ATOM 3006 N N . GLN A 1 379 ? 40.513 7.321 -47.559 1.00 87.88 379 GLN A N 1
ATOM 3007 C CA . GLN A 1 379 ? 39.749 8.334 -46.827 1.00 87.88 379 GLN A CA 1
ATOM 3008 C C . GLN A 1 379 ? 38.459 7.737 -46.263 1.00 87.88 379 GLN A C 1
ATOM 3010 O O . GLN A 1 379 ? 38.233 7.834 -45.061 1.00 87.88 379 GLN A O 1
ATOM 3015 N N . GLN A 1 380 ? 37.702 6.995 -47.077 1.00 83.88 380 GLN A N 1
ATOM 3016 C CA . GLN A 1 380 ? 36.507 6.287 -46.610 1.00 83.88 380 GLN A CA 1
ATOM 3017 C C . GLN A 1 380 ? 36.819 5.300 -45.478 1.00 83.88 380 GLN A C 1
ATOM 3019 O O . GLN A 1 380 ? 36.110 5.269 -44.478 1.00 83.88 380 GLN A O 1
ATOM 3024 N N . ILE A 1 381 ? 37.904 4.518 -45.579 1.00 82.06 381 ILE A N 1
ATOM 3025 C CA . ILE A 1 381 ? 38.334 3.633 -44.481 1.00 82.06 381 ILE A CA 1
ATOM 3026 C C . ILE A 1 381 ? 38.591 4.435 -43.202 1.00 82.06 381 ILE A C 1
ATOM 3028 O O . ILE A 1 381 ? 38.159 4.005 -42.137 1.00 82.06 381 ILE A O 1
ATOM 3032 N N . SER A 1 382 ? 39.263 5.586 -43.292 1.00 86.88 382 SER A N 1
ATOM 3033 C CA . SER A 1 382 ? 39.524 6.448 -42.134 1.00 86.88 382 SER A CA 1
ATOM 3034 C C . SER A 1 382 ? 38.228 6.954 -41.495 1.00 86.88 382 SER A C 1
ATOM 3036 O O . SER A 1 382 ? 38.080 6.880 -40.277 1.00 86.88 382 SER A O 1
ATOM 3038 N N . GLU A 1 383 ? 37.271 7.416 -42.300 1.00 85.69 383 GLU A N 1
ATOM 3039 C CA . GLU A 1 383 ? 35.961 7.887 -41.827 1.00 85.69 383 GLU A CA 1
ATOM 3040 C C . GLU A 1 383 ? 35.167 6.763 -41.148 1.00 85.69 383 GLU A C 1
ATOM 3042 O O . GLU A 1 383 ? 34.626 6.940 -40.054 1.00 85.69 383 GLU A O 1
ATOM 3047 N N . TYR A 1 384 ? 35.144 5.569 -41.747 1.00 81.31 384 TYR A N 1
ATOM 3048 C CA . TYR A 1 384 ? 34.491 4.403 -41.155 1.00 81.31 384 TYR A CA 1
ATOM 3049 C C . TYR A 1 384 ? 35.176 3.932 -39.867 1.00 81.31 384 TYR A C 1
ATOM 3051 O O . TYR A 1 384 ? 34.488 3.514 -38.937 1.00 81.31 384 TYR A O 1
ATOM 3059 N N . GLN A 1 385 ? 36.507 4.015 -39.776 1.00 84.69 385 GLN A N 1
ATOM 3060 C CA . GLN A 1 385 ? 37.250 3.707 -38.549 1.00 84.69 385 GLN A CA 1
ATOM 3061 C C . GLN A 1 385 ? 36.919 4.691 -37.426 1.00 84.69 385 GLN A C 1
ATOM 3063 O O . GLN A 1 385 ? 36.713 4.274 -36.285 1.00 84.69 385 GLN A O 1
ATOM 3068 N N . GLU A 1 386 ? 36.825 5.983 -37.738 1.00 87.12 386 GLU A N 1
ATOM 3069 C CA . GLU A 1 386 ? 36.444 7.002 -36.762 1.00 87.12 386 GLU A CA 1
ATOM 3070 C C . GLU A 1 386 ? 34.999 6.804 -36.286 1.00 87.12 386 GLU A C 1
ATOM 3072 O O . GLU A 1 386 ? 34.741 6.782 -35.079 1.00 87.12 386 GLU A O 1
ATOM 3077 N N . LYS A 1 387 ? 34.069 6.551 -37.215 1.00 84.38 387 LYS A N 1
ATOM 3078 C CA . LYS A 1 387 ? 32.668 6.247 -36.896 1.00 84.38 387 LYS A CA 1
ATOM 3079 C C . LYS A 1 387 ? 32.533 4.980 -36.047 1.00 84.38 387 LYS A C 1
ATOM 3081 O O . LYS A 1 387 ? 31.780 4.984 -35.075 1.00 84.38 387 LYS A O 1
ATOM 3086 N N . LEU A 1 388 ? 33.279 3.917 -36.364 1.00 79.00 388 LEU A N 1
ATOM 3087 C CA . LEU A 1 388 ? 33.326 2.705 -35.540 1.00 79.00 388 LEU A CA 1
ATOM 3088 C C . LEU A 1 388 ? 33.841 3.016 -34.137 1.00 79.00 388 LEU A C 1
ATOM 3090 O O . LEU A 1 388 ? 33.185 2.638 -33.177 1.00 79.00 388 LEU A O 1
ATOM 3094 N N . SER A 1 389 ? 34.933 3.771 -33.996 1.00 86.81 389 SER A N 1
ATOM 3095 C CA . SER A 1 389 ? 35.457 4.130 -32.673 1.00 86.81 389 SER A CA 1
ATOM 3096 C C . SER A 1 389 ? 34.455 4.934 -31.834 1.00 86.81 389 SER A C 1
ATOM 3098 O O . SER A 1 389 ? 34.355 4.724 -30.622 1.00 86.81 389 SER A O 1
ATOM 3100 N N . GLN A 1 390 ? 33.704 5.849 -32.451 1.00 84.88 390 GLN A N 1
ATOM 3101 C CA . GLN A 1 390 ? 32.649 6.602 -31.767 1.00 84.88 390 GLN A CA 1
ATOM 3102 C C . GLN A 1 390 ? 31.486 5.694 -31.340 1.00 84.88 390 GLN A C 1
ATOM 3104 O O . GLN A 1 390 ? 31.045 5.770 -30.191 1.00 84.88 390 GLN A O 1
ATOM 3109 N N . MET A 1 391 ? 31.026 4.801 -32.222 1.00 79.06 391 MET A N 1
ATOM 3110 C CA . MET A 1 391 ? 29.966 3.841 -31.898 1.00 79.06 391 MET A CA 1
ATOM 3111 C C . MET A 1 391 ? 30.402 2.818 -30.844 1.00 79.06 391 MET A C 1
ATOM 3113 O O . MET A 1 391 ? 29.613 2.494 -29.965 1.00 79.06 391 MET A O 1
ATOM 3117 N N . GLU A 1 392 ? 31.652 2.349 -30.870 1.00 81.44 392 GLU A N 1
ATOM 3118 C CA . GLU A 1 392 ? 32.208 1.458 -29.844 1.00 81.44 392 GLU A CA 1
ATOM 3119 C C . GLU A 1 392 ? 32.211 2.131 -28.473 1.00 81.44 392 GLU A C 1
ATOM 3121 O O . GLU A 1 392 ? 31.762 1.528 -27.505 1.00 81.44 392 GLU A O 1
ATOM 3126 N N . LYS A 1 393 ? 32.630 3.401 -28.385 1.00 86.12 393 LYS A N 1
ATOM 3127 C CA . LYS A 1 393 ? 32.560 4.170 -27.131 1.00 86.12 393 LYS A CA 1
ATOM 3128 C C . LYS A 1 393 ? 31.124 4.358 -26.644 1.00 86.12 393 LYS A C 1
ATOM 3130 O O . LYS A 1 393 ? 30.867 4.232 -25.451 1.00 86.12 393 LYS A O 1
ATOM 3135 N N . SER A 1 394 ? 30.191 4.654 -27.549 1.00 80.19 394 SER A N 1
ATOM 3136 C CA . SER A 1 394 ? 28.769 4.781 -27.210 1.00 80.19 394 SER A CA 1
ATOM 3137 C C . SER A 1 394 ? 28.184 3.451 -26.717 1.00 80.19 394 SER A C 1
ATOM 3139 O O . SER A 1 394 ? 27.514 3.431 -25.687 1.00 80.19 394 SER A O 1
ATOM 3141 N N . ALA A 1 395 ? 28.513 2.334 -27.370 1.00 76.00 395 ALA A N 1
ATOM 3142 C CA . ALA A 1 395 ? 28.096 1.000 -26.951 1.00 76.00 395 ALA A CA 1
ATOM 3143 C C . ALA A 1 395 ? 28.735 0.576 -25.615 1.00 76.00 395 ALA A C 1
ATOM 3145 O O . ALA A 1 395 ? 28.068 -0.045 -24.793 1.00 76.00 395 ALA A O 1
ATOM 3146 N N . GLU A 1 396 ? 30.004 0.916 -25.372 1.00 82.12 396 GLU A N 1
ATOM 3147 C CA . GLU A 1 396 ? 30.694 0.684 -24.094 1.00 82.12 396 GLU A CA 1
ATOM 3148 C C . GLU A 1 396 ? 30.012 1.452 -22.950 1.00 82.12 396 GLU A C 1
ATOM 3150 O O . GLU A 1 396 ? 29.730 0.877 -21.899 1.00 82.12 396 GLU A O 1
ATOM 3155 N N . ASN A 1 397 ? 29.679 2.728 -23.169 1.00 80.75 397 ASN A N 1
ATOM 3156 C CA . ASN A 1 397 ? 28.950 3.541 -22.194 1.00 80.75 397 ASN A CA 1
ATOM 3157 C C . ASN A 1 397 ? 27.561 2.962 -21.912 1.00 80.75 397 ASN A C 1
ATOM 3159 O O . ASN A 1 397 ? 27.206 2.764 -20.752 1.00 80.75 397 ASN A O 1
ATOM 3163 N N . ALA A 1 398 ? 26.812 2.606 -22.956 1.00 75.19 398 ALA A N 1
ATOM 3164 C CA . ALA A 1 398 ? 25.498 1.998 -22.802 1.00 75.19 398 ALA A CA 1
ATOM 3165 C C . ALA A 1 398 ? 25.572 0.639 -22.073 1.00 75.19 398 ALA A C 1
ATOM 3167 O O . ALA A 1 398 ? 24.698 0.338 -21.264 1.00 75.19 398 ALA A O 1
ATOM 3168 N N . ARG A 1 399 ? 26.646 -0.149 -22.271 1.00 78.25 399 ARG A N 1
ATOM 3169 C CA . ARG A 1 399 ? 26.924 -1.389 -21.512 1.00 78.25 399 ARG A CA 1
ATOM 3170 C C . ARG A 1 399 ? 27.213 -1.132 -20.035 1.00 78.25 399 ARG A C 1
ATOM 3172 O O . ARG A 1 399 ? 26.762 -1.889 -19.177 1.00 78.25 399 ARG A O 1
ATOM 3179 N N . LEU A 1 400 ? 27.989 -0.093 -19.725 1.00 79.44 400 LEU A N 1
ATOM 3180 C CA . LEU A 1 400 ? 28.256 0.310 -18.342 1.00 79.44 400 LEU A CA 1
ATOM 3181 C C . LEU A 1 400 ? 26.970 0.766 -17.646 1.00 79.44 400 LEU A C 1
ATOM 3183 O O . LEU A 1 400 ? 26.740 0.390 -16.496 1.00 79.44 400 LEU A O 1
ATOM 3187 N N . GLU A 1 401 ? 26.107 1.498 -18.350 1.00 74.94 401 GLU A N 1
ATOM 3188 C CA . GLU A 1 401 ? 24.783 1.870 -17.851 1.00 74.94 401 GLU A CA 1
ATOM 3189 C C . GLU A 1 401 ? 23.889 0.646 -17.632 1.00 74.94 401 GLU A C 1
ATOM 3191 O O . GLU A 1 401 ? 23.313 0.524 -16.550 1.00 74.94 401 GLU A O 1
ATOM 3196 N N . THR A 1 402 ? 23.850 -0.318 -18.564 1.00 73.75 402 THR A N 1
ATOM 3197 C CA . THR A 1 402 ? 23.090 -1.573 -18.365 1.00 73.75 402 THR A CA 1
ATOM 3198 C C . THR A 1 402 ? 23.579 -2.325 -17.142 1.00 73.75 402 THR A C 1
ATOM 3200 O O . THR A 1 402 ? 22.765 -2.807 -16.367 1.00 73.75 402 THR A O 1
ATOM 3203 N N . LYS A 1 403 ? 24.897 -2.390 -16.925 1.00 77.88 403 LYS A N 1
ATOM 3204 C CA . LYS A 1 403 ? 25.478 -3.046 -15.750 1.00 77.88 403 LYS A CA 1
ATOM 3205 C C . LYS A 1 403 ? 25.121 -2.321 -14.449 1.00 77.88 403 LYS A C 1
ATOM 3207 O O . LYS A 1 403 ? 24.904 -2.962 -13.425 1.00 77.88 403 LYS A O 1
ATOM 3212 N N . SER A 1 404 ? 25.037 -0.990 -14.485 1.00 73.38 404 SER A N 1
ATOM 3213 C CA . SER A 1 404 ? 24.529 -0.200 -13.357 1.00 73.38 404 SER A CA 1
ATOM 3214 C C . SER A 1 404 ? 23.049 -0.492 -13.095 1.00 73.38 404 SER A C 1
ATOM 3216 O O . SER A 1 404 ? 22.658 -0.655 -11.943 1.00 73.38 404 SER A O 1
ATOM 3218 N N . HIS A 1 405 ? 22.243 -0.663 -14.146 1.00 72.62 405 HIS A N 1
ATOM 3219 C CA . HIS A 1 405 ? 20.834 -1.034 -14.014 1.00 72.62 405 HIS A CA 1
ATOM 3220 C C . HIS A 1 405 ? 20.633 -2.481 -13.600 1.00 72.62 405 HIS A C 1
ATOM 3222 O O . HIS A 1 405 ? 19.645 -2.785 -12.955 1.00 72.62 405 HIS A O 1
ATOM 3228 N N . GLU A 1 406 ? 21.563 -3.374 -13.914 1.00 75.44 406 GLU A N 1
ATOM 3229 C CA . GLU A 1 406 ? 21.547 -4.754 -13.432 1.00 75.44 406 GLU A CA 1
ATOM 3230 C C . GLU A 1 406 ? 21.734 -4.786 -11.908 1.00 75.44 406 GLU A C 1
ATOM 3232 O O . GLU A 1 406 ? 20.981 -5.456 -11.212 1.00 75.44 406 GLU A O 1
ATOM 3237 N N . GLN A 1 407 ? 22.617 -3.939 -11.365 1.00 75.38 407 GLN A N 1
ATOM 3238 C CA . GLN A 1 407 ? 22.714 -3.715 -9.914 1.00 75.38 407 GLN A CA 1
ATOM 3239 C C . GLN A 1 407 ? 21.458 -3.051 -9.333 1.00 75.38 407 GLN A C 1
ATOM 3241 O O . GLN A 1 407 ? 21.095 -3.294 -8.182 1.00 75.38 407 GLN A O 1
ATOM 3246 N N . VAL A 1 408 ? 20.792 -2.182 -10.101 1.00 73.19 408 VAL A N 1
ATOM 3247 C CA . VAL A 1 408 ? 19.490 -1.627 -9.705 1.00 73.19 408 VAL A CA 1
ATOM 3248 C C . VAL A 1 408 ? 18.422 -2.721 -9.695 1.00 73.19 408 VAL A C 1
ATOM 3250 O O . VAL A 1 408 ? 17.648 -2.751 -8.749 1.00 73.19 408 VAL A O 1
ATOM 3253 N N . ALA A 1 409 ? 18.422 -3.642 -10.659 1.00 72.31 409 ALA A N 1
ATOM 3254 C CA . ALA A 1 409 ? 17.498 -4.768 -10.729 1.00 72.31 409 ALA A CA 1
ATOM 3255 C C . ALA A 1 409 ? 17.715 -5.759 -9.575 1.00 72.31 409 ALA A C 1
ATOM 3257 O O . ALA A 1 409 ? 16.746 -6.183 -8.960 1.00 72.31 409 ALA A O 1
ATOM 3258 N N . GLU A 1 410 ? 18.966 -6.055 -9.208 1.00 77.25 410 GLU A N 1
ATOM 3259 C CA . GLU A 1 410 ? 19.277 -6.837 -8.000 1.00 77.25 410 GLU A CA 1
ATOM 3260 C C . GLU A 1 410 ? 18.710 -6.158 -6.742 1.00 77.25 410 GLU A C 1
ATOM 3262 O O . GLU A 1 410 ? 18.048 -6.795 -5.925 1.00 77.25 410 GLU A O 1
ATOM 3267 N N . ARG A 1 411 ? 18.883 -4.835 -6.615 1.00 76.88 411 ARG A N 1
ATOM 3268 C CA . ARG A 1 411 ? 18.277 -4.062 -5.518 1.00 76.88 411 ARG A CA 1
ATOM 3269 C C . ARG A 1 411 ? 16.752 -3.994 -5.592 1.00 76.88 411 ARG A C 1
ATOM 3271 O O . ARG A 1 411 ? 16.113 -3.859 -4.552 1.00 76.88 411 ARG A O 1
ATOM 3278 N N . GLN A 1 412 ? 16.162 -4.036 -6.785 1.00 72.81 412 GLN A N 1
ATOM 3279 C CA . GLN A 1 412 ? 14.712 -4.123 -6.960 1.00 72.81 412 GLN A CA 1
ATOM 3280 C C . GLN A 1 412 ? 14.197 -5.481 -6.495 1.00 72.81 412 GLN A C 1
ATOM 3282 O O . GLN A 1 412 ? 13.219 -5.506 -5.764 1.00 72.81 412 GLN A O 1
ATOM 3287 N N . GLU A 1 413 ? 14.884 -6.577 -6.813 1.00 78.94 413 GLU A N 1
ATOM 3288 C CA . GLU A 1 413 ? 14.530 -7.912 -6.320 1.00 78.94 413 GLU A CA 1
ATOM 3289 C C . GLU A 1 413 ? 14.630 -7.985 -4.784 1.00 78.94 413 GLU A C 1
ATOM 3291 O O . GLU A 1 413 ? 13.779 -8.576 -4.119 1.00 78.94 413 GLU A O 1
ATOM 3296 N N . GLU A 1 414 ? 15.642 -7.344 -4.187 1.00 81.94 414 GLU A N 1
ATOM 3297 C CA . GLU A 1 414 ? 15.740 -7.189 -2.729 1.00 81.94 414 GLU A CA 1
ATOM 3298 C C . GLU A 1 414 ? 14.576 -6.366 -2.153 1.00 81.94 414 GLU A C 1
ATOM 3300 O O . GLU A 1 414 ? 14.005 -6.738 -1.127 1.00 81.94 414 GLU A O 1
ATOM 3305 N N . LEU A 1 415 ? 14.196 -5.266 -2.812 1.00 75.56 415 LEU A N 1
ATOM 3306 C CA . LEU A 1 415 ? 13.046 -4.446 -2.423 1.00 75.56 415 LEU A CA 1
ATOM 3307 C C . LEU A 1 415 ? 11.722 -5.200 -2.565 1.00 75.56 415 LEU A C 1
ATOM 3309 O O . LEU A 1 415 ? 10.877 -5.075 -1.689 1.00 75.56 415 LEU A O 1
ATOM 3313 N N . GLU A 1 416 ? 11.537 -5.988 -3.621 1.00 78.62 416 GLU A N 1
ATOM 3314 C CA . GLU A 1 416 ? 10.355 -6.829 -3.825 1.00 78.62 416 GLU A CA 1
ATOM 3315 C C . GLU A 1 416 ? 10.247 -7.907 -2.752 1.00 78.62 416 GLU A C 1
ATOM 3317 O O . GLU A 1 416 ? 9.170 -8.097 -2.191 1.00 78.62 416 GLU A O 1
ATOM 3322 N N . LYS A 1 417 ? 11.363 -8.551 -2.384 1.00 85.25 417 LYS A N 1
ATOM 3323 C CA . LYS A 1 417 ? 11.399 -9.467 -1.234 1.00 85.25 417 LYS A CA 1
ATOM 3324 C C . LYS A 1 417 ? 10.995 -8.758 0.054 1.00 85.25 417 LYS A C 1
ATOM 3326 O O . LYS A 1 417 ? 10.176 -9.289 0.796 1.00 85.25 417 LYS A O 1
ATOM 3331 N N . LEU A 1 418 ? 11.500 -7.547 0.293 1.00 83.44 418 LEU A N 1
ATOM 3332 C CA . LEU A 1 418 ? 11.136 -6.757 1.471 1.00 83.44 418 LEU A CA 1
ATOM 3333 C C . LEU A 1 418 ? 9.653 -6.341 1.454 1.00 83.44 418 LEU A C 1
ATOM 3335 O O . LEU A 1 418 ? 8.995 -6.364 2.489 1.00 83.44 418 LEU A O 1
ATOM 3339 N N . ILE A 1 419 ? 9.112 -5.972 0.288 1.00 77.56 419 ILE A N 1
ATOM 3340 C CA . ILE A 1 419 ? 7.685 -5.667 0.111 1.00 77.56 419 ILE A CA 1
ATOM 3341 C C . ILE A 1 419 ? 6.846 -6.909 0.409 1.00 77.56 419 ILE A C 1
ATOM 3343 O O . ILE A 1 419 ? 5.857 -6.797 1.129 1.00 77.56 419 ILE A O 1
ATOM 3347 N N . GLN A 1 420 ? 7.249 -8.080 -0.087 1.00 83.56 420 GLN A N 1
ATOM 3348 C CA . GLN A 1 420 ? 6.562 -9.339 0.189 1.00 83.56 420 GLN A CA 1
ATOM 3349 C C . GLN A 1 420 ? 6.598 -9.675 1.686 1.00 83.56 420 GLN A C 1
ATOM 3351 O O . GLN A 1 420 ? 5.563 -9.983 2.265 1.00 83.56 420 GLN A O 1
ATOM 3356 N N . GLU A 1 421 ? 7.751 -9.531 2.345 1.00 86.31 421 GLU A N 1
ATOM 3357 C CA . GLU A 1 421 ? 7.873 -9.714 3.798 1.00 86.31 421 GLU A CA 1
ATOM 3358 C C . GLU A 1 421 ? 6.977 -8.739 4.582 1.00 86.31 421 GLU A C 1
ATOM 3360 O O . GLU A 1 421 ? 6.339 -9.124 5.564 1.00 86.31 421 GLU A O 1
ATOM 3365 N N . LEU A 1 422 ? 6.887 -7.477 4.146 1.00 78.75 422 LEU A N 1
ATOM 3366 C CA . LEU A 1 422 ? 5.986 -6.488 4.744 1.00 78.75 422 LEU A CA 1
ATOM 3367 C C . LEU A 1 422 ? 4.512 -6.855 4.531 1.00 78.75 422 LEU A C 1
ATOM 3369 O O . LEU A 1 422 ? 3.721 -6.718 5.462 1.00 78.75 422 LEU A O 1
ATOM 3373 N N . GLN A 1 423 ? 4.131 -7.344 3.349 1.00 82.62 423 GLN A N 1
ATOM 3374 C CA . GLN A 1 423 ? 2.773 -7.825 3.070 1.00 82.62 423 GLN A CA 1
ATOM 3375 C C . GLN A 1 423 ? 2.418 -9.048 3.927 1.00 82.62 423 GLN A C 1
ATOM 3377 O O . GLN A 1 423 ? 1.331 -9.101 4.506 1.00 82.62 423 GLN A O 1
ATOM 3382 N N . ASP A 1 424 ? 3.347 -9.988 4.086 1.00 83.50 424 ASP A N 1
ATOM 3383 C CA . ASP A 1 424 ? 3.181 -11.159 4.949 1.00 83.50 424 ASP A CA 1
ATOM 3384 C C . ASP A 1 424 ? 3.038 -10.747 6.430 1.00 83.50 424 ASP A C 1
ATOM 3386 O O . ASP A 1 424 ? 2.236 -11.312 7.173 1.00 83.50 424 ASP A O 1
ATOM 3390 N N . MET A 1 425 ? 3.756 -9.711 6.880 1.00 82.56 425 MET A N 1
ATOM 3391 C CA . MET A 1 425 ? 3.548 -9.150 8.221 1.00 82.56 425 MET A CA 1
ATOM 3392 C C . MET A 1 425 ? 2.199 -8.440 8.366 1.00 82.56 425 MET A C 1
ATOM 3394 O O . MET A 1 425 ? 1.561 -8.560 9.411 1.00 82.56 425 MET A O 1
ATOM 3398 N N . VAL A 1 426 ? 1.752 -7.699 7.348 1.00 78.06 426 VAL A N 1
ATOM 3399 C CA . VAL A 1 426 ? 0.445 -7.023 7.366 1.00 78.06 426 VAL A CA 1
ATOM 3400 C C . VAL A 1 426 ? -0.687 -8.044 7.452 1.00 78.06 426 VAL A C 1
ATOM 3402 O O . VAL A 1 426 ? -1.556 -7.887 8.304 1.00 78.06 426 VAL A O 1
ATOM 3405 N N . THR A 1 427 ? -0.638 -9.106 6.647 1.00 82.69 427 THR A N 1
ATOM 3406 C CA . THR A 1 427 ? -1.640 -10.186 6.674 1.00 82.69 427 THR A CA 1
ATOM 3407 C C . THR A 1 427 ? -1.644 -10.927 8.007 1.00 82.69 427 THR A C 1
ATOM 3409 O O . THR A 1 427 ? -2.705 -11.170 8.573 1.00 82.69 427 THR A O 1
ATOM 3412 N N . LYS A 1 428 ? -0.471 -11.197 8.585 1.00 86.19 428 LYS A N 1
ATOM 3413 C CA . LYS A 1 428 ? -0.388 -11.774 9.930 1.00 86.19 428 LYS A CA 1
ATOM 3414 C C . LYS A 1 428 ? -0.991 -10.858 11.000 1.00 86.19 428 LYS A C 1
ATOM 3416 O O . LYS A 1 428 ? -1.697 -11.331 11.884 1.00 86.19 428 LYS A O 1
ATOM 3421 N N . ASN A 1 429 ? -0.748 -9.552 10.909 1.00 79.00 429 ASN A N 1
ATOM 3422 C CA . ASN A 1 429 ? -1.374 -8.584 11.807 1.00 79.00 429 ASN A CA 1
ATOM 3423 C C . ASN A 1 429 ? -2.898 -8.516 11.600 1.00 79.00 429 ASN A C 1
ATOM 3425 O O . ASN A 1 429 ? -3.615 -8.283 12.567 1.00 79.00 429 ASN A O 1
ATOM 3429 N N . ASP A 1 430 ? -3.404 -8.702 10.376 1.00 80.62 430 ASP A N 1
ATOM 3430 C CA . ASP A 1 430 ? -4.846 -8.827 10.115 1.00 80.62 430 ASP A CA 1
ATOM 3431 C C . ASP A 1 430 ? -5.439 -10.057 10.806 1.00 80.62 430 ASP A C 1
ATOM 3433 O O . ASP A 1 430 ? -6.456 -9.934 11.489 1.00 80.62 430 ASP A O 1
ATOM 3437 N N . ASP A 1 431 ? -4.778 -11.211 10.706 1.00 83.75 431 ASP A N 1
ATOM 3438 C CA . ASP A 1 431 ? -5.197 -12.434 11.398 1.00 83.75 431 ASP A CA 1
ATOM 3439 C C . ASP A 1 431 ? -5.207 -12.247 12.926 1.00 83.75 431 ASP A C 1
ATOM 3441 O O . ASP A 1 431 ? -6.173 -12.625 13.597 1.00 83.75 431 ASP A O 1
ATOM 3445 N N . ASP A 1 432 ? -4.168 -11.609 13.477 1.00 83.94 432 ASP A N 1
ATOM 3446 C CA . ASP A 1 432 ? -4.079 -11.297 14.906 1.00 83.94 432 ASP A CA 1
ATOM 3447 C C . ASP A 1 432 ? -5.192 -10.320 15.342 1.00 83.94 432 ASP A C 1
ATOM 3449 O O . ASP A 1 432 ? -5.801 -10.508 16.399 1.00 83.94 432 ASP A O 1
ATOM 3453 N N . ILE A 1 433 ? -5.516 -9.308 14.525 1.00 81.69 433 ILE A N 1
ATOM 3454 C CA . ILE A 1 433 ? -6.643 -8.391 14.772 1.00 81.69 433 ILE A CA 1
ATOM 3455 C C . ILE A 1 433 ? -7.968 -9.155 14.762 1.00 81.69 433 ILE A C 1
ATOM 3457 O O . ILE A 1 433 ? -8.763 -8.979 15.686 1.00 81.69 433 ILE A O 1
ATOM 3461 N N . MET A 1 434 ? -8.205 -10.031 13.780 1.00 81.56 434 MET A N 1
ATOM 3462 C CA . MET A 1 434 ? -9.436 -10.826 13.731 1.00 81.56 434 MET A CA 1
ATOM 3463 C C . MET A 1 434 ? -9.588 -11.720 14.966 1.00 81.56 434 MET A C 1
ATOM 3465 O O . MET A 1 434 ? -10.685 -11.840 15.515 1.00 81.56 434 MET A O 1
ATOM 3469 N N . GLU A 1 435 ? -8.504 -12.342 15.436 1.00 86.75 435 GLU A N 1
ATOM 3470 C CA . GLU A 1 435 ? -8.540 -13.176 16.640 1.00 86.75 435 GLU A CA 1
ATOM 3471 C C . GLU A 1 435 ? -8.801 -12.337 17.902 1.00 86.75 435 GLU A C 1
ATOM 3473 O O . GLU A 1 435 ? -9.600 -12.735 18.756 1.00 86.75 435 GLU A O 1
ATOM 3478 N N . LEU A 1 436 ? -8.209 -11.143 18.008 1.00 83.31 436 LEU A N 1
ATOM 3479 C CA . LEU A 1 436 ? -8.497 -10.201 19.095 1.00 83.31 436 LEU A CA 1
ATOM 3480 C C . LEU A 1 436 ? -9.953 -9.711 19.065 1.00 83.31 436 LEU A C 1
ATOM 3482 O O . LEU A 1 436 ? -10.605 -9.650 20.110 1.00 83.31 436 LEU A O 1
ATOM 3486 N N . GLU A 1 437 ? -10.507 -9.415 17.889 1.00 82.62 437 GLU A N 1
ATOM 3487 C CA . GLU A 1 437 ? -11.920 -9.055 17.726 1.00 82.62 437 GLU A CA 1
ATOM 3488 C C . GLU A 1 437 ? -12.853 -10.211 18.102 1.00 82.62 437 GLU A C 1
ATOM 3490 O O . GLU A 1 437 ? -13.875 -10.002 18.766 1.00 82.62 437 GLU A O 1
ATOM 3495 N N . ARG A 1 438 ? -12.481 -11.449 17.757 1.00 86.75 438 ARG A N 1
ATOM 3496 C CA . ARG A 1 438 ? -13.202 -12.660 18.165 1.00 86.75 438 ARG A CA 1
ATOM 3497 C C . ARG A 1 438 ? -13.239 -12.785 19.689 1.00 86.75 438 ARG A C 1
ATOM 3499 O O . ARG A 1 438 ? -14.318 -12.947 20.261 1.00 86.75 438 ARG A O 1
ATOM 3506 N N . GLN A 1 439 ? -12.095 -12.629 20.356 1.00 86.12 439 GLN A N 1
ATOM 3507 C CA . GLN A 1 439 ? -11.994 -12.660 21.821 1.00 86.12 439 GLN A CA 1
ATOM 3508 C C . GLN A 1 439 ? -12.772 -11.518 22.489 1.00 86.12 439 GLN A C 1
ATOM 3510 O O . GLN A 1 439 ? -13.434 -11.723 23.515 1.00 86.12 439 GLN A O 1
ATOM 3515 N N . ARG A 1 440 ? -12.748 -10.316 21.900 1.00 84.62 440 ARG A N 1
ATOM 3516 C CA . ARG A 1 440 ? -13.550 -9.174 22.356 1.00 84.62 440 ARG A CA 1
ATOM 3517 C C . ARG A 1 440 ? -15.043 -9.489 22.283 1.00 84.62 440 ARG A C 1
ATOM 3519 O O . ARG A 1 440 ? -15.759 -9.245 23.253 1.00 84.62 440 ARG A O 1
ATOM 3526 N N . ASN A 1 441 ? -15.516 -10.054 21.175 1.00 82.81 441 ASN A N 1
ATOM 3527 C CA . ASN A 1 441 ? -16.924 -10.415 20.999 1.00 82.81 441 ASN A CA 1
ATOM 3528 C C . ASN A 1 441 ? -17.367 -11.527 21.961 1.00 82.81 441 ASN A C 1
ATOM 3530 O O . ASN A 1 441 ? -18.448 -11.431 22.543 1.00 82.81 441 ASN A O 1
ATOM 3534 N N . GLU A 1 442 ? -16.523 -12.532 22.209 1.00 86.44 442 GLU A N 1
ATOM 3535 C CA . GLU A 1 442 ? -16.782 -13.548 23.238 1.00 86.44 442 GLU A CA 1
ATOM 3536 C C . GLU A 1 442 ? -16.893 -12.931 24.636 1.00 86.44 442 GLU A C 1
ATOM 3538 O O . GLU A 1 442 ? -17.816 -13.247 25.390 1.00 86.44 442 GLU A O 1
ATOM 3543 N N . SER A 1 443 ? -15.981 -12.018 24.976 1.00 82.25 443 SER A N 1
ATOM 3544 C CA . SER A 1 443 ? -15.983 -11.320 26.265 1.00 82.25 443 SER A CA 1
ATOM 3545 C C . SER A 1 443 ? -17.228 -10.448 26.426 1.00 82.25 443 SER A C 1
ATOM 3547 O O . SER A 1 443 ? -17.860 -10.463 27.480 1.00 82.25 443 SER A O 1
ATOM 3549 N N . ARG A 1 444 ? -17.642 -9.758 25.358 1.00 85.44 444 ARG A N 1
ATOM 3550 C CA . ARG A 1 444 ? -18.870 -8.954 25.323 1.00 85.44 444 ARG A CA 1
ATOM 3551 C C . ARG A 1 444 ? -20.121 -9.821 25.473 1.00 85.44 444 ARG A C 1
ATOM 3553 O O . ARG A 1 444 ? -21.024 -9.458 26.218 1.00 85.44 444 ARG A O 1
ATOM 3560 N N . SER A 1 445 ? -20.155 -10.993 24.836 1.00 84.50 445 SER A N 1
ATOM 3561 C CA . SER A 1 445 ? -21.248 -11.956 25.009 1.00 84.50 445 SER A CA 1
ATOM 3562 C C . SER A 1 445 ? -21.311 -12.507 26.435 1.00 84.50 445 SER A C 1
ATOM 3564 O O . SER A 1 445 ? -22.409 -12.678 26.959 1.00 84.50 445 SER A O 1
ATOM 3566 N N . ARG A 1 446 ? -20.165 -12.774 27.079 1.00 85.81 446 ARG A N 1
ATOM 3567 C CA . ARG A 1 446 ? -20.129 -13.179 28.495 1.00 85.81 446 ARG A CA 1
ATOM 3568 C C . ARG A 1 446 ? -20.606 -12.061 29.416 1.00 85.81 446 ARG A C 1
ATOM 3570 O O . ARG A 1 446 ? -21.369 -12.340 30.332 1.00 85.81 446 ARG A O 1
ATOM 3577 N N . ALA A 1 447 ? -20.194 -10.819 29.163 1.00 80.56 447 ALA A N 1
ATOM 3578 C CA . ALA A 1 447 ? -20.666 -9.663 29.922 1.00 80.56 447 ALA A CA 1
ATOM 3579 C C . ALA A 1 447 ? -22.194 -9.517 29.825 1.00 80.56 447 ALA A C 1
ATOM 3581 O O . ALA A 1 447 ? -22.851 -9.397 30.851 1.00 80.56 447 ALA A O 1
ATOM 3582 N N . ALA A 1 448 ? -22.766 -9.656 28.624 1.00 80.44 448 ALA A N 1
ATOM 3583 C CA . ALA A 1 448 ? -24.216 -9.625 28.428 1.00 80.44 448 ALA A CA 1
ATOM 3584 C C . ALA A 1 448 ? -24.952 -10.770 29.159 1.00 80.44 448 ALA A C 1
ATOM 3586 O O . ALA A 1 448 ? -26.036 -10.560 29.703 1.00 80.44 448 ALA A O 1
ATOM 3587 N N . MET A 1 449 ? -24.374 -11.980 29.212 1.00 85.06 449 MET A N 1
ATOM 3588 C CA . MET A 1 449 ? -24.939 -13.076 30.016 1.00 85.06 449 MET A CA 1
ATOM 3589 C C . MET A 1 449 ? -24.917 -12.749 31.512 1.00 85.06 449 MET A C 1
ATOM 3591 O O . MET A 1 449 ? -25.932 -12.923 32.180 1.00 85.06 449 MET A O 1
ATOM 3595 N N . LEU A 1 450 ? -23.798 -12.229 32.023 1.00 81.19 450 LEU A N 1
ATOM 3596 C CA . LEU A 1 450 ? -23.673 -11.830 33.427 1.00 81.19 450 LEU A CA 1
ATOM 3597 C C . LEU A 1 450 ? -24.632 -10.689 33.791 1.00 81.19 450 LEU A C 1
ATOM 3599 O O . LEU A 1 450 ? -25.210 -10.712 34.871 1.00 81.19 450 LEU A O 1
ATOM 3603 N N . GLU A 1 451 ? -24.853 -9.717 32.902 1.00 83.00 451 GLU A N 1
ATOM 3604 C CA . GLU A 1 451 ? -25.864 -8.666 33.099 1.00 83.00 451 GLU A CA 1
ATOM 3605 C C . GLU A 1 451 ? -27.283 -9.242 33.170 1.00 83.00 451 GLU A C 1
ATOM 3607 O O . GLU A 1 451 ? -28.071 -8.843 34.030 1.00 83.00 451 GLU A O 1
ATOM 3612 N N . SER A 1 452 ? -27.607 -10.216 32.314 1.00 81.69 452 SER A N 1
ATOM 3613 C CA . SER A 1 452 ? -28.893 -10.917 32.369 1.00 81.69 452 SER A CA 1
ATOM 3614 C C . SER A 1 452 ? -29.061 -11.702 33.673 1.00 81.69 452 SER A C 1
ATOM 3616 O O . SER A 1 452 ? -30.142 -11.677 34.265 1.00 81.69 452 SER A O 1
ATOM 3618 N N . GLU A 1 453 ? -28.015 -12.393 34.133 1.00 84.00 453 GLU A N 1
ATOM 3619 C CA . GLU A 1 453 ? -28.014 -13.098 35.419 1.00 84.00 453 GLU A CA 1
ATOM 3620 C C . GLU A 1 453 ? -28.206 -12.113 36.575 1.00 84.00 453 GLU A C 1
ATOM 3622 O O . GLU A 1 453 ? -29.092 -12.314 37.405 1.00 84.00 453 GLU A O 1
ATOM 3627 N N . LEU A 1 454 ? -27.471 -10.996 36.580 1.00 80.88 454 LEU A N 1
ATOM 3628 C CA . LEU A 1 454 ? -27.583 -9.944 37.591 1.00 80.88 454 LEU A CA 1
ATOM 3629 C C . LEU A 1 454 ? -28.993 -9.338 37.635 1.00 80.88 454 LEU A C 1
ATOM 3631 O O . LEU A 1 454 ? -29.528 -9.094 38.716 1.00 80.88 454 LEU A O 1
ATOM 3635 N N . SER A 1 455 ? -29.616 -9.121 36.472 1.00 83.69 455 SER A N 1
ATOM 3636 C CA . SER A 1 455 ? -31.006 -8.664 36.385 1.00 83.69 455 SER A CA 1
ATOM 3637 C C . SER A 1 455 ? -31.963 -9.685 36.999 1.00 83.69 455 SER A C 1
ATOM 3639 O O . SER A 1 455 ? -32.822 -9.312 37.796 1.00 83.69 455 SER A O 1
ATOM 3641 N N . SER A 1 456 ? -31.789 -10.973 36.689 1.00 83.19 456 SER A N 1
ATOM 3642 C CA . SER A 1 456 ? -32.624 -12.035 37.262 1.00 83.19 456 SER A CA 1
ATOM 3643 C C . SER A 1 456 ? -32.450 -12.162 38.780 1.00 83.19 456 SER A C 1
ATOM 3645 O O . SER A 1 456 ? -33.423 -12.348 39.510 1.00 83.19 456 SER A O 1
ATOM 3647 N N . GLU A 1 457 ? -31.227 -11.976 39.281 1.00 80.00 457 GLU A N 1
ATOM 3648 C CA . GLU A 1 457 ? -30.917 -12.000 40.708 1.00 80.00 457 GLU A CA 1
ATOM 3649 C C . GLU A 1 457 ? -31.546 -10.795 41.424 1.00 80.00 457 GLU A C 1
ATOM 3651 O O . GLU A 1 457 ? -32.068 -10.923 42.531 1.00 80.00 457 GLU A O 1
ATOM 3656 N N . LYS A 1 458 ? -31.564 -9.624 40.772 1.00 81.75 458 LYS A N 1
ATOM 3657 C CA . LYS A 1 458 ? -32.229 -8.412 41.270 1.00 81.75 458 LYS A CA 1
ATOM 3658 C C . LYS A 1 458 ? -33.744 -8.602 41.375 1.00 81.75 458 LYS A C 1
ATOM 3660 O O . LYS A 1 458 ? -34.340 -8.201 42.378 1.00 81.75 458 LYS A O 1
ATOM 3665 N N . ASP A 1 459 ? -34.352 -9.260 40.392 1.00 81.00 459 ASP A N 1
ATOM 3666 C CA . ASP A 1 459 ? -35.774 -9.613 40.418 1.00 81.00 459 ASP A CA 1
ATOM 3667 C C . ASP A 1 459 ? -36.081 -10.633 41.527 1.00 81.00 459 ASP A C 1
ATOM 3669 O O . ASP A 1 459 ? -37.040 -10.463 42.288 1.00 81.00 459 ASP A O 1
ATOM 3673 N N . ASN A 1 460 ? -35.222 -11.642 41.700 1.00 81.44 460 ASN A N 1
ATOM 3674 C CA . ASN A 1 460 ? -35.317 -12.597 42.806 1.00 81.44 460 ASN A CA 1
ATOM 3675 C C . ASN A 1 460 ? -35.194 -11.897 44.169 1.00 81.44 460 ASN A C 1
ATOM 3677 O O . ASN A 1 460 ? -35.980 -12.163 45.080 1.00 81.44 460 ASN A O 1
ATOM 3681 N N . LEU A 1 461 ? -34.256 -10.957 44.314 1.00 80.75 461 LEU A N 1
ATOM 3682 C CA . LEU A 1 461 ? -34.074 -10.183 45.541 1.00 80.75 461 LEU A CA 1
ATOM 3683 C C . LEU A 1 461 ? -35.306 -9.317 45.844 1.00 80.75 461 LEU A C 1
ATOM 3685 O O . LEU A 1 461 ? -35.763 -9.273 46.986 1.00 80.75 461 LEU A O 1
ATOM 3689 N N . SER A 1 462 ? -35.894 -8.683 44.827 1.00 79.62 462 SER A N 1
ATOM 3690 C CA . SER A 1 462 ? -37.163 -7.948 44.935 1.00 79.62 462 SER A CA 1
ATOM 3691 C C . SER A 1 462 ? -38.311 -8.843 45.432 1.00 79.62 462 SER A C 1
ATOM 3693 O O . SER A 1 462 ? -39.061 -8.467 46.346 1.00 79.62 462 SER A O 1
ATOM 3695 N N . ALA A 1 463 ? -38.412 -10.069 44.910 1.00 81.31 463 ALA A N 1
ATOM 3696 C CA . ALA A 1 463 ? -39.389 -11.062 45.358 1.00 81.31 463 ALA A CA 1
ATOM 3697 C C . ALA A 1 463 ? -39.160 -11.491 46.823 1.00 81.31 463 ALA A C 1
ATOM 3699 O O . ALA A 1 463 ? -40.104 -11.606 47.609 1.00 81.31 463 ALA A O 1
ATOM 3700 N N . VAL A 1 464 ? -37.902 -11.665 47.236 1.00 79.75 464 VAL A N 1
ATOM 3701 C CA . VAL A 1 464 ? -37.553 -11.986 48.630 1.00 79.75 464 VAL A CA 1
ATOM 3702 C C . VAL A 1 464 ? -37.888 -10.824 49.569 1.00 79.75 464 VAL A C 1
ATOM 3704 O O . VAL A 1 464 ? -38.472 -11.043 50.631 1.00 79.75 464 VAL A O 1
ATOM 3707 N N . VAL A 1 465 ? -37.585 -9.581 49.186 1.00 79.19 465 VAL A N 1
ATOM 3708 C CA . VAL A 1 465 ? -37.900 -8.384 49.988 1.00 79.19 465 VAL A CA 1
ATOM 3709 C C . VAL A 1 465 ? -39.410 -8.218 50.165 1.00 79.19 465 VAL A C 1
ATOM 3711 O O . VAL A 1 465 ? -39.876 -7.913 51.265 1.00 79.19 465 VAL A O 1
ATOM 3714 N N . SER A 1 466 ? -40.197 -8.453 49.116 1.00 76.31 466 SER A N 1
ATOM 3715 C CA . SER A 1 466 ? -41.661 -8.411 49.201 1.00 76.31 466 SER A CA 1
ATOM 3716 C C . SER A 1 466 ? -42.226 -9.544 50.067 1.00 76.31 466 SER A C 1
ATOM 3718 O O . SER A 1 466 ? -43.092 -9.282 50.905 1.00 76.31 466 SER A O 1
ATOM 3720 N N . SER A 1 467 ? -41.679 -10.762 49.979 1.00 82.38 467 SER A N 1
ATOM 3721 C CA . SER A 1 467 ? -42.026 -11.858 50.897 1.00 82.38 467 SER A CA 1
ATOM 3722 C C . SER A 1 467 ? -41.670 -11.543 52.353 1.00 82.38 467 SER A C 1
ATOM 3724 O O . SER A 1 467 ? -42.458 -11.854 53.247 1.00 82.38 467 SER A O 1
ATOM 3726 N N . LYS A 1 468 ? -40.518 -10.909 52.610 1.00 82.94 468 LYS A N 1
ATOM 3727 C CA . LYS A 1 468 ? -40.111 -10.488 53.957 1.00 82.94 468 LYS A CA 1
ATOM 3728 C C . LYS A 1 468 ? -41.095 -9.476 54.538 1.00 82.94 468 LYS A C 1
ATOM 3730 O O . LYS A 1 468 ? -41.577 -9.680 55.645 1.00 82.94 468 LYS A O 1
ATOM 3735 N N . ARG A 1 469 ? -41.478 -8.455 53.761 1.00 81.19 469 ARG A N 1
ATOM 3736 C CA . ARG A 1 469 ? -42.488 -7.465 54.177 1.00 81.19 469 ARG A CA 1
ATOM 3737 C C . ARG A 1 469 ? -43.823 -8.113 54.544 1.00 81.19 469 ARG A C 1
ATOM 3739 O O . ARG A 1 469 ? -44.480 -7.668 55.481 1.00 81.19 469 ARG A O 1
ATOM 3746 N N . GLU A 1 470 ? -44.242 -9.147 53.820 1.00 81.50 470 GLU A N 1
ATOM 3747 C CA . GLU A 1 470 ? -45.477 -9.868 54.140 1.00 81.50 470 GLU A CA 1
ATOM 3748 C C . GLU A 1 470 ? -45.338 -10.706 55.421 1.00 81.50 470 GLU A C 1
ATOM 3750 O O . GLU A 1 470 ? -46.226 -10.683 56.274 1.00 81.50 470 GLU A O 1
ATOM 3755 N N . ASN A 1 471 ? -44.192 -11.363 55.621 1.00 79.25 471 ASN A N 1
ATOM 3756 C CA . ASN A 1 471 ? -43.890 -12.066 56.869 1.00 79.25 471 ASN A CA 1
ATOM 3757 C C . ASN A 1 471 ? -43.846 -11.116 58.075 1.00 79.25 471 ASN A C 1
ATOM 3759 O O . ASN A 1 471 ? -44.367 -11.469 59.131 1.00 79.25 471 ASN A O 1
ATOM 3763 N N . ASP A 1 472 ? -43.309 -9.904 57.916 1.00 81.56 472 ASP A N 1
ATOM 3764 C CA . ASP A 1 472 ? -43.276 -8.887 58.972 1.00 81.56 472 ASP A CA 1
ATOM 3765 C C . ASP A 1 472 ? -44.697 -8.441 59.368 1.00 81.56 472 ASP A C 1
ATOM 3767 O O . ASP A 1 472 ? -45.000 -8.300 60.555 1.00 81.56 472 ASP A O 1
ATOM 3771 N N . LYS A 1 473 ? -45.625 -8.312 58.405 1.00 82.81 473 LYS A N 1
ATOM 3772 C CA . LYS A 1 473 ? -47.050 -8.064 58.708 1.00 82.81 473 LYS A CA 1
ATOM 3773 C C . LYS A 1 473 ? -47.691 -9.227 59.463 1.00 82.81 473 LYS A C 1
ATOM 3775 O O . LYS A 1 473 ? -48.471 -9.001 60.391 1.00 82.81 473 LYS A O 1
ATOM 3780 N N . ILE A 1 474 ? -47.384 -10.466 59.072 1.00 82.31 474 ILE A N 1
ATOM 3781 C CA . ILE A 1 474 ? -47.879 -11.665 59.762 1.00 82.31 474 ILE A CA 1
ATOM 3782 C C . ILE A 1 474 ? -47.350 -11.693 61.201 1.00 82.31 474 ILE A C 1
ATOM 3784 O O . ILE A 1 474 ? -48.131 -11.928 62.125 1.00 82.31 474 ILE A O 1
ATOM 3788 N N . LEU A 1 475 ? -46.062 -11.404 61.403 1.00 80.88 475 LEU A N 1
ATOM 3789 C CA . LEU A 1 475 ? -45.438 -11.285 62.721 1.00 80.88 475 LEU A CA 1
ATOM 3790 C C . LEU A 1 475 ? -46.134 -10.222 63.572 1.00 80.88 475 LEU A C 1
ATOM 3792 O O . LEU A 1 475 ? -46.609 -10.544 64.660 1.00 80.88 475 LEU A O 1
ATOM 3796 N N . ALA A 1 476 ? -46.319 -9.008 63.048 1.00 80.06 476 ALA A N 1
ATOM 3797 C CA . ALA A 1 476 ? -47.019 -7.932 63.749 1.00 80.06 476 ALA A CA 1
ATOM 3798 C C . ALA A 1 476 ? -48.463 -8.320 64.131 1.00 80.06 476 ALA A C 1
ATOM 3800 O O . ALA A 1 476 ? -48.922 -8.057 65.248 1.00 80.06 476 ALA A O 1
ATOM 3801 N N . SER A 1 477 ? -49.186 -9.012 63.241 1.00 83.31 477 SER A N 1
ATOM 3802 C CA . SER A 1 477 ? -50.522 -9.545 63.541 1.00 83.31 477 SER A CA 1
ATOM 3803 C C . SER A 1 477 ? -50.487 -10.596 64.654 1.00 83.31 477 SER A C 1
ATOM 3805 O O . SER A 1 477 ? -51.368 -10.611 65.518 1.00 83.31 477 SER A O 1
ATOM 3807 N N . LYS A 1 478 ? -49.492 -11.490 64.651 1.00 79.69 478 LYS A N 1
ATOM 3808 C CA . LYS A 1 478 ? -49.339 -12.536 65.672 1.00 79.69 478 LYS A CA 1
ATOM 3809 C C . LYS A 1 478 ? -48.931 -11.960 67.024 1.00 79.69 478 LYS A C 1
ATOM 3811 O O . LYS A 1 478 ? -49.446 -12.404 68.049 1.00 79.69 478 LYS A O 1
ATOM 3816 N N . GLU A 1 479 ? -48.098 -10.928 67.046 1.00 81.31 479 GLU A N 1
ATOM 3817 C CA . GLU A 1 479 ? -47.766 -10.177 68.258 1.00 81.31 479 GLU A CA 1
ATOM 3818 C C . GLU A 1 479 ? -48.991 -9.465 68.848 1.00 81.31 479 GLU A C 1
ATOM 3820 O O . GLU A 1 479 ? -49.195 -9.478 70.066 1.00 81.31 479 GLU A O 1
ATOM 3825 N N . ALA A 1 480 ? -49.859 -8.899 68.004 1.00 78.75 480 ALA A N 1
ATOM 3826 C CA . ALA A 1 480 ? -51.122 -8.314 68.449 1.00 78.75 480 ALA A CA 1
ATOM 3827 C C . ALA A 1 480 ? -52.073 -9.371 69.051 1.00 78.75 480 ALA A C 1
ATOM 3829 O O . ALA A 1 480 ? -52.680 -9.138 70.104 1.00 78.75 480 ALA A O 1
ATOM 3830 N N . GLU A 1 481 ? -52.173 -10.556 68.436 1.00 81.38 481 GLU A N 1
ATOM 3831 C CA . GLU A 1 481 ? -52.914 -11.698 68.993 1.00 81.38 481 GLU A CA 1
ATOM 3832 C C . GLU A 1 481 ? -52.329 -12.165 70.336 1.00 81.38 481 GLU A C 1
ATOM 3834 O O . GLU A 1 481 ? -53.086 -12.407 71.281 1.00 81.38 481 GLU A O 1
ATOM 3839 N N . LEU A 1 482 ? -50.999 -12.232 70.461 1.00 79.38 482 LEU A N 1
ATOM 3840 C CA . LEU A 1 482 ? -50.316 -12.580 71.709 1.00 79.38 482 LEU A CA 1
ATOM 3841 C C . LEU A 1 482 ? -50.597 -11.566 72.820 1.00 79.38 482 LEU A C 1
ATOM 3843 O O . LEU A 1 482 ? -50.948 -11.973 73.928 1.00 79.38 482 LEU A O 1
ATOM 3847 N N . LYS A 1 483 ? -50.545 -10.258 72.536 1.00 80.75 483 LYS A N 1
ATOM 3848 C CA . LYS A 1 483 ? -50.924 -9.209 73.504 1.00 80.75 483 LYS A CA 1
ATOM 3849 C C . LYS A 1 483 ? -52.384 -9.353 73.947 1.00 80.75 483 LYS A C 1
ATOM 3851 O O . LYS A 1 483 ? -52.703 -9.227 75.134 1.00 80.75 483 LYS A O 1
ATOM 3856 N N . LYS A 1 484 ? -53.289 -9.692 73.022 1.00 83.38 484 LYS A N 1
ATOM 3857 C CA . LYS A 1 484 ? -54.697 -9.970 73.344 1.00 83.38 484 LYS A CA 1
ATOM 3858 C C . LYS A 1 484 ? -54.835 -11.198 74.250 1.00 83.38 484 LYS A C 1
ATOM 3860 O O . LYS A 1 484 ? -55.526 -11.115 75.264 1.00 83.38 484 LYS A O 1
ATOM 3865 N N . LEU A 1 485 ? -54.144 -12.298 73.956 1.00 78.94 485 LEU A N 1
ATOM 3866 C CA . LEU A 1 485 ? -54.125 -13.490 74.811 1.00 78.94 485 LEU A CA 1
ATOM 3867 C C . LEU A 1 485 ? -53.511 -13.207 76.191 1.00 78.94 485 LEU A C 1
ATOM 3869 O O . LEU A 1 485 ? -54.052 -13.658 77.199 1.00 78.94 485 LEU A O 1
ATOM 3873 N N . GLN A 1 486 ? -52.447 -12.406 76.272 1.00 79.38 486 GLN A N 1
ATOM 3874 C CA . GLN A 1 486 ? -51.838 -11.981 77.538 1.00 79.38 486 GLN A CA 1
ATOM 3875 C C . GLN A 1 486 ? -52.797 -11.139 78.393 1.00 79.38 486 GLN A C 1
ATOM 3877 O O . GLN A 1 486 ? -52.909 -11.366 79.603 1.00 79.38 486 GLN A O 1
ATOM 3882 N N . SER A 1 487 ? -53.547 -10.211 77.789 1.00 77.44 487 SER A N 1
ATOM 3883 C CA . SER A 1 487 ? -54.579 -9.447 78.509 1.00 77.44 487 SER A CA 1
ATOM 3884 C C . SER A 1 487 ? -55.735 -10.340 78.986 1.00 77.44 487 SER A C 1
ATOM 3886 O O . SER A 1 487 ? -56.194 -10.206 80.125 1.00 77.44 487 SER A O 1
ATOM 3888 N N . GLN A 1 488 ? -56.149 -11.326 78.179 1.00 81.81 488 GLN A N 1
ATOM 3889 C CA . GLN A 1 488 ? -57.134 -12.334 78.582 1.00 81.81 488 GLN A CA 1
ATOM 3890 C C . GLN A 1 488 ? -56.624 -13.188 79.753 1.00 81.81 488 GLN A C 1
ATOM 3892 O O . GLN A 1 488 ? -57.333 -13.326 80.752 1.00 81.81 488 GLN A O 1
ATOM 3897 N N . MET A 1 489 ? -55.385 -13.683 79.686 1.00 76.88 489 MET A N 1
ATOM 3898 C CA . MET A 1 489 ? -54.705 -14.416 80.763 1.00 76.88 489 MET A CA 1
ATOM 3899 C C . MET A 1 489 ? -54.614 -13.601 82.054 1.00 76.88 489 MET A C 1
ATOM 3901 O O . MET A 1 489 ? -54.893 -14.128 83.132 1.00 76.88 489 MET A O 1
ATOM 3905 N N . SER A 1 490 ? -54.297 -12.309 81.952 1.00 77.94 490 SER A N 1
ATOM 3906 C CA . SER A 1 490 ? -54.254 -11.389 83.094 1.00 77.94 490 SER A CA 1
ATOM 3907 C C . SER A 1 490 ? -55.637 -11.211 83.730 1.00 77.94 490 SER A C 1
ATOM 3909 O O . SER A 1 490 ? -55.779 -11.244 84.954 1.00 77.94 490 SER A O 1
ATOM 3911 N N . SER A 1 491 ? -56.689 -11.097 82.911 1.00 78.44 491 SER A N 1
ATOM 3912 C CA . SER A 1 491 ? -58.071 -11.029 83.403 1.00 78.44 491 SER A CA 1
ATOM 3913 C C . SER A 1 491 ? -58.502 -12.327 84.101 1.00 78.44 491 SER A C 1
ATOM 3915 O O . SER A 1 491 ? -59.183 -12.284 85.128 1.00 78.44 491 SER A O 1
ATOM 3917 N N . LEU A 1 492 ? -58.067 -13.481 83.585 1.00 77.75 492 LEU A N 1
ATOM 3918 C CA . LEU A 1 492 ? -58.368 -14.790 84.153 1.00 77.75 492 LEU A CA 1
ATOM 3919 C C . LEU A 1 492 ? -57.617 -15.008 85.471 1.00 77.75 492 LEU A C 1
ATOM 3921 O O . LEU A 1 492 ? -58.223 -15.443 86.445 1.00 77.75 492 LEU A O 1
ATOM 3925 N N . HIS A 1 493 ? -56.341 -14.616 85.539 1.00 78.94 493 HIS A N 1
ATOM 3926 C CA . HIS A 1 493 ? -55.555 -14.608 86.775 1.00 78.94 493 HIS A CA 1
ATOM 3927 C C . HIS A 1 493 ? -56.196 -13.733 87.853 1.00 78.94 493 HIS A C 1
ATOM 3929 O O . HIS A 1 493 ? -56.240 -14.127 89.018 1.00 78.94 493 HIS A O 1
ATOM 3935 N N . ARG A 1 494 ? -56.742 -12.571 87.476 1.00 76.69 494 ARG A N 1
ATOM 3936 C CA . ARG A 1 494 ? -57.479 -11.702 88.401 1.00 76.69 494 ARG A CA 1
ATOM 3937 C C . ARG A 1 494 ? -58.742 -12.387 88.931 1.00 76.69 494 ARG A C 1
ATOM 3939 O O . ARG A 1 494 ? -58.934 -12.438 90.139 1.00 76.69 494 ARG A O 1
ATOM 3946 N N . LYS A 1 495 ? -59.543 -13.001 88.050 1.00 78.88 495 LYS A N 1
ATOM 3947 C CA . LYS A 1 495 ? -60.732 -13.779 88.449 1.00 78.88 495 LYS A CA 1
ATOM 3948 C C . LYS A 1 495 ? -60.383 -14.966 89.350 1.00 78.88 495 LYS A C 1
ATOM 3950 O O . LYS A 1 495 ? -61.103 -15.222 90.310 1.00 78.88 495 LYS A O 1
ATOM 3955 N N . TYR A 1 496 ? -59.294 -15.675 89.053 1.00 75.31 496 TYR A N 1
ATOM 3956 C CA . TYR A 1 496 ? -58.814 -16.784 89.874 1.00 75.31 496 TYR A CA 1
ATOM 3957 C C . TYR A 1 496 ? -58.398 -16.292 91.263 1.00 75.31 496 TYR A C 1
ATOM 3959 O O . TYR A 1 496 ? -58.854 -16.839 92.258 1.00 75.31 496 TYR A O 1
ATOM 3967 N N . ARG A 1 497 ? -57.638 -15.192 91.346 1.00 78.69 497 ARG A N 1
ATOM 3968 C CA . ARG A 1 497 ? -57.244 -14.564 92.617 1.00 78.69 497 ARG A CA 1
ATOM 3969 C C . ARG A 1 497 ? -58.454 -14.143 93.461 1.00 78.69 497 ARG A C 1
ATOM 3971 O O . ARG A 1 497 ? -58.476 -14.418 94.658 1.00 78.69 497 ARG A O 1
ATOM 3978 N N . ASP A 1 498 ? -59.465 -13.533 92.846 1.00 78.31 498 ASP A N 1
ATOM 3979 C CA . ASP A 1 498 ? -60.704 -13.138 93.532 1.00 78.31 498 ASP A CA 1
ATOM 3980 C C . ASP A 1 498 ? -61.499 -14.358 94.028 1.00 78.31 498 ASP A C 1
ATOM 3982 O O . ASP A 1 498 ? -62.123 -14.316 95.091 1.00 78.31 498 ASP A O 1
ATOM 3986 N N . PHE A 1 499 ? -61.487 -15.457 93.267 1.00 77.50 499 PHE A N 1
ATOM 3987 C CA . PHE A 1 499 ? -62.104 -16.716 93.676 1.00 77.50 499 PHE A CA 1
ATOM 3988 C C . PHE A 1 499 ? -61.374 -17.332 94.874 1.00 77.50 499 PHE A C 1
ATOM 3990 O O . PHE A 1 499 ? -62.029 -17.693 95.851 1.00 77.50 499 PHE A O 1
ATOM 3997 N N . THR A 1 500 ? -60.038 -17.374 94.849 1.00 76.31 500 THR A N 1
ATOM 3998 C CA . THR A 1 500 ? -59.224 -17.868 95.968 1.00 76.31 500 THR A CA 1
ATOM 3999 C C . THR A 1 500 ? -59.455 -17.042 97.232 1.00 76.31 500 THR A C 1
ATOM 4001 O O . THR A 1 500 ? -59.749 -17.610 98.275 1.00 76.31 500 THR A O 1
ATOM 4004 N N . GLN A 1 501 ? -59.473 -15.706 97.141 1.00 75.19 501 GLN A N 1
ATOM 4005 C CA . GLN A 1 501 ? -59.771 -14.846 98.297 1.00 75.19 501 GLN A CA 1
ATOM 4006 C C . GLN A 1 501 ? -61.175 -15.078 98.877 1.00 75.19 501 GLN A C 1
ATOM 4008 O O . GLN A 1 501 ? -61.363 -15.045 100.094 1.00 75.19 501 GLN A O 1
ATOM 4013 N N . LYS A 1 502 ? -62.180 -15.325 98.026 1.00 77.31 502 LYS A N 1
ATOM 4014 C CA . LYS A 1 502 ? -63.535 -15.674 98.484 1.00 77.31 502 LYS A CA 1
ATOM 4015 C C . LYS A 1 502 ? -63.583 -17.047 99.151 1.00 77.31 502 LYS A C 1
ATOM 4017 O O . LYS A 1 502 ? -64.362 -17.224 100.087 1.00 77.31 502 LYS A O 1
ATOM 4022 N N . GLN A 1 503 ? -62.786 -17.997 98.671 1.00 73.62 503 GLN A N 1
ATOM 4023 C CA . GLN A 1 503 ? -62.666 -19.320 99.273 1.00 73.62 503 GLN A CA 1
ATOM 4024 C C . GLN A 1 503 ? -61.990 -19.229 100.649 1.00 73.62 503 GLN A C 1
ATOM 4026 O O . GLN A 1 503 ? -62.564 -19.702 101.627 1.00 73.62 503 GLN A O 1
ATOM 4031 N N . ASP A 1 504 ? -60.886 -18.488 100.761 1.00 73.62 504 ASP A N 1
ATOM 4032 C CA . ASP A 1 504 ? -60.192 -18.246 102.032 1.00 73.62 504 ASP A CA 1
ATOM 4033 C C . ASP A 1 504 ? -61.099 -17.549 103.061 1.00 73.62 504 ASP A C 1
ATOM 4035 O O . ASP A 1 504 ? -61.099 -17.888 104.246 1.00 73.62 504 ASP A O 1
ATOM 4039 N N . ALA A 1 505 ? -61.930 -16.596 102.624 1.00 72.88 505 ALA A N 1
ATOM 4040 C CA . ALA A 1 505 ? -62.900 -15.931 103.494 1.00 72.88 505 ALA A CA 1
ATOM 4041 C C . ALA A 1 505 ? -63.981 -16.894 104.024 1.00 72.88 505 ALA A C 1
ATOM 4043 O O . ALA A 1 505 ? -64.367 -16.800 105.193 1.00 72.88 505 ALA A O 1
ATOM 4044 N N . LYS A 1 506 ? -64.451 -17.836 103.193 1.00 74.44 506 LYS A N 1
ATOM 4045 C CA . LYS A 1 506 ? -65.393 -18.887 103.616 1.00 74.44 506 LYS A CA 1
ATOM 4046 C C . LYS A 1 506 ? -64.742 -19.877 104.576 1.00 74.44 506 LYS A C 1
ATOM 4048 O O . LYS A 1 506 ? -65.351 -20.223 105.585 1.00 74.44 506 LYS A O 1
ATOM 4053 N N . ASP A 1 507 ? -63.502 -20.275 104.322 1.00 74.81 507 ASP A N 1
ATOM 4054 C CA . ASP A 1 507 ? -62.779 -21.200 105.196 1.00 74.81 507 ASP A CA 1
ATOM 4055 C C . ASP A 1 507 ? -62.505 -20.572 106.572 1.00 74.81 507 ASP A C 1
ATOM 4057 O O . ASP A 1 507 ? -62.717 -21.211 107.608 1.00 74.81 507 ASP A O 1
ATOM 4061 N N . GLN A 1 508 ? -62.174 -19.276 106.616 1.00 73.50 508 GLN A N 1
ATOM 4062 C CA . GLN A 1 508 ? -62.098 -18.516 107.868 1.00 73.50 508 GLN A CA 1
ATOM 4063 C C . GLN A 1 508 ? -63.449 -18.424 108.591 1.00 73.50 508 GLN A C 1
ATOM 4065 O O . GLN A 1 508 ? -63.488 -18.477 109.822 1.00 73.50 508 GLN A O 1
ATOM 4070 N N . GLN A 1 509 ? -64.558 -18.285 107.859 1.00 74.94 509 GLN A N 1
ATOM 4071 C CA . GLN A 1 509 ? -65.900 -18.285 108.441 1.00 74.94 509 GLN A CA 1
ATOM 4072 C C . GLN A 1 509 ? -66.227 -19.647 109.072 1.00 74.94 509 GLN A C 1
ATOM 4074 O O . GLN A 1 509 ? -66.640 -19.687 110.234 1.00 74.94 509 GLN A O 1
ATOM 4079 N N . PHE A 1 510 ? -65.951 -20.752 108.374 1.00 73.25 510 PHE A N 1
ATOM 4080 C CA . PHE A 1 510 ? -66.128 -22.098 108.919 1.00 73.25 510 PHE A CA 1
ATOM 4081 C C . PHE A 1 510 ? -65.241 -22.350 110.140 1.00 73.25 510 PHE A C 1
ATOM 4083 O O . PHE A 1 510 ? -65.694 -22.940 111.118 1.00 73.25 510 PHE A O 1
ATOM 4090 N N . HIS A 1 511 ? -63.999 -21.860 110.146 1.00 74.75 511 HIS A N 1
ATOM 4091 C CA . HIS A 1 511 ? -63.119 -21.986 111.311 1.00 74.75 511 HIS A CA 1
ATOM 4092 C C . HIS A 1 511 ? -63.667 -21.252 112.544 1.00 74.75 511 HIS A C 1
ATOM 4094 O O . HIS A 1 511 ? -63.603 -21.788 113.653 1.00 74.75 511 HIS A O 1
ATOM 4100 N N . ARG A 1 512 ? -64.266 -20.065 112.371 1.00 73.81 512 ARG A N 1
ATOM 4101 C CA . ARG A 1 512 ? -64.929 -19.335 113.470 1.00 73.81 512 ARG A CA 1
ATOM 4102 C C . ARG A 1 512 ? -66.166 -20.073 113.984 1.00 73.81 512 ARG A C 1
ATOM 4104 O O . ARG A 1 512 ? -66.385 -20.134 115.192 1.00 73.81 512 ARG A O 1
ATOM 4111 N N . GLU A 1 513 ? -66.951 -20.656 113.086 1.00 72.69 513 GLU A N 1
ATOM 4112 C CA . GLU A 1 513 ? -68.160 -21.406 113.435 1.00 72.69 513 GLU A CA 1
ATOM 4113 C C . GLU A 1 513 ? -67.827 -22.713 114.175 1.00 72.69 513 GLU A C 1
ATOM 4115 O O . GLU A 1 513 ? -68.409 -23.007 115.221 1.00 72.69 513 GLU A O 1
ATOM 4120 N N . ILE A 1 514 ? -66.797 -23.439 113.725 1.00 75.25 514 ILE A N 1
ATOM 4121 C CA . ILE A 1 514 ? -66.258 -24.616 114.421 1.00 75.25 514 ILE A CA 1
ATOM 4122 C C . ILE A 1 514 ? -65.735 -24.237 115.812 1.00 75.25 514 ILE A C 1
ATOM 4124 O O . ILE A 1 514 ? -66.000 -24.954 116.778 1.00 75.25 514 ILE A O 1
ATOM 4128 N N . ALA A 1 515 ? -65.024 -23.113 115.950 1.00 72.62 515 ALA A N 1
ATOM 4129 C CA . ALA A 1 515 ? -64.536 -22.642 117.247 1.00 72.62 515 ALA A CA 1
ATOM 4130 C C . ALA A 1 515 ? -65.689 -22.312 118.216 1.00 72.62 515 ALA A C 1
ATOM 4132 O O . ALA A 1 515 ? -65.651 -22.712 119.381 1.00 72.62 515 ALA A O 1
ATOM 4133 N N . SER A 1 516 ? -66.750 -21.661 117.727 1.00 74.88 516 SER A N 1
ATOM 4134 C CA . SER A 1 516 ? -67.963 -21.385 118.508 1.00 74.88 516 SER A CA 1
ATOM 4135 C C . SER A 1 516 ? -68.670 -22.673 118.950 1.00 74.88 516 SER A C 1
ATOM 4137 O O . SER A 1 516 ? -69.029 -22.824 120.122 1.00 74.88 516 SER A O 1
ATOM 4139 N N . MET A 1 517 ? -68.801 -23.645 118.042 1.00 72.19 517 MET A N 1
ATOM 4140 C CA . MET A 1 517 ? -69.390 -24.949 118.350 1.00 72.19 517 MET A CA 1
ATOM 4141 C C . MET A 1 517 ? -68.562 -25.745 119.366 1.00 72.19 517 MET A C 1
ATOM 4143 O O . MET A 1 517 ? -69.139 -26.366 120.260 1.00 72.19 517 MET A O 1
ATOM 4147 N N . ARG A 1 518 ? -67.225 -25.694 119.289 1.00 75.94 518 ARG A N 1
ATOM 4148 C CA . ARG A 1 518 ? -66.336 -26.312 120.289 1.00 75.94 518 ARG A CA 1
ATOM 4149 C C . ARG A 1 518 ? -66.527 -25.696 121.673 1.00 75.94 518 ARG A C 1
ATOM 4151 O O . ARG A 1 518 ? -66.731 -26.433 122.632 1.00 75.94 518 ARG A O 1
ATOM 4158 N N . GLN A 1 519 ? -66.587 -24.368 121.762 1.00 73.50 519 GLN A N 1
ATOM 4159 C CA . GLN A 1 519 ? -66.812 -23.672 123.031 1.00 73.50 519 GLN A CA 1
ATOM 4160 C C . GLN A 1 519 ? -68.197 -23.988 123.631 1.00 73.50 519 GLN A C 1
ATOM 4162 O O . GLN A 1 519 ? -68.353 -24.124 124.846 1.00 73.50 519 GLN A O 1
ATOM 4167 N N . ALA A 1 520 ? -69.223 -24.148 122.788 1.00 70.62 520 ALA A N 1
ATOM 4168 C CA . ALA A 1 520 ? -70.547 -24.590 123.223 1.00 70.62 520 ALA A CA 1
ATOM 4169 C C . ALA A 1 520 ? -70.549 -26.053 123.710 1.00 70.62 520 ALA A C 1
ATOM 4171 O O . ALA A 1 520 ? -71.238 -26.374 124.682 1.00 70.62 520 ALA A O 1
ATOM 4172 N N . ALA A 1 521 ? -69.774 -26.932 123.067 1.00 70.25 521 ALA A N 1
ATOM 4173 C CA . ALA A 1 521 ? -69.601 -28.319 123.491 1.00 70.25 521 ALA A CA 1
ATOM 4174 C C . ALA A 1 521 ? -68.850 -28.423 124.828 1.00 70.25 521 ALA A C 1
ATOM 4176 O O . ALA A 1 521 ? -69.272 -29.182 125.697 1.00 70.25 521 ALA A O 1
ATOM 4177 N N . GLU A 1 522 ? -67.815 -27.611 125.048 1.00 75.56 522 GLU A N 1
ATOM 4178 C CA . GLU A 1 522 ? -67.100 -27.535 126.330 1.00 75.56 522 GLU A CA 1
ATOM 4179 C C . GLU A 1 522 ? -68.014 -27.085 127.471 1.00 75.56 522 GLU A C 1
ATOM 4181 O O . GLU A 1 522 ? -68.089 -27.766 128.492 1.00 75.56 522 GLU A O 1
ATOM 4186 N N . ARG A 1 523 ? -68.827 -26.039 127.268 1.00 74.44 523 ARG A N 1
ATOM 4187 C CA . ARG A 1 523 ? -69.833 -25.615 128.263 1.00 74.44 523 ARG A CA 1
ATOM 4188 C C . ARG A 1 523 ? -70.853 -26.712 128.576 1.00 74.44 523 ARG A C 1
ATOM 4190 O O . ARG A 1 523 ? -71.300 -26.846 129.716 1.00 74.44 523 ARG A O 1
ATOM 4197 N N . ARG A 1 524 ? -71.248 -27.508 127.574 1.00 74.44 524 ARG A N 1
ATOM 4198 C CA . ARG A 1 524 ? -72.126 -28.672 127.785 1.00 74.44 524 ARG A CA 1
ATOM 4199 C C . ARG A 1 524 ? -71.413 -29.779 128.558 1.00 74.44 524 ARG A C 1
ATOM 4201 O O . ARG A 1 524 ? -72.024 -30.335 129.463 1.00 74.44 524 ARG A O 1
ATOM 4208 N N . ASN A 1 525 ? -70.141 -30.051 128.278 1.00 76.62 525 ASN A N 1
ATOM 4209 C CA . ASN A 1 525 ? -69.347 -31.020 129.036 1.00 76.62 525 ASN A CA 1
ATOM 4210 C C . ASN A 1 525 ? -69.135 -30.589 130.492 1.00 76.62 525 ASN A C 1
ATOM 4212 O O . ASN A 1 525 ? -69.254 -31.412 131.393 1.00 76.62 525 ASN A O 1
ATOM 4216 N N . GLU A 1 526 ? -68.906 -29.305 130.761 1.00 77.75 526 GLU A N 1
ATOM 4217 C CA . GLU A 1 526 ? -68.853 -28.773 132.129 1.00 77.75 526 GLU A CA 1
ATOM 4218 C C . GLU A 1 526 ? -70.190 -28.950 132.864 1.00 77.75 526 GLU A C 1
ATOM 4220 O O . GLU A 1 526 ? -70.218 -29.322 134.040 1.00 77.75 526 GLU A O 1
ATOM 4225 N N . ARG A 1 527 ? -71.312 -28.747 132.160 1.00 77.38 527 ARG A N 1
ATOM 4226 C CA . ARG A 1 527 ? -72.664 -28.997 132.682 1.00 77.38 527 ARG A CA 1
ATOM 4227 C C . ARG A 1 527 ? -72.904 -30.483 132.959 1.00 77.38 527 ARG A C 1
ATOM 4229 O O . ARG A 1 527 ? -73.476 -30.809 133.992 1.00 77.38 527 ARG A O 1
ATOM 4236 N N . ILE A 1 528 ? -72.467 -31.373 132.069 1.00 77.25 528 ILE A N 1
ATOM 4237 C CA . ILE A 1 528 ? -72.551 -32.828 132.263 1.00 77.25 528 ILE A CA 1
ATOM 4238 C C . ILE A 1 528 ? -71.713 -33.233 133.475 1.00 77.25 528 ILE A C 1
ATOM 4240 O O . ILE A 1 528 ? -72.230 -33.890 134.368 1.00 77.25 528 ILE A O 1
ATOM 4244 N N . ASN A 1 529 ? -70.475 -32.752 133.585 1.00 74.06 529 ASN A N 1
ATOM 4245 C CA . ASN A 1 529 ? -69.601 -33.042 134.721 1.00 74.06 529 ASN A CA 1
ATOM 4246 C C . ASN A 1 529 ? -70.174 -32.544 136.058 1.00 74.06 529 ASN A C 1
ATOM 4248 O O . ASN A 1 529 ? -70.004 -33.200 137.089 1.00 74.06 529 ASN A O 1
ATOM 4252 N N . SER A 1 530 ? -70.856 -31.393 136.078 1.00 73.75 530 SER A N 1
ATOM 4253 C CA . SER A 1 530 ? -71.511 -30.904 137.298 1.00 73.75 530 SER A CA 1
ATOM 4254 C C . SER A 1 530 ? -72.741 -31.737 137.663 1.00 73.75 530 SER A C 1
ATOM 4256 O O . SER A 1 530 ? -72.909 -32.085 138.833 1.00 73.75 530 SER A O 1
ATOM 4258 N N . LEU A 1 531 ? -73.542 -32.139 136.672 1.00 73.38 531 LEU A N 1
ATOM 4259 C CA . LEU A 1 531 ? -74.678 -33.041 136.857 1.00 73.38 531 LEU A CA 1
ATOM 4260 C C . LEU A 1 531 ? -74.232 -34.444 137.285 1.00 73.38 531 LEU A C 1
ATOM 4262 O O . LEU A 1 531 ? -74.860 -35.039 138.151 1.00 73.38 531 LEU A O 1
ATOM 4266 N N . GLU A 1 532 ? -73.119 -34.958 136.764 1.00 76.31 532 GLU A N 1
ATOM 4267 C CA . GLU A 1 532 ? -72.532 -36.224 137.204 1.00 76.31 532 GLU A CA 1
ATOM 4268 C C . GLU A 1 532 ? -72.027 -36.162 138.646 1.00 76.31 532 GLU A C 1
ATOM 4270 O O . GLU A 1 532 ? -72.158 -37.137 139.385 1.00 76.31 532 GLU A O 1
ATOM 4275 N N . LYS A 1 533 ? -71.449 -35.032 139.073 1.00 75.00 533 LYS A N 1
ATOM 4276 C CA . LYS A 1 533 ? -71.076 -34.822 140.481 1.00 75.00 533 LYS A CA 1
ATOM 4277 C C . LYS A 1 533 ? -72.308 -34.796 141.383 1.00 75.00 533 LYS A C 1
ATOM 4279 O O . LYS A 1 533 ? -72.279 -35.418 142.440 1.00 75.00 533 LYS A O 1
ATOM 4284 N N . GLN A 1 534 ? -73.384 -34.137 140.951 1.00 74.12 534 GLN A N 1
ATOM 4285 C CA . GLN A 1 534 ? -74.663 -34.126 141.670 1.00 74.12 534 GLN A CA 1
ATOM 4286 C C . GLN A 1 534 ? -75.313 -35.516 141.710 1.00 74.12 534 GLN A C 1
ATOM 4288 O O . GLN A 1 534 ? -75.818 -35.931 142.746 1.00 74.12 534 GLN A O 1
ATOM 4293 N N . LEU A 1 535 ? -75.253 -36.282 140.620 1.00 72.19 535 LEU A N 1
ATOM 4294 C CA . LEU A 1 535 ? -75.725 -37.667 140.587 1.00 72.19 535 LEU A CA 1
ATOM 4295 C C . LEU A 1 535 ? -74.894 -38.567 141.498 1.00 72.19 535 LEU A C 1
ATOM 4297 O O . LEU A 1 535 ? -75.461 -39.399 142.198 1.00 72.19 535 LEU A O 1
ATOM 4301 N N . ARG A 1 536 ? -73.568 -38.391 141.546 1.00 75.00 536 ARG A N 1
ATOM 4302 C CA . ARG A 1 536 ? -72.703 -39.120 142.483 1.00 75.00 536 ARG A CA 1
ATOM 4303 C C . ARG A 1 536 ? -73.018 -38.767 143.935 1.00 75.00 536 ARG A C 1
ATOM 4305 O O . ARG A 1 536 ? -73.127 -39.685 144.740 1.00 75.00 536 ARG A O 1
ATOM 4312 N N . SER A 1 537 ? -73.226 -37.490 144.270 1.00 74.81 537 SER A N 1
ATOM 4313 C CA . SER A 1 537 ? -73.606 -37.098 145.636 1.00 74.81 537 SER A CA 1
ATOM 4314 C C . SER A 1 537 ? -74.977 -37.651 146.021 1.00 74.81 537 SER A C 1
ATOM 4316 O O . SER A 1 537 ? -75.104 -38.255 147.079 1.00 74.81 537 SER A O 1
ATOM 4318 N N . LEU A 1 538 ? -75.968 -37.558 145.129 1.00 74.00 538 LEU A N 1
ATOM 4319 C CA . LEU A 1 538 ? -77.300 -38.129 145.340 1.00 74.00 538 LEU A CA 1
ATOM 4320 C C . LEU A 1 538 ? -77.274 -39.658 145.412 1.00 74.00 538 LEU A C 1
ATOM 4322 O O . LEU A 1 538 ? -78.044 -40.241 146.161 1.00 74.00 538 LEU A O 1
ATOM 4326 N N . THR A 1 539 ? -76.382 -40.328 144.680 1.00 75.19 539 THR A N 1
ATOM 4327 C CA . THR A 1 539 ? -76.213 -41.789 144.771 1.00 75.19 539 THR A CA 1
ATOM 4328 C C . THR A 1 539 ? -75.598 -42.183 146.112 1.00 75.19 539 THR A C 1
ATOM 4330 O O . THR A 1 539 ? -76.032 -43.164 146.713 1.00 75.19 539 THR A O 1
ATOM 4333 N N . ILE A 1 540 ? -74.637 -41.403 146.620 1.00 76.44 540 ILE A N 1
ATOM 4334 C CA . ILE A 1 540 ? -74.068 -41.595 147.960 1.00 76.44 540 ILE A CA 1
ATOM 4335 C C . ILE A 1 540 ? -75.144 -41.355 149.030 1.00 76.44 540 ILE A C 1
ATOM 4337 O O . ILE A 1 540 ? -75.310 -42.196 149.909 1.00 76.44 540 ILE A O 1
ATOM 4341 N N . GLU A 1 541 ? -75.931 -40.284 148.926 1.00 71.75 541 GLU A N 1
ATOM 4342 C CA . GLU A 1 541 ? -77.049 -39.991 149.838 1.00 71.75 541 GLU A CA 1
ATOM 4343 C C . GLU A 1 541 ? -78.165 -41.040 149.765 1.00 71.75 541 GLU A C 1
ATOM 4345 O O . GLU A 1 541 ? -78.716 -41.445 150.786 1.00 71.75 541 GLU A O 1
ATOM 4350 N N . LEU A 1 542 ? -78.474 -41.549 148.573 1.00 75.62 542 LEU A N 1
ATOM 4351 C CA . LEU A 1 542 ? -79.437 -42.630 148.405 1.00 75.62 542 LEU A CA 1
ATOM 4352 C C . LEU A 1 542 ? -78.897 -43.922 149.019 1.00 75.62 542 LEU A C 1
ATOM 4354 O O . LEU A 1 542 ? -79.641 -44.630 149.685 1.00 75.62 542 LEU A O 1
ATOM 4358 N N . SER A 1 543 ? -77.609 -44.225 148.845 1.00 71.56 543 SER A N 1
ATOM 4359 C CA . SER A 1 543 ? -76.982 -45.400 149.458 1.00 71.56 543 SER A CA 1
ATOM 4360 C C . SER A 1 543 ? -76.926 -45.297 150.986 1.00 71.56 543 SER A C 1
ATOM 4362 O O . SER A 1 543 ? -77.201 -46.285 151.665 1.00 71.56 543 SER A O 1
ATOM 4364 N N . SER A 1 544 ? -76.674 -44.106 151.540 1.00 71.69 544 SER A N 1
ATOM 4365 C CA . SER A 1 544 ? -76.685 -43.877 152.986 1.00 71.69 544 SER A CA 1
ATOM 4366 C C . SER A 1 544 ? -78.103 -43.952 153.553 1.00 71.69 544 SER A C 1
ATOM 4368 O O . SER A 1 544 ? -78.310 -44.593 154.579 1.00 71.69 544 SER A O 1
ATOM 4370 N N . SER A 1 545 ? -79.098 -43.407 152.847 1.00 68.44 545 SER A N 1
ATOM 4371 C CA . SER A 1 545 ? -80.514 -43.520 153.207 1.00 68.44 545 SER A CA 1
ATOM 4372 C C . SER A 1 545 ? -81.017 -44.964 153.099 1.00 68.44 545 SER A C 1
ATOM 4374 O O . SER A 1 545 ? -81.763 -45.419 153.960 1.00 68.44 545 SER A O 1
ATOM 4376 N N . LYS A 1 546 ? -80.537 -45.733 152.114 1.00 73.69 546 LYS A N 1
ATOM 4377 C CA . LYS A 1 546 ? -80.841 -47.163 151.960 1.00 73.69 546 LYS A CA 1
ATOM 4378 C C . LYS A 1 546 ? -80.197 -48.003 153.067 1.00 73.69 546 LYS A C 1
ATOM 4380 O O . LYS A 1 546 ? -80.865 -48.871 153.611 1.00 73.69 546 LYS A O 1
ATOM 4385 N N . HIS A 1 547 ? -78.956 -47.711 153.465 1.00 70.00 547 HIS A N 1
ATOM 4386 C CA . HIS A 1 547 ? -78.329 -48.328 154.642 1.00 70.00 547 HIS A CA 1
ATOM 4387 C C . HIS A 1 547 ? -79.040 -47.955 155.949 1.00 70.00 547 HIS A C 1
ATOM 4389 O O . HIS A 1 547 ? -79.187 -48.805 156.824 1.00 70.00 547 HIS A O 1
ATOM 4395 N N . LEU A 1 548 ? -79.518 -46.715 156.074 1.00 72.75 548 LEU A N 1
ATOM 4396 C CA . LEU A 1 548 ? -80.295 -46.267 157.228 1.00 72.75 548 LEU A CA 1
ATOM 4397 C C . LEU A 1 548 ? -81.669 -46.948 157.280 1.00 72.75 548 LEU A C 1
ATOM 4399 O O . LEU A 1 548 ? -82.109 -47.340 158.352 1.00 72.75 548 LEU A O 1
ATOM 4403 N N . LEU A 1 549 ? -82.320 -47.127 156.127 1.00 69.12 549 LEU A N 1
ATOM 4404 C CA . LEU A 1 549 ? -83.581 -47.856 156.003 1.00 69.12 549 LEU A CA 1
ATOM 4405 C C . LEU A 1 549 ? -83.408 -49.336 156.322 1.00 69.12 549 LEU A C 1
ATOM 4407 O O . LEU A 1 549 ? -84.210 -49.849 157.078 1.00 69.12 549 LEU A O 1
ATOM 4411 N N . VAL A 1 550 ? -82.349 -49.991 155.835 1.00 73.19 550 VAL A N 1
ATOM 4412 C CA . VAL A 1 550 ? -82.037 -51.388 156.191 1.00 73.19 550 VAL A CA 1
ATOM 4413 C C . VAL A 1 550 ? -81.749 -51.520 157.690 1.00 73.19 550 VAL A C 1
ATOM 4415 O O . VAL A 1 550 ? -82.292 -52.403 158.336 1.00 73.19 550 VAL A O 1
ATOM 4418 N N . SER A 1 551 ? -80.989 -50.592 158.278 1.00 72.81 551 SER A N 1
ATOM 4419 C CA . SER A 1 551 ? -80.751 -50.545 159.730 1.00 72.81 551 SER A CA 1
ATOM 4420 C C . SER A 1 551 ? -82.048 -50.346 160.532 1.00 72.81 551 SER A C 1
ATOM 4422 O O . SER A 1 551 ? -82.249 -50.979 161.568 1.00 72.81 551 SER A O 1
ATOM 4424 N N . LYS A 1 552 ? -82.967 -49.511 160.030 1.00 71.62 552 LYS A N 1
ATOM 4425 C CA . LYS A 1 552 ? -84.287 -49.299 160.637 1.00 71.62 552 LYS A CA 1
ATOM 4426 C C . LYS A 1 552 ? -85.249 -50.463 160.404 1.00 71.62 552 LYS A C 1
ATOM 4428 O O . LYS A 1 552 ? -86.073 -50.705 161.276 1.00 71.62 552 LYS A O 1
ATOM 4433 N N . ASP A 1 553 ? -85.127 -51.194 159.300 1.00 74.31 553 ASP A N 1
ATOM 4434 C CA . ASP A 1 553 ? -85.865 -52.436 159.039 1.00 74.31 553 ASP A CA 1
ATOM 4435 C C . ASP A 1 553 ? -85.367 -53.567 159.949 1.00 74.31 553 ASP A C 1
ATOM 4437 O O . ASP A 1 553 ? -86.175 -54.307 160.499 1.00 74.31 553 ASP A O 1
ATOM 4441 N N . ASP A 1 554 ? -84.058 -53.643 160.209 1.00 73.88 554 ASP A N 1
ATOM 4442 C CA . ASP A 1 554 ? -83.469 -54.575 161.178 1.00 73.88 554 ASP A CA 1
ATOM 4443 C C . ASP A 1 554 ? -83.899 -54.242 162.620 1.00 73.88 554 ASP A C 1
ATOM 4445 O O . ASP A 1 554 ? -84.147 -55.142 163.428 1.00 73.88 554 ASP A O 1
ATOM 4449 N N . GLU A 1 555 ? -84.019 -52.954 162.965 1.00 68.56 555 GLU A N 1
ATOM 4450 C CA . GLU A 1 555 ? -84.608 -52.509 164.237 1.00 68.56 555 GLU A CA 1
ATOM 4451 C C . GLU A 1 555 ? -86.118 -52.779 164.294 1.00 68.56 555 GLU A C 1
ATOM 4453 O O . GLU A 1 555 ? -86.606 -53.220 165.329 1.00 68.56 555 GLU A O 1
ATOM 4458 N N . LEU A 1 556 ? -86.865 -52.584 163.204 1.00 66.75 556 LEU A N 1
ATOM 4459 C CA . LEU A 1 556 ? -88.299 -52.890 163.129 1.00 66.75 556 LEU A CA 1
ATOM 4460 C C . LEU A 1 556 ? -88.583 -54.392 163.178 1.00 66.75 556 LEU A C 1
ATOM 4462 O O . LEU A 1 556 ? -89.586 -54.792 163.767 1.00 66.75 556 LEU A O 1
ATOM 4466 N N . GLN A 1 557 ? -87.710 -55.228 162.613 1.00 68.00 557 GLN A N 1
ATOM 4467 C CA . GLN A 1 557 ? -87.782 -56.680 162.749 1.00 68.00 557 GLN A CA 1
ATOM 4468 C C . GLN A 1 557 ? -87.462 -57.114 164.179 1.00 68.00 557 GLN A C 1
ATOM 4470 O O . GLN A 1 557 ? -88.204 -57.921 164.736 1.00 68.00 557 GLN A O 1
ATOM 4475 N N . ARG A 1 558 ? -86.435 -56.541 164.825 1.00 71.25 558 ARG A N 1
ATOM 4476 C CA . ARG A 1 558 ? -86.167 -56.805 166.251 1.00 71.25 558 ARG A CA 1
ATOM 4477 C C . ARG A 1 558 ? -87.322 -56.375 167.141 1.00 71.25 558 ARG A C 1
ATOM 4479 O O . ARG A 1 558 ? -87.763 -57.160 167.972 1.00 71.25 558 ARG A O 1
ATOM 4486 N N . VAL A 1 559 ? -87.846 -55.170 166.928 1.00 65.44 559 VAL A N 1
ATOM 4487 C CA . VAL A 1 559 ? -88.972 -54.642 167.699 1.00 65.44 559 VAL A CA 1
ATOM 4488 C C . VAL A 1 559 ? -90.240 -55.437 167.404 1.00 65.44 559 VAL A C 1
ATOM 4490 O O . VAL A 1 559 ? -90.965 -55.714 168.343 1.00 65.44 559 VAL A O 1
ATOM 4493 N N . SER A 1 560 ? -90.496 -55.888 166.169 1.00 69.38 560 SER A N 1
ATOM 4494 C CA . SER A 1 560 ? -91.618 -56.796 165.866 1.00 69.38 560 SER A CA 1
ATOM 4495 C C . SER A 1 560 ? -91.499 -58.119 166.611 1.00 69.38 560 SER A C 1
ATOM 4497 O O . SER A 1 560 ? -92.478 -58.555 167.208 1.00 69.38 560 SER A O 1
ATOM 4499 N N . ILE A 1 561 ? -90.309 -58.724 166.641 1.00 71.12 561 ILE A N 1
ATOM 4500 C CA . ILE A 1 561 ? -90.060 -59.975 167.370 1.00 71.12 561 ILE A CA 1
ATOM 4501 C C . ILE A 1 561 ? -90.232 -59.763 168.885 1.00 71.12 561 ILE A C 1
ATOM 4503 O O . ILE A 1 561 ? -90.834 -60.594 169.563 1.00 71.12 561 ILE A O 1
ATOM 4507 N N . GLU A 1 562 ? -89.776 -58.636 169.433 1.00 65.94 562 GLU A N 1
ATOM 4508 C CA . GLU A 1 562 ? -89.976 -58.293 170.847 1.00 65.94 562 GLU A CA 1
ATOM 4509 C C . GLU A 1 562 ? -91.446 -57.987 171.179 1.00 65.94 562 GLU A C 1
ATOM 4511 O O . GLU A 1 562 ? -91.942 -58.430 172.214 1.00 65.94 562 GLU A O 1
ATOM 4516 N N . LEU A 1 563 ? -92.185 -57.308 170.297 1.00 61.72 563 LEU A N 1
ATOM 4517 C CA . LEU A 1 563 ? -93.612 -57.002 170.475 1.00 61.72 563 LEU A CA 1
ATOM 4518 C C . LEU A 1 563 ? -94.483 -58.259 170.373 1.00 61.72 563 LEU A C 1
ATOM 4520 O O . LEU A 1 563 ? -95.492 -58.368 171.070 1.00 61.72 563 LEU A O 1
ATOM 4524 N N . GLU A 1 564 ? -94.091 -59.218 169.537 1.00 65.44 564 GLU A N 1
ATOM 4525 C CA . GLU A 1 564 ? -94.753 -60.514 169.395 1.00 65.44 564 GLU A CA 1
ATOM 4526 C C . GLU A 1 564 ? -94.467 -61.425 170.599 1.00 65.44 564 GLU A C 1
ATOM 4528 O O . GLU A 1 564 ? -95.385 -62.059 171.121 1.00 65.44 564 GLU A O 1
ATOM 4533 N N . ASN A 1 565 ? -93.251 -61.370 171.154 1.00 64.50 565 ASN A N 1
ATOM 4534 C CA . ASN A 1 565 ? -92.906 -62.040 172.411 1.00 64.50 565 ASN A CA 1
ATOM 4535 C C . ASN A 1 565 ? -93.631 -61.429 173.626 1.00 64.50 565 ASN A C 1
ATOM 4537 O O . ASN A 1 565 ? -94.148 -62.166 174.466 1.00 64.50 565 ASN A O 1
ATOM 4541 N N . VAL A 1 566 ? -93.758 -60.098 173.700 1.00 62.41 566 VAL A N 1
ATOM 4542 C CA . VAL A 1 566 ? -94.512 -59.412 174.768 1.00 62.41 566 VAL A CA 1
ATOM 4543 C C . VAL 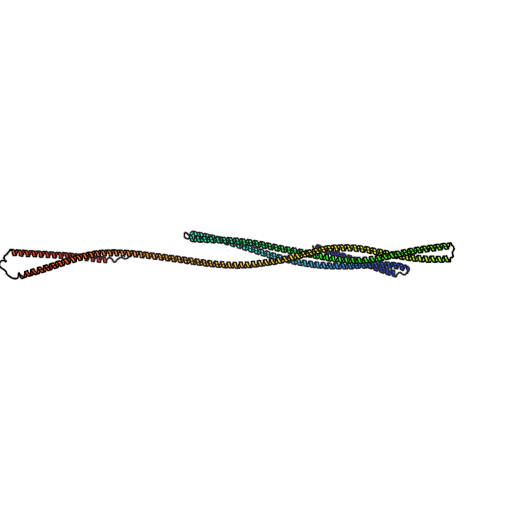A 1 566 ? -96.020 -59.650 174.632 1.00 62.41 566 VAL A C 1
ATOM 4545 O O . VAL A 1 566 ? -96.697 -59.850 175.641 1.00 62.41 566 VAL A O 1
ATOM 4548 N N . ARG A 1 567 ? -96.566 -59.717 173.408 1.00 56.47 567 ARG A N 1
ATOM 4549 C CA . ARG A 1 567 ? -97.971 -60.107 173.173 1.00 56.47 567 ARG A CA 1
ATOM 4550 C C . ARG A 1 567 ? -98.237 -61.571 173.525 1.00 56.47 567 ARG A C 1
ATOM 4552 O O . ARG A 1 567 ? -99.296 -61.856 174.078 1.00 56.47 567 ARG A O 1
ATOM 4559 N N . ALA A 1 568 ? -97.296 -62.481 173.269 1.00 55.88 568 ALA A N 1
ATOM 4560 C CA . ALA A 1 568 ? -97.414 -63.892 173.646 1.00 55.88 568 ALA A CA 1
ATOM 4561 C C . ALA A 1 568 ? -97.346 -64.112 175.174 1.00 55.88 568 ALA A C 1
ATOM 4563 O O . ALA A 1 568 ? -98.075 -64.951 175.712 1.00 55.88 568 ALA A O 1
ATOM 4564 N N . GLU A 1 569 ? -96.531 -63.330 175.889 1.00 56.06 569 GLU A N 1
ATOM 4565 C CA . GLU A 1 569 ? -96.460 -63.320 177.361 1.00 56.06 569 GLU A CA 1
ATOM 4566 C C . GLU A 1 569 ? -97.689 -62.655 178.011 1.00 56.06 569 GLU A C 1
ATOM 4568 O O . GLU A 1 569 ? -98.240 -63.178 178.988 1.00 56.06 569 GLU A O 1
ATOM 4573 N N . GLN A 1 570 ? -98.185 -61.548 177.443 1.00 54.19 570 GLN A N 1
ATOM 4574 C CA . GLN A 1 570 ? -99.395 -60.882 177.930 1.00 54.19 570 GLN A CA 1
ATOM 4575 C C . GLN A 1 570 ? -100.651 -61.731 177.690 1.00 54.19 570 GLN A C 1
ATOM 4577 O O . GLN A 1 570 ? -101.473 -61.841 178.591 1.00 54.19 570 GLN A O 1
ATOM 4582 N N . LEU A 1 571 ? -100.794 -62.441 176.562 1.00 50.28 571 LEU A N 1
ATOM 4583 C CA . LEU A 1 571 ? -101.962 -63.313 176.349 1.00 50.28 571 LEU A CA 1
ATOM 4584 C C . LEU A 1 571 ? -102.039 -64.471 177.364 1.00 50.28 571 LEU A C 1
ATOM 4586 O O . LEU A 1 571 ? -103.130 -64.820 177.814 1.00 50.28 571 LEU A O 1
ATOM 4590 N N . LYS A 1 572 ? -100.895 -65.033 177.784 1.00 53.09 572 LYS A N 1
ATOM 4591 C CA . LYS A 1 572 ? -100.841 -66.082 178.821 1.00 53.09 572 LYS A CA 1
ATOM 4592 C C . LYS A 1 572 ? -101.169 -65.566 180.222 1.00 53.09 572 LYS A C 1
ATOM 4594 O O . LYS A 1 572 ? -101.728 -66.309 181.030 1.00 53.09 572 LYS A O 1
ATOM 4599 N N . THR A 1 573 ? -100.834 -64.316 180.529 1.00 53.31 573 THR A N 1
ATOM 4600 C CA . THR A 1 573 ? -101.108 -63.721 181.844 1.00 53.31 573 THR A CA 1
ATOM 4601 C C . THR A 1 573 ? -102.534 -63.176 181.939 1.00 53.31 573 THR A C 1
ATOM 4603 O O . THR A 1 573 ? -103.198 -63.428 182.944 1.00 53.31 573 THR A O 1
ATOM 4606 N N . THR A 1 574 ? -103.097 -62.576 180.885 1.00 48.31 574 THR A N 1
ATOM 4607 C CA . THR A 1 574 ? -104.490 -62.081 180.905 1.00 48.31 574 THR A CA 1
ATOM 4608 C C . THR A 1 574 ? -105.540 -63.201 180.825 1.00 48.31 574 THR A C 1
ATOM 4610 O O . THR A 1 574 ? -106.653 -63.036 181.325 1.00 48.31 574 THR A O 1
ATOM 4613 N N . GLN A 1 575 ? -105.194 -64.383 180.301 1.00 46.62 575 GLN A N 1
ATOM 4614 C CA . GLN A 1 575 ? -106.057 -65.575 180.382 1.00 46.62 575 GLN A CA 1
ATOM 4615 C C . GLN A 1 575 ? -106.044 -66.218 181.789 1.00 46.62 575 GLN A C 1
ATOM 4617 O O . GLN A 1 575 ? -107.015 -66.860 182.199 1.00 46.62 575 GLN A O 1
ATOM 4622 N N . ARG A 1 576 ? -104.987 -65.969 182.582 1.00 46.56 576 ARG A N 1
ATOM 4623 C CA . ARG A 1 576 ? -104.953 -66.262 184.028 1.00 46.56 576 ARG A CA 1
ATOM 4624 C C . ARG A 1 576 ? -105.751 -65.250 184.855 1.00 46.56 576 ARG A C 1
ATOM 4626 O O . ARG A 1 576 ? -106.343 -65.646 185.852 1.00 46.56 576 ARG A O 1
ATOM 4633 N N . VAL A 1 577 ? -105.855 -63.997 184.403 1.00 48.72 577 VAL A N 1
ATOM 4634 C CA . VAL A 1 577 ? -106.720 -62.977 185.033 1.00 48.72 577 VAL A CA 1
ATOM 4635 C C . VAL A 1 577 ? -108.208 -63.346 184.949 1.00 48.72 577 VAL A C 1
ATOM 4637 O O . VAL A 1 577 ? -108.968 -63.032 185.856 1.00 48.72 577 VAL A O 1
ATOM 4640 N N . THR A 1 578 ? -108.658 -64.060 183.919 1.00 44.41 578 THR A N 1
ATOM 4641 C CA . THR A 1 578 ? -110.103 -64.274 183.695 1.00 44.41 578 THR A CA 1
ATOM 4642 C C . THR A 1 578 ? -110.671 -65.555 184.309 1.00 44.41 578 THR A C 1
ATOM 4644 O O . THR A 1 578 ? -111.879 -65.636 184.510 1.00 44.41 578 THR A O 1
ATOM 4647 N N . SER A 1 579 ? -109.830 -66.526 184.678 1.00 40.16 579 SER A N 1
ATOM 4648 C CA . SER A 1 579 ? -110.296 -67.812 185.233 1.00 40.16 579 SER A CA 1
ATOM 4649 C C . SER A 1 579 ? -110.215 -67.899 186.763 1.00 40.16 579 SER A C 1
ATOM 4651 O O . SER A 1 579 ? -110.891 -68.731 187.356 1.00 40.16 579 SER A O 1
ATOM 4653 N N . GLN A 1 580 ? -109.425 -67.036 187.415 1.00 41.69 580 GLN A N 1
ATOM 4654 C CA . GLN A 1 580 ? -109.296 -67.005 188.881 1.00 41.69 580 GLN A CA 1
ATOM 4655 C C . GLN A 1 580 ? -110.178 -65.949 189.563 1.00 41.69 580 GLN A C 1
ATOM 4657 O O . GLN A 1 580 ? -110.314 -65.971 190.778 1.00 41.69 580 GLN A O 1
ATOM 4662 N N . VAL A 1 581 ? -110.817 -65.058 188.797 1.00 48.16 581 VAL A N 1
ATOM 4663 C CA . VAL A 1 581 ? -111.765 -64.059 189.330 1.00 48.16 581 VAL A CA 1
ATOM 4664 C C . VAL A 1 581 ? -113.216 -64.568 189.306 1.00 48.16 581 VAL A C 1
ATOM 4666 O O . VAL A 1 581 ? -114.079 -63.995 189.959 1.00 48.16 581 VAL A O 1
ATOM 4669 N N . LEU A 1 582 ? -113.504 -65.671 188.601 1.00 41.38 582 LEU A N 1
ATOM 4670 C CA . LEU A 1 582 ? -114.876 -66.164 188.409 1.00 41.38 582 LEU A CA 1
ATOM 4671 C C . LEU A 1 582 ? -115.248 -67.428 189.200 1.00 41.38 582 LEU A C 1
ATOM 4673 O O . LEU A 1 582 ? -116.360 -67.912 189.028 1.00 41.38 582 LEU A O 1
ATOM 4677 N N . ASN A 1 583 ? -114.395 -67.925 190.102 1.00 39.06 583 ASN A N 1
ATOM 4678 C CA . ASN A 1 583 ? -114.770 -68.990 191.038 1.00 39.06 583 ASN A CA 1
ATOM 4679 C C . ASN A 1 583 ? -114.268 -68.697 192.459 1.00 39.06 583 ASN A C 1
ATOM 4681 O O . ASN A 1 583 ? -113.073 -68.820 192.710 1.00 39.06 583 ASN A O 1
ATOM 4685 N N . SER A 1 584 ? -115.231 -68.410 193.350 1.00 38.00 584 SER A N 1
ATOM 4686 C CA . SER A 1 584 ? -115.308 -68.812 194.776 1.00 38.00 584 SER A CA 1
ATOM 4687 C C . SER A 1 584 ? -114.157 -68.398 195.713 1.00 38.00 584 SER A C 1
ATOM 4689 O O . SER A 1 584 ? -113.013 -68.757 195.485 1.00 38.00 584 SER A O 1
ATOM 4691 N N . ASP A 1 585 ? -114.340 -67.744 196.855 1.00 33.78 585 ASP A N 1
ATOM 4692 C CA . ASP A 1 585 ? -115.526 -67.426 197.642 1.00 33.78 585 ASP A CA 1
ATOM 4693 C C . ASP A 1 585 ? -115.219 -66.186 198.484 1.00 33.78 585 ASP A C 1
ATOM 4695 O O . ASP A 1 585 ? -114.123 -66.018 199.021 1.00 33.78 585 ASP A O 1
ATOM 4699 N N . LEU A 1 586 ? -116.232 -65.338 198.626 1.00 49.84 586 LEU A N 1
ATOM 4700 C CA . LEU A 1 586 ? -116.284 -64.307 199.650 1.00 49.84 586 LEU A CA 1
ATOM 4701 C C . LEU A 1 586 ? -116.292 -64.961 201.035 1.00 49.84 586 LEU A C 1
ATOM 4703 O O . LEU A 1 586 ? -117.182 -65.755 201.346 1.00 49.84 586 LEU A O 1
ATOM 4707 N N . SER A 1 587 ? -115.381 -64.523 201.903 1.00 43.94 587 SER A N 1
ATOM 4708 C CA . SER A 1 587 ? -115.613 -64.556 203.344 1.00 43.94 587 SER A CA 1
ATOM 4709 C C . SER A 1 587 ? -115.578 -63.133 203.909 1.00 43.94 587 SER A C 1
ATOM 4711 O O . SER A 1 587 ? -114.963 -62.219 203.366 1.00 43.94 587 SER A O 1
ATOM 4713 N N . ARG A 1 588 ? -116.358 -62.941 204.964 1.00 47.62 588 ARG A N 1
ATOM 4714 C CA . ARG A 1 588 ? -117.015 -61.702 205.401 1.00 47.62 588 ARG A CA 1
ATOM 4715 C C . ARG A 1 588 ? -116.092 -60.641 206.034 1.00 47.62 588 ARG A C 1
ATOM 4717 O O . ARG A 1 588 ? -116.603 -59.661 206.558 1.00 47.62 588 ARG A O 1
ATOM 4724 N N . GLU A 1 589 ? -114.771 -60.805 205.982 1.00 44.09 589 GLU A N 1
ATOM 4725 C CA . GLU A 1 589 ? -113.808 -59.979 206.738 1.00 44.09 589 GLU A CA 1
ATOM 4726 C C . GLU A 1 589 ? -113.073 -58.900 205.925 1.00 44.09 589 GLU A C 1
ATOM 4728 O O . GLU A 1 589 ? -112.485 -57.994 206.506 1.00 44.09 589 GLU A O 1
ATOM 4733 N N . GLU A 1 590 ? -113.139 -58.909 204.594 1.00 48.75 590 GLU A N 1
ATOM 4734 C CA . GLU A 1 590 ? -112.321 -57.992 203.772 1.00 48.75 590 GLU A CA 1
ATOM 4735 C C . GLU A 1 590 ? -113.074 -56.747 203.271 1.00 48.75 590 GLU A C 1
ATOM 4737 O O . GLU A 1 590 ? -112.514 -55.906 202.567 1.00 48.75 590 GLU A O 1
ATOM 4742 N N . ALA A 1 591 ? -114.334 -56.585 203.687 1.00 48.31 591 ALA A N 1
ATOM 4743 C CA . ALA A 1 591 ? -115.198 -55.465 203.311 1.00 48.31 591 ALA A CA 1
ATOM 4744 C C . ALA A 1 591 ? -115.006 -54.187 204.160 1.00 48.31 591 ALA A C 1
ATOM 4746 O O . ALA A 1 591 ? -115.671 -53.187 203.897 1.00 48.31 591 ALA A O 1
ATOM 4747 N N . GLU A 1 592 ? -114.104 -54.179 205.150 1.00 50.78 592 GLU A N 1
ATOM 4748 C CA . GLU A 1 592 ? -113.966 -53.052 206.097 1.00 50.78 592 GLU A CA 1
ATOM 4749 C C . GLU A 1 592 ? -112.562 -52.416 206.158 1.00 50.78 592 GLU A C 1
ATOM 4751 O O . GLU A 1 592 ? -112.323 -51.515 206.963 1.00 50.78 592 GLU A O 1
ATOM 4756 N N . SER A 1 593 ? -111.629 -52.793 205.273 1.00 51.88 593 SER A N 1
ATOM 4757 C CA . SER A 1 593 ? -110.298 -52.165 205.240 1.00 51.88 593 SER A CA 1
ATOM 4758 C C . SER A 1 593 ? -110.319 -50.811 204.515 1.00 51.88 593 SER A C 1
ATOM 4760 O O . SER A 1 593 ? -110.325 -50.718 203.283 1.00 51.88 593 SER A O 1
ATOM 4762 N N . THR A 1 594 ? -110.313 -49.734 205.299 1.00 63.56 594 THR A N 1
ATOM 4763 C CA . THR A 1 594 ? -110.294 -48.330 204.851 1.00 63.56 594 THR A CA 1
ATOM 4764 C C . THR A 1 594 ? -109.058 -47.955 204.021 1.00 63.56 594 THR A C 1
ATOM 4766 O O . THR A 1 594 ? -109.135 -47.036 203.199 1.00 63.56 594 THR A O 1
ATOM 4769 N N . ASP A 1 595 ? -107.950 -48.685 204.159 1.00 56.66 595 ASP A N 1
ATOM 4770 C CA . ASP A 1 595 ? -106.707 -48.446 203.413 1.00 56.66 595 ASP A CA 1
ATOM 4771 C C . ASP A 1 595 ? -106.774 -48.950 201.962 1.00 56.66 595 ASP A C 1
ATOM 4773 O O . ASP A 1 595 ? -106.246 -48.308 201.048 1.00 56.66 595 ASP A O 1
ATOM 4777 N N . ASN A 1 596 ? -107.515 -50.033 201.707 1.00 60.06 596 ASN A N 1
ATOM 4778 C CA . ASN A 1 596 ? -107.696 -50.566 200.354 1.00 60.06 596 ASN A CA 1
ATOM 4779 C C . ASN A 1 596 ? -108.588 -49.665 199.488 1.00 60.06 596 ASN A C 1
ATOM 4781 O O . ASN A 1 596 ? -108.287 -49.437 198.315 1.00 60.06 596 ASN A O 1
ATOM 4785 N N . MET A 1 597 ? -109.636 -49.071 200.067 1.00 66.38 597 MET A N 1
ATOM 4786 C CA . MET A 1 597 ? -110.475 -48.105 199.349 1.00 66.38 597 MET A CA 1
ATOM 4787 C C . MET A 1 597 ? -109.716 -46.816 198.999 1.00 66.38 597 MET A C 1
ATOM 4789 O O . MET A 1 597 ? -109.896 -46.278 197.907 1.00 66.38 597 MET A O 1
ATOM 4793 N N . ARG A 1 598 ? -108.822 -46.332 199.873 1.00 67.00 598 ARG A N 1
ATOM 4794 C CA . ARG A 1 598 ? -108.000 -45.142 199.584 1.00 67.00 598 ARG A CA 1
ATOM 4795 C C . ARG A 1 598 ? -106.997 -45.384 198.459 1.00 67.00 598 ARG A C 1
ATOM 4797 O O . ARG A 1 598 ? -106.885 -44.541 197.570 1.00 67.00 598 ARG A O 1
ATOM 4804 N N . ASN A 1 599 ? -106.326 -46.534 198.450 1.00 72.00 599 ASN A N 1
ATOM 4805 C CA . ASN A 1 599 ? -105.373 -46.877 197.390 1.00 72.00 599 ASN A CA 1
ATOM 4806 C C . ASN A 1 599 ? -106.049 -47.035 196.021 1.00 72.00 599 ASN A C 1
ATOM 4808 O O . ASN A 1 599 ? -105.507 -46.578 195.012 1.00 72.00 599 ASN A O 1
ATOM 4812 N N . LEU A 1 600 ? -107.258 -47.604 195.983 1.00 67.44 600 LEU A N 1
ATOM 4813 C CA . LEU A 1 600 ? -108.022 -47.742 194.743 1.00 67.44 600 LEU A CA 1
ATOM 4814 C C . LEU A 1 600 ? -108.441 -46.374 194.170 1.00 67.44 600 LEU A C 1
ATOM 4816 O O . LEU A 1 600 ? -108.330 -46.147 192.966 1.00 67.44 600 LEU A O 1
ATOM 4820 N N . ILE A 1 601 ? -108.855 -45.437 195.031 1.00 75.25 601 ILE A N 1
ATOM 4821 C CA . ILE A 1 601 ? -109.253 -44.081 194.621 1.00 75.25 601 ILE A CA 1
ATOM 4822 C C . ILE A 1 601 ? -108.053 -43.276 194.093 1.00 75.25 601 ILE A C 1
ATOM 4824 O O . ILE A 1 601 ? -108.179 -42.612 193.065 1.00 75.25 601 ILE A O 1
ATOM 4828 N N . VAL A 1 602 ? -106.883 -43.358 194.742 1.00 73.75 602 VAL A N 1
ATOM 4829 C CA . VAL A 1 602 ? -105.658 -42.656 194.299 1.00 73.75 602 VAL A CA 1
ATOM 4830 C C . VAL A 1 602 ? -105.119 -43.223 192.980 1.00 73.75 602 VAL A C 1
ATOM 4832 O O . VAL A 1 602 ? -104.644 -42.476 192.124 1.00 73.75 602 VAL A O 1
ATOM 4835 N N . SER A 1 603 ? -105.224 -44.538 192.776 1.00 70.75 603 SER A N 1
ATOM 4836 C CA . SER A 1 603 ? -104.832 -45.172 191.514 1.00 70.75 603 SER A CA 1
ATOM 4837 C C . SER A 1 603 ? -105.724 -44.732 190.348 1.00 70.75 603 SER A C 1
ATOM 4839 O O . SER A 1 603 ? -105.213 -44.439 189.263 1.00 70.75 603 SER A O 1
ATOM 4841 N N . LEU A 1 604 ? -107.039 -44.619 190.572 1.00 72.88 604 LEU A N 1
ATOM 4842 C CA . LEU A 1 604 ? -107.975 -44.177 189.536 1.00 72.88 604 LEU A CA 1
ATOM 4843 C C . LEU A 1 604 ? -107.776 -42.704 189.147 1.00 72.88 604 LEU A C 1
ATOM 4845 O O . LEU A 1 604 ? -107.850 -42.376 187.963 1.00 72.88 604 LEU A O 1
ATOM 4849 N N . SER A 1 605 ? -107.491 -41.818 190.106 1.00 69.94 605 SER A N 1
ATOM 4850 C CA . SER A 1 605 ? -107.271 -40.394 189.819 1.00 69.94 605 SER A CA 1
ATOM 4851 C C . SER A 1 605 ? -105.969 -40.139 189.049 1.00 69.94 605 SER A C 1
ATOM 4853 O O . SER A 1 605 ? -105.979 -39.367 188.090 1.00 69.94 605 SER A O 1
ATOM 4855 N N . GLN A 1 606 ? -104.881 -40.856 189.362 1.00 71.94 606 GLN A N 1
ATOM 4856 C CA . GLN A 1 606 ? -103.624 -40.770 188.597 1.00 71.94 606 GLN A CA 1
ATOM 4857 C C . GLN A 1 606 ? -103.752 -41.290 187.157 1.00 71.94 606 GLN A C 1
ATOM 4859 O O . GLN A 1 606 ? -103.085 -40.787 186.249 1.00 71.94 606 GLN A O 1
ATOM 4864 N N . ALA A 1 607 ? -104.591 -42.302 186.924 1.00 70.31 607 ALA A N 1
ATOM 4865 C CA . ALA A 1 607 ? -104.849 -42.804 185.576 1.00 70.31 607 ALA A CA 1
ATOM 4866 C C . ALA A 1 607 ? -105.632 -41.785 184.725 1.00 70.31 607 ALA A C 1
ATOM 4868 O O . ALA A 1 607 ? -105.335 -41.607 183.541 1.00 70.31 607 ALA A O 1
ATOM 4869 N N . LEU A 1 608 ? -106.583 -41.075 185.340 1.00 75.31 608 LEU A N 1
ATOM 4870 C CA . LEU A 1 608 ? -107.386 -40.035 184.690 1.00 75.31 608 LEU A CA 1
ATOM 4871 C C . LEU A 1 608 ? -106.553 -38.805 184.295 1.00 75.31 608 LEU A C 1
ATOM 4873 O O . LEU A 1 608 ? -106.653 -38.343 183.159 1.00 75.31 608 LEU A O 1
ATOM 4877 N N . GLU A 1 609 ? -105.666 -38.333 185.172 1.00 79.19 609 GLU A N 1
ATOM 4878 C CA . GLU A 1 609 ? -104.787 -37.181 184.906 1.00 79.19 609 GLU A CA 1
ATOM 4879 C C . GLU A 1 609 ? -103.832 -37.421 183.717 1.00 79.19 609 GLU A C 1
ATOM 4881 O O . GLU A 1 609 ? -103.654 -36.564 182.843 1.00 79.19 609 GLU A O 1
ATOM 4886 N N . ARG A 1 610 ? -103.255 -38.629 183.625 1.00 74.50 610 ARG A N 1
ATOM 4887 C CA . ARG A 1 610 ? -102.391 -39.018 182.495 1.00 74.50 610 ARG A CA 1
ATOM 4888 C C . ARG A 1 610 ? -103.160 -39.094 181.178 1.00 74.50 610 ARG A C 1
ATOM 4890 O O . ARG A 1 610 ? -102.621 -38.715 180.138 1.00 74.50 610 ARG A O 1
ATOM 4897 N N . SER A 1 611 ? -104.411 -39.552 181.222 1.00 72.44 611 SER A N 1
ATOM 4898 C CA . SER A 1 611 ? -105.268 -39.626 180.037 1.00 72.44 611 SER A CA 1
ATOM 4899 C C . SER A 1 611 ? -105.651 -38.241 179.509 1.00 72.44 611 SER A C 1
ATOM 4901 O O . SER A 1 611 ? -105.721 -38.061 178.291 1.00 72.44 611 SER A O 1
ATOM 4903 N N . GLU A 1 612 ? -105.896 -37.257 180.379 1.00 77.94 612 GLU A N 1
ATOM 4904 C CA . GLU A 1 612 ? -106.202 -35.891 179.933 1.00 77.94 612 GLU A CA 1
ATOM 4905 C C . GLU A 1 612 ? -104.972 -35.167 179.376 1.00 77.94 612 GLU A C 1
ATOM 4907 O O . GLU A 1 612 ? -105.078 -34.493 178.349 1.00 77.94 612 GLU A O 1
ATOM 4912 N N . SER A 1 613 ? -103.793 -35.381 179.966 1.00 75.19 613 SER A N 1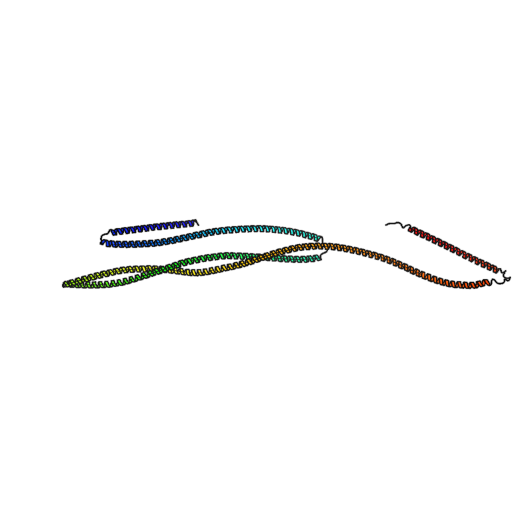
ATOM 4913 C CA . SER A 1 613 ? -102.542 -34.778 179.482 1.00 75.19 613 SER A CA 1
ATOM 4914 C C . SER A 1 613 ? -102.186 -35.243 178.061 1.00 75.19 613 SER A C 1
ATOM 4916 O O . SER A 1 613 ? -101.862 -34.430 177.197 1.00 75.19 613 SER A O 1
ATOM 4918 N N . GLN A 1 614 ? -102.344 -36.538 177.762 1.00 73.06 614 GLN A N 1
ATOM 4919 C CA . GLN A 1 614 ? -102.108 -37.074 176.412 1.00 73.06 614 GLN A CA 1
ATOM 4920 C C . GLN A 1 614 ? -103.093 -36.529 175.369 1.00 73.06 614 GLN A C 1
ATOM 4922 O O . GLN A 1 614 ? -102.737 -36.325 174.205 1.00 73.06 614 GLN A O 1
ATOM 4927 N N . ARG A 1 615 ? -104.340 -36.270 175.777 1.00 75.31 615 ARG A N 1
ATOM 4928 C CA . ARG A 1 615 ? -105.358 -35.692 174.896 1.00 75.31 615 ARG A CA 1
ATOM 4929 C C . ARG A 1 615 ? -105.050 -34.230 174.556 1.00 75.31 615 ARG A C 1
ATOM 4931 O O . ARG A 1 615 ? -105.296 -33.824 173.420 1.00 75.31 615 ARG A O 1
ATOM 4938 N N . ALA A 1 616 ? -104.495 -33.459 175.491 1.00 75.19 616 ALA A N 1
ATOM 4939 C CA . ALA A 1 616 ? -104.084 -32.076 175.245 1.00 75.19 616 ALA A CA 1
ATOM 4940 C C . ALA A 1 616 ? -102.935 -31.983 174.217 1.00 75.19 616 ALA A C 1
ATOM 4942 O O . ALA A 1 616 ? -103.045 -31.226 173.249 1.00 75.19 616 ALA A O 1
ATOM 4943 N N . ASP A 1 617 ? -101.900 -32.821 174.344 1.00 76.31 617 ASP A N 1
ATOM 4944 C CA . ASP A 1 617 ? -100.754 -32.852 173.415 1.00 76.31 617 ASP A CA 1
ATOM 4945 C C . ASP A 1 617 ? -101.155 -33.207 171.972 1.00 76.31 617 ASP A C 1
ATOM 4947 O O . ASP A 1 617 ? -100.621 -32.660 170.999 1.00 76.31 617 ASP A O 1
ATOM 4951 N N . ALA A 1 618 ? -102.127 -34.111 171.808 1.00 73.88 618 ALA A N 1
ATOM 4952 C CA . ALA A 1 618 ? -102.636 -34.496 170.493 1.00 73.88 618 ALA A CA 1
ATOM 4953 C C . ALA A 1 618 ? -103.366 -33.337 169.786 1.00 73.88 618 ALA A C 1
ATOM 4955 O O . ALA A 1 618 ? -103.210 -33.143 168.576 1.00 73.88 618 ALA A O 1
ATOM 4956 N N . ILE A 1 619 ? -104.130 -32.538 170.538 1.00 77.25 619 ILE A N 1
ATOM 4957 C CA . ILE A 1 619 ? -104.843 -31.371 170.000 1.00 77.25 619 ILE A CA 1
ATOM 4958 C C . ILE A 1 619 ? -103.850 -30.274 169.585 1.00 77.25 619 ILE A C 1
ATOM 4960 O O . ILE A 1 619 ? -104.025 -29.645 168.538 1.00 77.25 619 ILE A O 1
ATOM 4964 N N . GLU A 1 620 ? -102.773 -30.073 170.348 1.00 81.25 620 GLU A N 1
ATOM 4965 C CA . GLU A 1 620 ? -101.775 -29.047 170.040 1.00 81.25 620 GLU A CA 1
ATOM 4966 C C . GLU A 1 620 ? -100.951 -29.376 168.778 1.00 81.25 620 GLU A C 1
ATOM 4968 O O . GLU A 1 620 ? -100.674 -28.486 167.965 1.00 81.25 620 GLU A O 1
ATOM 4973 N N . ARG A 1 621 ? -100.630 -30.660 168.541 1.00 79.50 621 ARG A N 1
ATOM 4974 C CA . ARG A 1 621 ? -100.001 -31.120 167.283 1.00 79.50 621 ARG A CA 1
ATOM 4975 C C . ARG A 1 621 ? -100.859 -30.805 166.057 1.00 79.50 621 ARG A C 1
ATOM 4977 O O . ARG A 1 621 ? -100.358 -30.211 165.100 1.00 79.50 621 ARG A O 1
ATOM 4984 N N . LEU A 1 622 ? -102.154 -31.120 166.115 1.00 77.81 622 LEU A N 1
ATOM 4985 C CA . LEU A 1 622 ? -103.093 -30.879 165.014 1.00 77.81 622 LEU A CA 1
ATOM 4986 C C . LEU A 1 622 ? -103.203 -29.393 164.638 1.00 77.81 622 LEU A C 1
ATOM 4988 O O . LEU A 1 622 ? -103.331 -29.050 163.459 1.00 77.81 622 LEU A O 1
ATOM 4992 N N . LEU A 1 623 ? -103.127 -28.490 165.619 1.00 79.06 623 LEU A N 1
ATOM 4993 C CA . LEU A 1 623 ? -103.158 -27.049 165.357 1.00 79.06 623 LEU A CA 1
ATOM 4994 C C . LEU A 1 623 ? -101.885 -26.549 164.659 1.00 79.06 623 LEU A C 1
ATOM 4996 O O . LEU A 1 623 ? -101.980 -25.717 163.751 1.00 79.06 623 LEU A O 1
ATOM 5000 N N . ARG A 1 624 ? -100.702 -27.071 165.018 1.00 81.69 624 ARG A N 1
ATOM 5001 C CA . ARG A 1 624 ? -99.438 -26.706 164.347 1.00 81.69 624 ARG A CA 1
ATOM 5002 C C . ARG A 1 624 ? -99.412 -27.170 162.890 1.00 81.69 624 ARG A C 1
ATOM 5004 O O . ARG A 1 624 ? -99.014 -26.401 162.016 1.00 81.69 624 ARG A O 1
ATOM 5011 N N . GLU A 1 625 ? -99.893 -28.379 162.614 1.00 81.62 625 GLU A N 1
ATOM 5012 C CA . GLU A 1 625 ? -99.953 -28.936 161.255 1.00 81.62 625 GLU A CA 1
ATOM 5013 C C . GLU A 1 625 ? -100.920 -28.165 160.348 1.00 81.62 625 GLU A C 1
ATOM 5015 O O . GLU A 1 625 ? -100.590 -27.847 159.199 1.00 81.62 625 GLU A O 1
ATOM 5020 N N . ARG A 1 626 ? -102.091 -27.775 160.876 1.00 81.88 626 ARG A N 1
ATOM 5021 C CA . ARG A 1 626 ? -103.042 -26.930 160.135 1.00 81.88 626 ARG A CA 1
ATOM 5022 C C . ARG A 1 626 ? -102.456 -25.563 159.792 1.00 81.88 626 ARG A C 1
ATOM 5024 O O . ARG A 1 626 ? -102.673 -25.077 158.682 1.00 81.88 626 ARG A O 1
ATOM 5031 N N . LYS A 1 627 ? -101.679 -24.962 160.699 1.00 84.44 627 LYS A N 1
ATOM 5032 C CA . LYS A 1 627 ? -101.005 -23.681 160.447 1.00 84.44 627 LYS A CA 1
ATOM 5033 C C . LYS A 1 627 ? -99.936 -23.802 159.351 1.00 84.44 627 LYS A C 1
ATOM 5035 O O . LYS A 1 627 ? -99.934 -23.002 158.420 1.00 84.44 627 LYS A O 1
ATOM 5040 N N . ALA A 1 628 ? -99.104 -24.845 159.394 1.00 77.62 628 ALA A N 1
ATOM 5041 C CA . ALA A 1 628 ? -98.074 -25.093 158.378 1.00 77.62 628 ALA A CA 1
ATOM 5042 C C . ALA A 1 628 ? -98.655 -25.369 156.973 1.00 77.62 628 ALA A C 1
ATOM 5044 O O . ALA A 1 628 ? -98.108 -24.919 155.960 1.00 77.62 628 ALA A O 1
ATOM 5045 N N . SER A 1 629 ? -99.793 -26.067 156.901 1.00 78.69 629 SER A N 1
ATOM 5046 C CA . SER A 1 629 ? -100.490 -26.314 155.630 1.00 78.69 629 SER A CA 1
ATOM 5047 C C . SER A 1 629 ? -101.076 -25.034 155.023 1.00 78.69 629 SER A C 1
ATOM 5049 O O . SER A 1 629 ? -100.978 -24.827 153.812 1.00 78.69 629 SER A O 1
ATOM 5051 N N . ALA A 1 630 ? -101.628 -24.138 155.848 1.00 80.94 630 ALA A N 1
ATOM 5052 C CA . ALA A 1 630 ? -102.149 -22.851 155.383 1.00 80.94 630 ALA A CA 1
ATOM 5053 C C . ALA A 1 630 ? -101.044 -21.946 154.799 1.00 80.94 630 ALA A C 1
ATOM 5055 O O . ALA A 1 630 ? -101.234 -21.342 153.740 1.00 80.94 630 ALA A O 1
ATOM 5056 N N . ASP A 1 631 ? -99.865 -21.907 155.429 1.00 80.94 631 ASP A N 1
ATOM 5057 C CA . ASP A 1 631 ? -98.719 -21.127 154.939 1.00 80.94 631 ASP A CA 1
ATOM 5058 C C . ASP A 1 631 ? -98.170 -21.661 153.604 1.00 80.94 631 ASP A C 1
ATOM 5060 O O . ASP A 1 631 ? -97.784 -20.886 152.722 1.00 80.94 631 ASP A O 1
ATOM 5064 N N . SER A 1 632 ? -98.190 -22.984 153.414 1.00 79.75 632 SER A N 1
ATOM 5065 C CA . SER A 1 632 ? -97.755 -23.628 152.167 1.00 79.75 632 SER A CA 1
ATOM 5066 C C . SER A 1 632 ? -98.671 -23.274 150.990 1.00 79.75 632 SER A C 1
ATOM 5068 O O . SER A 1 632 ? -98.190 -22.935 149.905 1.00 79.75 632 SER A O 1
ATOM 5070 N N . LEU A 1 633 ? -99.989 -23.257 151.214 1.00 81.19 633 LEU A N 1
ATOM 5071 C CA . LEU A 1 633 ? -100.970 -22.854 150.201 1.00 81.19 633 LEU A CA 1
ATOM 5072 C C . LEU A 1 633 ? -100.848 -21.372 149.828 1.00 81.19 633 LEU A C 1
ATOM 5074 O O . LEU A 1 633 ? -100.954 -21.017 148.652 1.00 81.19 633 LEU A O 1
ATOM 5078 N N . ARG A 1 634 ? -100.556 -20.500 150.799 1.00 82.25 634 ARG A N 1
ATOM 5079 C CA . ARG A 1 634 ? -100.353 -19.069 150.542 1.00 82.25 634 ARG A CA 1
ATOM 5080 C C . ARG A 1 634 ? -99.124 -18.804 149.660 1.00 82.25 634 ARG A C 1
ATOM 5082 O O . ARG A 1 634 ? -99.215 -18.023 148.713 1.00 82.25 634 ARG A O 1
ATOM 5089 N N . ARG A 1 635 ? -98.003 -19.497 149.907 1.00 81.12 635 ARG A N 1
ATOM 5090 C CA . ARG A 1 635 ? -96.780 -19.406 149.077 1.00 81.12 635 ARG A CA 1
ATOM 5091 C C . ARG A 1 635 ? -96.996 -19.892 147.642 1.00 81.12 635 ARG A C 1
ATOM 5093 O O . ARG A 1 635 ? -96.443 -19.314 146.702 1.00 81.12 635 ARG A O 1
ATOM 5100 N N . LEU A 1 636 ? -97.814 -20.931 147.466 1.00 81.25 636 LEU A N 1
ATOM 5101 C CA . LEU A 1 636 ? -98.182 -21.429 146.143 1.00 81.25 636 LEU A CA 1
ATOM 5102 C C . LEU A 1 636 ? -99.022 -20.394 145.378 1.00 81.25 636 LEU A C 1
ATOM 5104 O O . LEU A 1 636 ? -98.721 -20.103 144.221 1.00 81.25 636 LEU A O 1
ATOM 5108 N N . GLY A 1 637 ? -100.001 -19.767 146.039 1.00 81.31 637 GLY A N 1
ATOM 5109 C CA . GLY A 1 637 ? -100.802 -18.687 145.451 1.00 81.31 637 GLY A CA 1
ATOM 5110 C C . GLY A 1 637 ? -99.963 -17.486 144.996 1.00 81.31 637 GLY A C 1
ATOM 5111 O O . GLY A 1 637 ? -100.176 -16.955 143.906 1.00 81.31 637 GLY A O 1
ATOM 5112 N N . GLU A 1 638 ? -98.956 -17.091 145.780 1.00 81.88 638 GLU A N 1
ATOM 5113 C CA . GLU A 1 638 ? -98.018 -16.023 145.402 1.00 81.88 638 GLU A CA 1
ATOM 5114 C C . GLU A 1 638 ? -97.123 -16.408 144.210 1.00 81.88 638 GLU A C 1
ATOM 5116 O O . GLU A 1 638 ? -96.888 -15.574 143.333 1.00 81.88 638 GLU A O 1
ATOM 5121 N N . SER A 1 639 ? -96.664 -17.663 144.129 1.00 76.31 639 SER A N 1
ATOM 5122 C CA . SER A 1 639 ? -95.845 -18.148 143.003 1.00 76.31 639 SER A CA 1
ATOM 5123 C C . SER A 1 639 ? -96.629 -18.195 141.693 1.00 76.31 639 SER A C 1
ATOM 5125 O O . SER A 1 639 ? -96.128 -17.751 140.661 1.00 76.31 639 SER A O 1
ATOM 5127 N N . VAL A 1 640 ? -97.882 -18.654 141.737 1.00 78.00 640 VAL A N 1
ATOM 5128 C CA . VAL A 1 640 ? -98.769 -18.664 140.566 1.00 78.00 640 VAL A CA 1
ATOM 5129 C C . VAL A 1 640 ? -99.074 -17.235 140.115 1.00 78.00 640 VAL A C 1
ATOM 5131 O O . VAL A 1 640 ? -98.997 -16.933 138.925 1.00 78.00 640 VAL A O 1
ATOM 5134 N N . LYS A 1 641 ? -99.325 -16.315 141.055 1.00 81.25 641 LYS A N 1
ATOM 5135 C CA . LYS A 1 641 ? -99.544 -14.899 140.732 1.00 81.25 641 LYS A CA 1
ATOM 5136 C C . LYS A 1 641 ? -98.327 -14.277 140.035 1.00 81.25 641 LYS A C 1
ATOM 5138 O O . LYS A 1 641 ? -98.501 -13.607 139.022 1.00 81.25 641 LYS A O 1
ATOM 5143 N N . ARG A 1 642 ? -97.103 -14.549 140.512 1.00 77.50 642 ARG A N 1
ATOM 5144 C CA . ARG A 1 642 ? -95.859 -14.098 139.853 1.00 77.50 642 ARG A CA 1
ATOM 5145 C C . ARG A 1 642 ? -95.703 -14.682 138.451 1.00 77.50 642 ARG A C 1
ATOM 5147 O O . ARG A 1 642 ? -95.353 -13.939 137.542 1.00 77.50 642 ARG A O 1
ATOM 5154 N N . PHE A 1 643 ? -96.003 -15.968 138.275 1.00 77.12 643 PHE A N 1
ATOM 5155 C CA . PHE A 1 643 ? -95.886 -16.654 136.987 1.00 77.12 643 PHE A CA 1
ATOM 5156 C C . PHE A 1 643 ? -96.777 -16.017 135.909 1.00 77.12 643 PHE A C 1
ATOM 5158 O O . PHE A 1 643 ? -96.317 -15.725 134.802 1.00 77.12 643 PHE A O 1
ATOM 5165 N N . TYR A 1 644 ? -98.028 -15.706 136.253 1.00 73.12 644 TYR A N 1
ATOM 5166 C CA . TYR A 1 644 ? -98.935 -15.025 135.327 1.00 73.12 644 TYR A CA 1
ATOM 5167 C C . TYR A 1 644 ? -98.591 -13.543 135.121 1.00 73.12 644 TYR A C 1
ATOM 5169 O O . TYR A 1 644 ? -98.761 -13.035 134.015 1.00 73.12 644 TYR A O 1
ATOM 5177 N N . SER A 1 645 ? -98.020 -12.860 136.119 1.00 69.94 645 SER A N 1
ATOM 5178 C CA . SER A 1 645 ? -97.490 -11.502 135.926 1.00 69.94 645 SER A CA 1
ATOM 5179 C C . SER A 1 645 ? -96.303 -11.461 134.955 1.00 69.94 645 SER A C 1
ATOM 5181 O O . SER A 1 645 ? -96.197 -10.516 134.180 1.00 69.94 645 SER A O 1
ATOM 5183 N N . THR A 1 646 ? -95.440 -12.483 134.936 1.00 66.69 646 THR A N 1
ATOM 5184 C CA . THR A 1 646 ? -94.321 -12.570 133.979 1.00 66.69 646 THR A CA 1
ATOM 5185 C C . THR A 1 646 ? -94.756 -12.917 132.554 1.00 66.69 646 THR A C 1
ATOM 5187 O O . THR A 1 646 ? -94.158 -12.419 131.605 1.00 66.69 646 THR A O 1
ATOM 5190 N N . LEU A 1 647 ? -95.817 -13.710 132.376 1.00 61.38 647 LEU A N 1
ATOM 5191 C CA . LEU A 1 647 ? -96.343 -14.045 131.044 1.00 61.38 647 LEU A CA 1
ATOM 5192 C C . LEU A 1 647 ? -97.089 -12.875 130.376 1.00 61.38 647 LEU A C 1
ATOM 5194 O O . LEU A 1 647 ? -97.164 -12.822 129.153 1.00 61.38 647 LEU A O 1
ATOM 5198 N N . SER A 1 648 ? -97.592 -11.914 131.156 1.00 53.94 648 SER A N 1
ATOM 5199 C CA . SER A 1 648 ? -98.371 -10.772 130.654 1.00 53.94 648 SER A CA 1
ATOM 5200 C C . SER A 1 648 ? -97.534 -9.573 130.159 1.00 53.94 648 SER A C 1
ATOM 5202 O O . SER A 1 648 ? -98.127 -8.617 129.664 1.00 53.94 648 SER A O 1
ATOM 5204 N N . CYS A 1 649 ? -96.195 -9.590 130.267 1.00 52.50 649 CYS A N 1
ATOM 5205 C CA . CYS A 1 649 ? -95.322 -8.444 129.925 1.00 52.50 649 CYS A CA 1
ATOM 5206 C C . CYS A 1 649 ? -94.294 -8.698 128.794 1.00 52.50 649 CYS A C 1
ATOM 5208 O O . CYS A 1 649 ? -93.413 -7.869 128.592 1.00 52.50 649 CYS A O 1
ATOM 5210 N N . GLY A 1 650 ? -94.370 -9.811 128.050 1.00 52.03 650 GLY A N 1
ATOM 5211 C CA . GLY A 1 650 ? -93.405 -10.137 126.977 1.00 52.03 650 GLY A CA 1
ATOM 5212 C C . GLY A 1 650 ? -93.861 -9.846 125.539 1.00 52.03 650 GLY A C 1
ATOM 5213 O O . GLY A 1 650 ? -93.063 -9.938 124.609 1.00 52.03 650 GLY A O 1
ATOM 5214 N N . SER A 1 651 ? -95.132 -9.498 125.327 1.00 50.84 651 SER A N 1
ATOM 5215 C CA . SER A 1 651 ? -95.663 -9.101 124.019 1.00 50.84 651 SER A CA 1
ATOM 5216 C C . SER A 1 651 ? -95.366 -7.624 123.750 1.00 50.84 651 SER A C 1
ATOM 5218 O O . SER A 1 651 ? -96.205 -6.763 124.010 1.00 50.84 651 SER A O 1
ATOM 5220 N N . GLY A 1 652 ? -94.167 -7.335 123.244 1.00 47.06 652 GLY A N 1
ATOM 5221 C CA . GLY A 1 652 ? -93.830 -6.014 122.714 1.00 47.06 652 GLY A CA 1
ATOM 5222 C C . GLY A 1 652 ? -92.348 -5.669 122.793 1.00 47.06 652 GLY A C 1
ATOM 5223 O O . GLY A 1 652 ? -91.930 -5.031 123.748 1.00 47.06 652 GLY A O 1
ATOM 5224 N N . SER A 1 653 ? -91.568 -6.047 121.779 1.00 40.47 653 SER A N 1
ATOM 5225 C CA . SER A 1 653 ? -90.780 -5.064 121.028 1.00 40.47 653 SER A CA 1
ATOM 5226 C C . SER A 1 653 ? -90.078 -5.704 119.835 1.00 40.47 653 SER A C 1
ATOM 5228 O O . SER A 1 653 ? -89.380 -6.707 119.941 1.00 40.47 653 SER A O 1
ATOM 5230 N N . SER A 1 654 ? -90.334 -5.071 118.705 1.00 41.59 654 SER A N 1
ATOM 5231 C CA . SER A 1 654 ? -89.694 -5.133 117.402 1.00 41.59 654 SER A CA 1
ATOM 5232 C C . SER A 1 654 ? -88.241 -4.633 117.393 1.00 41.59 654 SER A C 1
ATOM 5234 O O . SER A 1 654 ? -87.867 -3.834 118.254 1.00 41.59 654 SER A O 1
ATOM 5236 N N . ILE A 1 655 ? -87.562 -4.985 116.287 1.00 42.53 655 ILE A N 1
ATOM 5237 C CA . ILE A 1 655 ? -86.237 -4.573 115.768 1.00 42.53 655 ILE A CA 1
ATOM 5238 C C . ILE A 1 655 ? -85.108 -5.550 116.091 1.00 42.53 655 ILE A C 1
ATOM 5240 O O . ILE A 1 655 ? -84.703 -5.653 117.268 1.00 42.53 655 ILE A O 1
#

Sequence (655 aa):
DNEALSGIAKDRDDSISKLIHDLNLNREESIQALQRAERAENELARLVADLQGEDELAALSSSLQDQLAKSKAEYESVLAELQRRTEAEEKLRKDIDALLQERETIVEERQILEEENEEMLIQLGLNKEQMDAHESEMEAYLGRFEDTEEELVQAKEEIAAFEEEVQDLNQKIEELTTSQASNGFHHTEDQLTDGNAELRQQLDDLSADNAQKTKQIFELQIKLEDTSRSLERSSTDGSESKKAMSGQVGMLTNRCNRLEEVRARQQIELETLTSQLRSSQAELSTVGGQANIYRQQISDLEHACSERDSAIRQRELALNEVQRQLEALRESGVNNDTIGNMSRHIEDLSARLQEAEYHSSQHAEKLRATNIAHEAARQQISEYQEKLSQMEKSAENARLETKSHEQVAERQEELEKLIQELQDMVTKNDDDIMELERQRNESRSRAAMLESELSSEKDNLSAVVSSKRENDKILASKEAELKKLQSQMSSLHRKYRDFTQKQDAKDQQFHREIASMRQAAERRNERINSLEKQLRSLTIELSSSKHLLVSKDDELQRVSIELENVRAEQLKTTQRVTSQVLNSDLSREEAESTDNMRNLIVSLSQALERSESQRADAIERLLRERKASADSLRRLGESVKRFYSTLSCGSGSSI

Secondary structure (DSSP, 8-state):
-HHHHHHHHHHHHHHHHHHHHHHHHHHHHHHHHHHHHHHHHHHHHHHHHS---HHHHHHHHHHHHHHHHHHHHHHHHHHHHHHHHHHHHHHHHHHHHHHHHHHHHHHHHHHHHHHHHHHHHHHHHHHHHHHHHHHHHHHHHHHHHHHHHHHHHHHHHHHHHHHHHHHHHHHHHHHHHHTT--SS-HHHHHHHHHHHHHHHHHHHHHHHHHHHHHHHHHHHHHHHHHHHHHHHHHHHHHHHHHHHHHHHHHHHHHHHHHHHHHHHHHHHHHHHHHHHHHHHHHHHHHHHHHHHHHHHHHHHHHHHHHHHHHHHHHHHHHHHHHHHHHHHHHHTT--HHHHHHHHHHHHHHHHHHHHHHHHHHHHHHHHHHHHHHHHHHHHHHHHHHHHHHHHHHHHHHHHHHHHHHHHHHHHHHHHHHHHHHHHHHHHHHHHHHHHHHHHHHHHHHHHHHHHHHHHHHHHHHHHHHHHHHHHHHHHHHHHHHHHHHHHHHHHHHHHHHHHHHHHHHHHHHHHHHHHHHHHHHHHHHHHHHHHHHHHHHHHHHHHHHHHHHHHHHHHHHHHHHHHHHHHHHHHHHHHHHHHSSSS----TTGGG-HHHHHHHHHHHHHHHHHHHHHHHHHHHHHHHHHHHHHHHHHHHHHHHHHHHHHHTT-S----

pLDDT: mean 77.36, std 11.44, range [33.78, 92.19]

Organism: Cyclophora tenuis (NCBI:txid216820)

Radius of gyration: 102.69 Å; chains: 1; bounding box: 199×101×308 Å